Protein AF-A0A5F8HHX0-F1 (afdb_monomer)

pLDDT: mean 77.37, std 24.04, range [29.3, 98.56]

Organism: Monodelphis domestica (NCBI:txid13616)

InterPro domains:
  IPR026674 Flagellum-associated coiled-coil domain-containing protein 1 [PTHR21707] (36-396)

Sequence (397 aa):
MSDTSLIYCSCWDPRNLGPKKLIRTIPFSAARGKPKGKVLTRKYALHREKKMPEDTVKVSPGFSYSQSEDEISVLLGDEMFERSKKPKDKPVVKALLPRSDFVADLENQIMELTSIIEQMNRDHQNAQKLLREEMEHRYNELQKEFETSKREFKETHTLELAALEEKYKSSLKMEKTITQGKLEGMVKEYKYLKNMFRMYQDSIADEMEEKWSRRKVEWEKNEKMEREKVLLQQKYRLTKKFEVDVEEEKRKLEDLHLQTCDKFNKEREEFVKQHDVDLIQLEELQKAKEIVEEELQGQSLILESLNASLYHTQVDLQKEKNNVLQLEQLLQKKLNEMEEKYKFITQNLTEENTELRHMLILKNEELFQERNKQVKHEISYHDSFIENENQNKKEKS

Secondary structure (DSSP, 8-state):
---------TT--TT-----------------------------------------EEEETTEEEEE-SS-EEEEEPGGGG--PPPPPP-PPPP----TTHHHHHHHHHHHHHHHHHHHHHHHHHHHHHHHHHHHHHHHHHHHHHHHHHHHHHHHHHHHHHHHHHHHHHHHHHHHHHHHHHHHHHHHHHHHHHHHHHHHHHHHHHHHHHHHHHHHHHHHHHHHHHHHHHHHHHHHHHHHHHHHHHHHHHHHHHHHHHHHHHHHHHHHHHHHHHHHHHHHHHHHHHHHHHHHHHHHHHHHHHHHHHHHHHHHHHHHHHHHHHHHHHHHHHHHHHHHHHHHHHHHHHHHHHHHHHHHHHHHHHHHHHHHHHTTTTS-----------------------

Mean predicted aligned error: 22.23 Å

Radius of gyration: 125.55 Å; Cα contacts (8 Å, |Δi|>4): 34; chains: 1; bounding box: 233×125×333 Å

Solvent-accessible surface area (backbone atoms only — not comparable to full-atom values): 24158 Å² total; per-residue (Å²): 140,81,91,77,84,79,82,76,70,99,79,76,69,98,77,78,77,69,90,75,82,78,86,77,84,86,82,89,84,88,86,89,81,85,86,86,85,88,78,89,85,90,86,89,83,92,88,80,85,89,80,84,81,94,75,75,46,76,82,49,93,53,36,42,41,45,76,57,98,90,50,80,47,76,47,76,40,73,79,75,69,66,81,78,76,82,84,81,90,81,82,90,81,90,79,93,71,81,82,58,60,69,50,52,53,51,52,50,50,49,51,51,53,49,52,50,52,52,47,53,50,52,49,49,52,48,52,56,45,53,52,48,54,48,52,50,48,53,49,55,48,54,52,48,51,52,52,49,53,61,44,52,57,49,51,53,51,51,50,52,50,52,55,52,49,51,49,51,54,50,51,53,52,51,53,49,53,53,53,48,52,51,50,55,49,53,53,50,52,51,51,51,52,53,50,51,53,44,54,52,53,52,50,52,49,52,57,49,52,48,54,49,51,55,50,50,54,50,48,57,50,51,55,50,51,52,51,51,52,51,51,50,52,51,49,52,58,48,54,57,43,53,56,49,55,49,58,47,53,48,48,53,50,50,52,52,47,50,55,48,52,54,47,52,52,48,55,51,52,50,51,48,58,48,51,58,51,52,49,53,51,49,52,51,52,48,54,53,48,51,52,52,52,50,52,50,51,52,50,49,54,50,51,51,54,50,51,51,51,50,50,50,52,53,51,52,53,54,48,50,53,50,50,50,54,51,49,52,53,52,49,51,50,54,49,51,63,47,51,53,50,52,51,50,52,52,48,52,58,50,51,54,54,50,50,54,51,52,53,57,50,56,59,55,55,60,67,62,60,77,68,75,81,68,90,83,83,90,84,85,89,88,93,83,90,87,90,89,81,92,80,92,88,80,91,88,133

Foldseek 3Di:
DDDDPDPDDPPDDPPPPPDDDDDDDDDDDDDDDDDDDDDDDDDDDDDDDDDDDDDWDDPDPQWIWDDDPVDTDIDGHCVVVDPDDDDDDDDDDDDDDDPPPVVVVVVVVVVVVVVVVVVVVVVVVVVVVVVVVVVVVVVVVVVVVVVVVVVVVVVVVVVVVVVVVVVVVVVVVVVVVVVVVVVVVVVVVVVVVVVVVVVVVVVVVVVVVVVVVVVVVVVVVVVVVVVVVVVVVVVVVVVVVVVVVVVVVVVVVVVVVVVVVVVVVVVVVVVVVVVVVVVVVVVVVVVVVVVVVVVVVVVVVVVVVVVVVVVVVVVVVVVVVVVVVVVVVVVVVVVVVVVVVVVVVVVVVVVVVVVVVVVVVVVVVVVVPPVPPDDDDDDDDDDDDDDDDDDDDDDDD

Structure (mmCIF, N/CA/C/O backbone):
data_AF-A0A5F8HHX0-F1
#
_entry.id   AF-A0A5F8HHX0-F1
#
loop_
_atom_site.group_PDB
_atom_site.id
_atom_site.type_symbol
_atom_site.label_atom_id
_atom_site.label_alt_id
_atom_site.label_comp_id
_atom_site.label_asym_id
_atom_site.label_entity_id
_atom_site.label_seq_id
_atom_site.pdbx_PDB_ins_code
_atom_site.Cartn_x
_atom_site.Cartn_y
_atom_site.Cartn_z
_atom_site.occupancy
_atom_site.B_iso_or_equiv
_atom_site.auth_seq_id
_atom_site.auth_comp_id
_atom_site.auth_asym_id
_atom_site.auth_atom_id
_atom_site.pdbx_PDB_model_num
ATOM 1 N N . MET A 1 1 ? -12.773 30.009 -16.827 1.00 41.88 1 MET A N 1
ATOM 2 C CA . MET A 1 1 ? -12.330 29.739 -18.212 1.00 41.88 1 MET A CA 1
ATOM 3 C C . MET A 1 1 ? -10.956 30.356 -18.375 1.00 41.88 1 MET A C 1
ATOM 5 O O . MET A 1 1 ? -10.730 31.411 -17.796 1.00 41.88 1 MET A O 1
ATOM 9 N N . SER A 1 2 ? -10.047 29.675 -19.062 1.00 38.38 2 SER A N 1
ATOM 10 C CA . SER A 1 2 ? -8.646 30.082 -19.211 1.00 38.38 2 SER A CA 1
ATOM 11 C C . SER A 1 2 ? -8.094 29.413 -20.465 1.00 38.38 2 SER A C 1
ATOM 13 O O . SER A 1 2 ? -7.941 28.190 -20.481 1.00 38.38 2 SER A O 1
ATOM 15 N N . ASP A 1 3 ? -7.871 30.195 -21.515 1.00 42.91 3 ASP A N 1
ATOM 16 C CA . ASP A 1 3 ? -7.581 29.674 -22.849 1.00 42.91 3 ASP A CA 1
ATOM 17 C C . ASP A 1 3 ? -6.168 29.090 -22.951 1.00 42.91 3 ASP A C 1
ATOM 19 O O . ASP A 1 3 ? -5.163 29.784 -22.794 1.00 42.91 3 ASP A O 1
ATOM 23 N N . THR A 1 4 ? -6.084 27.795 -23.251 1.00 40.22 4 THR A N 1
ATOM 24 C CA . THR A 1 4 ? -4.832 27.098 -23.559 1.00 40.22 4 THR A CA 1
ATOM 25 C C . THR A 1 4 ? -4.643 26.994 -25.070 1.00 40.22 4 THR A C 1
ATOM 27 O O . THR A 1 4 ? -5.037 26.018 -25.708 1.00 40.22 4 THR A O 1
ATOM 30 N N . SER A 1 5 ? -4.003 28.013 -25.646 1.00 46.91 5 SER A N 1
ATOM 31 C CA . SER A 1 5 ? -3.616 28.066 -27.062 1.00 46.91 5 SER A CA 1
ATOM 32 C C . SER A 1 5 ? -2.648 26.934 -27.433 1.00 46.91 5 SER A C 1
ATOM 34 O O . SER A 1 5 ? -1.430 27.068 -27.317 1.00 46.91 5 SER A O 1
ATOM 36 N N . LEU A 1 6 ? -3.193 25.803 -27.887 1.00 42.78 6 LEU A N 1
ATOM 37 C CA . LEU A 1 6 ? -2.436 24.628 -28.324 1.00 42.78 6 LEU A CA 1
ATOM 38 C C . LEU A 1 6 ? -1.687 24.900 -29.639 1.00 42.78 6 LEU A C 1
ATOM 40 O O . LEU A 1 6 ? -2.217 24.710 -30.734 1.00 42.78 6 LEU A O 1
ATOM 44 N N . ILE A 1 7 ? -0.422 25.312 -29.528 1.00 45.50 7 ILE A N 1
ATOM 45 C CA . ILE A 1 7 ? 0.502 25.417 -30.664 1.00 45.50 7 ILE A CA 1
ATOM 46 C C . ILE A 1 7 ? 0.884 24.000 -31.117 1.00 45.50 7 ILE A C 1
ATOM 48 O O . ILE A 1 7 ? 1.717 23.334 -30.504 1.00 45.50 7 ILE A O 1
ATOM 52 N N . TYR A 1 8 ? 0.257 23.526 -32.193 1.00 44.50 8 TYR A N 1
ATOM 53 C CA . TYR A 1 8 ? 0.486 22.185 -32.728 1.00 44.50 8 TYR A CA 1
ATOM 54 C C . TYR A 1 8 ? 1.680 22.165 -33.697 1.00 44.50 8 TYR A C 1
ATOM 56 O O . TYR A 1 8 ? 1.634 22.775 -34.765 1.00 44.50 8 TYR A O 1
ATOM 64 N N . CYS A 1 9 ? 2.745 21.434 -33.354 1.00 46.75 9 CYS A N 1
ATOM 65 C CA . CYS A 1 9 ? 3.856 21.182 -34.278 1.00 46.75 9 CYS A CA 1
ATOM 66 C C . CYS A 1 9 ? 3.356 20.287 -35.423 1.00 46.75 9 CYS A C 1
ATOM 68 O O . CYS A 1 9 ? 2.895 19.173 -35.173 1.00 46.75 9 CYS A O 1
ATOM 70 N N . SER A 1 10 ? 3.513 20.711 -36.680 1.00 49.03 10 SER A N 1
ATOM 71 C CA . SER A 1 10 ? 3.214 19.936 -37.904 1.00 49.03 10 SER A CA 1
ATOM 72 C C . SER A 1 10 ? 4.185 18.758 -38.147 1.00 49.03 10 SER A C 1
ATOM 74 O O . SER A 1 10 ? 4.514 18.409 -39.278 1.00 49.03 10 SER A O 1
ATOM 76 N N . CYS A 1 11 ? 4.661 18.162 -37.056 1.00 51.03 11 CYS A N 1
ATOM 77 C CA . CYS A 1 11 ? 5.903 17.407 -36.933 1.00 51.03 11 CYS A CA 1
ATOM 78 C C . CYS A 1 11 ? 5.675 16.001 -36.352 1.00 51.03 11 CYS A C 1
ATOM 80 O O . CYS A 1 11 ? 6.587 15.177 -36.372 1.00 51.03 11 CYS A O 1
ATOM 82 N N . TRP A 1 12 ? 4.495 15.747 -35.770 1.00 46.31 12 TRP A N 1
ATOM 83 C CA . TRP A 1 12 ? 4.263 14.616 -34.872 1.00 46.31 12 TRP A CA 1
ATOM 84 C C . TRP A 1 12 ? 2.941 13.904 -35.200 1.00 46.31 12 TRP A C 1
ATOM 86 O O . TRP A 1 12 ? 1.871 14.323 -34.769 1.00 46.31 12 TRP A O 1
ATOM 96 N N . ASP A 1 13 ? 3.024 12.815 -35.973 1.00 52.28 13 ASP A N 1
ATOM 97 C CA . ASP A 1 13 ? 1.931 11.851 -36.167 1.00 52.28 13 ASP A CA 1
ATOM 98 C C . ASP A 1 13 ? 2.155 10.640 -35.236 1.00 52.28 13 ASP A C 1
ATOM 100 O O . ASP A 1 13 ? 3.112 9.887 -35.447 1.00 52.28 13 ASP A O 1
ATOM 104 N N . PRO A 1 14 ? 1.286 10.393 -34.235 1.00 48.44 14 PRO A N 1
ATOM 105 C CA . PRO A 1 14 ? 1.407 9.243 -33.337 1.00 48.44 14 PRO A CA 1
ATOM 106 C C . PRO A 1 14 ? 1.202 7.868 -34.000 1.00 48.44 14 PRO A C 1
ATOM 108 O O . PRO A 1 14 ? 1.333 6.853 -33.319 1.00 48.44 14 PRO A O 1
ATOM 111 N N . ARG A 1 15 ? 0.816 7.799 -35.284 1.00 55.28 15 ARG A N 1
ATOM 112 C CA . ARG A 1 15 ? 0.401 6.554 -35.963 1.00 55.28 15 ARG A CA 1
ATOM 113 C C . ARG A 1 15 ? 1.364 6.042 -37.036 1.00 55.28 15 ARG A C 1
ATOM 115 O O . ARG A 1 15 ? 1.052 5.048 -37.688 1.00 55.28 15 ARG A O 1
ATOM 122 N N . ASN A 1 16 ? 2.546 6.649 -37.174 1.00 48.88 16 ASN A N 1
ATOM 123 C CA . ASN A 1 16 ? 3.657 6.134 -37.991 1.00 48.88 16 ASN A CA 1
ATOM 124 C C . ASN A 1 16 ? 3.321 5.893 -39.486 1.00 48.88 16 ASN A C 1
ATOM 126 O O . ASN A 1 16 ? 3.962 5.085 -40.164 1.00 48.88 16 ASN A O 1
ATOM 130 N N . LEU A 1 17 ? 2.331 6.608 -40.034 1.00 52.22 17 LEU A N 1
ATOM 131 C CA . LEU A 1 17 ? 1.983 6.538 -41.452 1.00 52.22 17 LEU A CA 1
ATOM 132 C C . LEU A 1 17 ? 2.869 7.504 -42.249 1.00 52.22 17 LEU A C 1
ATOM 134 O O . LEU A 1 17 ? 2.532 8.669 -42.441 1.00 52.22 17 LEU A O 1
ATOM 138 N N . GLY A 1 18 ? 4.009 6.995 -42.730 1.00 47.25 18 GLY A N 1
ATOM 139 C CA . GLY A 1 18 ? 4.979 7.764 -43.519 1.00 47.25 18 GLY A CA 1
ATOM 140 C C . GLY A 1 18 ? 4.367 8.514 -44.721 1.00 47.25 18 GLY A C 1
ATOM 141 O O . GLY A 1 18 ? 3.306 8.130 -45.225 1.00 47.25 18 GLY A O 1
ATOM 142 N N . PRO A 1 19 ? 5.027 9.587 -45.204 1.00 48.41 19 PRO A N 1
ATOM 143 C CA . PRO A 1 19 ? 4.425 10.597 -46.075 1.00 48.41 19 PRO A CA 1
ATOM 144 C C . PRO A 1 19 ? 3.853 10.009 -47.372 1.00 48.41 19 PRO A C 1
ATOM 146 O O . PRO A 1 19 ? 4.573 9.673 -48.316 1.00 48.41 19 PRO A O 1
ATOM 149 N N . LYS A 1 20 ? 2.519 9.920 -47.429 1.00 45.62 20 LYS A N 1
ATOM 150 C CA . LYS A 1 20 ? 1.780 9.454 -48.605 1.00 45.62 20 LYS A CA 1
ATOM 151 C C . LYS A 1 20 ? 1.944 10.458 -49.746 1.00 45.62 20 LYS A C 1
ATOM 153 O O . LYS A 1 20 ? 1.530 11.609 -49.634 1.00 45.62 20 LYS A O 1
ATOM 158 N N . LYS A 1 21 ? 2.515 10.006 -50.867 1.00 47.16 21 LYS A N 1
ATOM 159 C CA . LYS A 1 21 ? 2.650 10.806 -52.092 1.00 47.16 21 LYS A CA 1
ATOM 160 C C . LYS A 1 21 ? 1.264 11.145 -52.652 1.00 47.16 21 LYS A C 1
ATOM 162 O O . LYS A 1 21 ? 0.635 10.312 -53.300 1.00 47.16 21 LYS A O 1
ATOM 167 N N . LEU A 1 22 ? 0.804 12.372 -52.421 1.00 38.91 22 LEU A N 1
ATOM 168 C CA . LEU A 1 22 ? -0.393 12.913 -53.061 1.00 38.91 22 LEU A CA 1
ATOM 169 C C . LEU A 1 22 ? -0.103 13.191 -54.539 1.00 38.91 22 LEU A C 1
ATOM 171 O O . LEU A 1 22 ? 0.508 14.196 -54.895 1.00 38.91 22 LEU A O 1
ATOM 175 N N . ILE A 1 23 ? -0.556 12.283 -55.404 1.00 43.19 23 ILE A N 1
ATOM 176 C CA . ILE A 1 23 ? -0.633 12.524 -56.845 1.00 43.19 23 ILE A CA 1
ATOM 177 C C . ILE A 1 23 ? -1.654 13.644 -57.066 1.00 43.19 23 ILE A C 1
ATOM 179 O O . ILE A 1 23 ? -2.811 13.511 -56.668 1.00 43.19 23 ILE A O 1
ATOM 183 N N . ARG A 1 24 ? -1.247 14.731 -57.728 1.00 31.34 24 ARG A N 1
ATOM 184 C CA . ARG A 1 24 ? -2.171 15.758 -58.220 1.00 31.34 24 ARG A CA 1
ATOM 185 C C . ARG A 1 24 ? -1.936 15.969 -59.710 1.00 31.34 24 ARG A C 1
ATOM 187 O O . ARG A 1 24 ? -0.842 16.337 -60.127 1.00 31.34 24 ARG A O 1
ATOM 194 N N . THR A 1 25 ? -2.953 15.657 -60.501 1.00 37.31 25 THR A N 1
ATOM 195 C CA . THR A 1 25 ? -2.935 15.742 -61.962 1.00 37.31 25 THR A CA 1
ATOM 196 C C . THR A 1 25 ? -3.019 17.186 -62.463 1.00 37.31 25 THR A C 1
ATOM 198 O O . THR A 1 25 ? -3.510 18.086 -61.781 1.00 37.31 25 THR A O 1
ATOM 201 N N . ILE A 1 26 ? -2.506 17.387 -63.676 1.00 42.47 26 ILE A N 1
ATOM 202 C CA . ILE A 1 26 ? -2.437 18.663 -64.399 1.00 42.47 26 ILE A CA 1
ATOM 203 C C . ILE A 1 26 ? -3.824 19.032 -64.961 1.00 42.47 26 ILE A C 1
ATOM 205 O O . ILE A 1 26 ? -4.558 18.140 -65.390 1.00 42.47 26 ILE A O 1
ATOM 209 N N . PRO A 1 27 ? -4.147 20.332 -65.066 1.00 41.50 27 PRO A N 1
ATOM 210 C CA . PRO A 1 27 ? -4.774 20.825 -66.295 1.00 41.50 27 PRO A CA 1
ATOM 211 C C . PRO A 1 27 ? -3.950 21.924 -66.998 1.00 41.50 27 PRO A C 1
ATOM 213 O O . PRO A 1 27 ? -3.139 22.624 -66.397 1.00 41.50 27 PRO A O 1
ATOM 216 N N . PHE A 1 28 ? -4.153 22.022 -68.312 1.00 34.47 28 PHE A N 1
ATOM 217 C CA . PHE A 1 28 ? -3.393 22.834 -69.269 1.00 34.47 28 PHE A CA 1
ATOM 218 C C . PHE A 1 28 ? -3.488 24.357 -69.058 1.00 34.47 28 PHE A C 1
ATOM 220 O O . PHE A 1 28 ? -4.572 24.894 -68.842 1.00 34.47 28 PHE A O 1
ATOM 227 N N . SER A 1 29 ? -2.411 25.063 -69.412 1.00 32.41 29 SER A N 1
ATOM 228 C CA . SER A 1 29 ? -2.487 26.186 -70.363 1.00 32.41 29 SER A CA 1
ATOM 229 C C . SER A 1 29 ? -1.188 26.258 -71.189 1.00 32.41 29 SER A C 1
ATOM 231 O O . SER A 1 29 ? -0.171 25.688 -70.794 1.00 32.41 29 SER A O 1
ATOM 233 N N . ALA A 1 30 ? -1.227 26.851 -72.388 1.00 33.81 30 ALA A N 1
ATOM 234 C CA . ALA A 1 30 ? -0.163 26.711 -73.390 1.00 33.81 30 ALA A CA 1
ATOM 235 C C . ALA A 1 30 ? 0.537 28.035 -73.740 1.00 33.81 30 ALA A C 1
ATOM 237 O O . ALA A 1 30 ? -0.114 29.059 -73.935 1.00 33.81 30 ALA A O 1
ATOM 238 N N . ALA A 1 31 ? 1.855 27.975 -73.952 1.00 33.00 31 ALA A N 1
ATOM 239 C CA . ALA A 1 31 ? 2.657 29.030 -74.574 1.00 33.00 31 ALA A CA 1
ATOM 240 C C . ALA A 1 31 ? 3.632 28.425 -75.605 1.00 33.00 31 ALA A C 1
ATOM 242 O O . ALA A 1 31 ? 4.031 27.267 -75.496 1.00 33.00 31 ALA A O 1
ATOM 243 N N . ARG A 1 32 ? 3.981 29.190 -76.649 1.00 34.72 32 ARG A N 1
ATOM 244 C CA . ARG A 1 32 ? 4.705 28.706 -77.843 1.00 34.72 32 ARG A CA 1
ATOM 245 C C . ARG A 1 32 ? 6.153 29.217 -77.843 1.00 34.72 32 ARG A C 1
ATOM 247 O O . ARG A 1 32 ? 6.352 30.421 -77.731 1.00 34.72 32 ARG A O 1
ATOM 254 N N . GLY A 1 33 ? 7.148 28.353 -78.068 1.00 31.52 33 GLY A N 1
ATOM 255 C CA . GLY A 1 33 ? 8.559 28.767 -78.182 1.00 31.52 33 GLY A CA 1
ATOM 256 C C . GLY A 1 33 ? 9.455 27.691 -78.806 1.00 31.52 33 GLY A C 1
ATOM 257 O O . GLY A 1 33 ? 9.701 26.660 -78.193 1.00 31.52 33 GLY A O 1
ATOM 258 N N . LYS A 1 34 ? 9.917 27.905 -80.046 1.00 35.00 34 LYS A N 1
ATOM 259 C CA . LYS A 1 34 ? 10.672 26.909 -80.837 1.00 35.00 34 LYS A CA 1
ATOM 260 C C . LYS A 1 34 ? 12.077 26.629 -80.263 1.00 35.00 34 LYS A C 1
ATOM 262 O O . LYS A 1 34 ? 12.788 27.594 -79.984 1.00 35.00 34 LYS A O 1
ATOM 267 N N . PRO A 1 35 ? 12.560 25.371 -80.249 1.00 36.72 35 PRO A N 1
ATOM 268 C CA . PRO A 1 35 ? 13.992 25.094 -80.154 1.00 36.72 35 PRO A CA 1
ATOM 269 C C . PRO A 1 35 ? 14.702 25.425 -81.481 1.00 36.72 35 PRO A C 1
ATOM 271 O O . PRO A 1 35 ? 14.119 25.302 -82.561 1.00 36.72 35 PRO A O 1
ATOM 274 N N . LYS A 1 36 ? 15.987 25.799 -81.417 1.00 34.91 36 LYS A N 1
ATOM 275 C CA . LYS A 1 36 ? 16.885 25.888 -82.582 1.00 34.91 36 LYS A CA 1
ATOM 276 C C . LYS A 1 36 ? 18.002 24.851 -82.463 1.00 34.91 36 LYS A C 1
ATOM 278 O O . LYS A 1 36 ? 19.044 25.131 -81.884 1.00 34.91 36 LYS A O 1
ATOM 283 N N . GLY A 1 37 ? 17.803 23.687 -83.072 1.00 32.25 37 GLY A N 1
ATOM 284 C CA . GLY A 1 37 ? 18.920 22.864 -83.536 1.00 32.25 37 GLY A CA 1
ATOM 285 C C . GLY A 1 37 ? 19.309 23.269 -84.961 1.00 32.25 37 GLY A C 1
ATOM 286 O O . GLY A 1 37 ? 18.434 23.595 -85.765 1.00 32.25 37 GLY A O 1
ATOM 287 N N . LYS A 1 38 ? 20.604 23.228 -85.289 1.00 32.53 38 LYS A N 1
ATOM 288 C CA . LYS A 1 38 ? 21.101 23.122 -86.670 1.00 32.53 38 LYS A CA 1
ATOM 289 C C . LYS A 1 38 ? 22.345 22.236 -86.702 1.00 32.53 38 LYS A C 1
ATOM 291 O O . LYS A 1 38 ? 23.164 22.281 -85.793 1.00 32.53 38 LYS A O 1
ATOM 296 N N . VAL A 1 39 ? 22.446 21.442 -87.761 1.00 32.03 39 VAL A N 1
ATOM 297 C CA . VAL A 1 39 ? 23.494 20.454 -88.044 1.00 32.03 39 VAL A CA 1
ATOM 298 C C . VAL A 1 39 ? 23.834 20.577 -89.532 1.00 32.03 39 VAL A C 1
ATOM 300 O O . VAL A 1 39 ? 22.911 20.762 -90.326 1.00 32.03 39 VAL A O 1
ATOM 303 N N . LEU A 1 40 ? 25.121 20.436 -89.890 1.00 37.47 40 LEU A N 1
ATOM 304 C CA . LEU A 1 40 ? 25.670 20.528 -91.263 1.00 37.47 40 LEU A CA 1
ATOM 305 C C . LEU A 1 40 ? 25.508 21.943 -91.899 1.00 37.47 40 LEU A C 1
ATOM 307 O O . LEU A 1 40 ? 24.714 22.755 -91.437 1.00 37.47 40 LEU A O 1
ATOM 311 N N . THR A 1 41 ? 26.296 22.377 -92.892 1.00 31.33 41 THR A N 1
ATOM 312 C CA . THR A 1 41 ? 26.935 21.658 -94.017 1.00 31.33 41 THR A CA 1
ATOM 313 C C . THR A 1 41 ? 28.321 22.190 -94.428 1.00 31.33 41 THR A C 1
ATOM 315 O O . THR A 1 41 ? 28.675 23.335 -94.173 1.00 31.33 41 THR A O 1
ATOM 318 N N . ARG A 1 42 ? 29.052 21.358 -95.183 1.00 32.03 42 ARG A N 1
ATOM 319 C CA . ARG A 1 42 ? 30.297 21.638 -95.930 1.00 32.03 42 ARG A CA 1
ATOM 320 C C . ARG A 1 42 ? 29.986 22.073 -97.373 1.00 32.03 42 ARG A C 1
ATOM 322 O O . ARG A 1 42 ? 29.291 21.306 -98.036 1.00 32.03 42 ARG A O 1
ATOM 329 N N . LYS A 1 43 ? 30.549 23.189 -97.880 1.00 31.64 43 LYS A N 1
ATOM 330 C CA . LYS A 1 43 ? 30.998 23.395 -99.292 1.00 31.64 43 LYS A CA 1
ATOM 331 C C . LYS A 1 43 ? 31.598 24.796 -99.553 1.00 31.64 43 LYS A C 1
ATOM 333 O O . LYS A 1 43 ? 31.520 25.670 -98.700 1.00 31.64 43 LYS A O 1
ATOM 338 N N . TYR A 1 44 ? 32.234 24.941 -100.720 1.00 30.55 44 TYR A N 1
ATOM 339 C CA . TYR A 1 44 ? 33.063 26.069 -101.175 1.00 30.55 44 TYR A CA 1
ATOM 340 C C . TYR A 1 44 ? 32.273 27.152 -101.938 1.00 30.55 44 TYR A C 1
ATOM 342 O O . TYR A 1 44 ? 31.378 26.802 -102.703 1.00 30.55 44 TYR A O 1
ATOM 350 N N . ALA A 1 45 ? 32.689 28.419 -101.797 1.00 29.44 45 ALA A N 1
ATOM 351 C CA . ALA A 1 45 ? 32.699 29.511 -102.797 1.00 29.44 45 ALA A CA 1
ATOM 352 C C . ALA A 1 45 ? 33.346 30.740 -102.108 1.00 29.44 45 ALA A C 1
ATOM 354 O O . ALA A 1 45 ? 32.895 31.140 -101.041 1.00 29.44 45 ALA A O 1
ATOM 355 N N . LEU A 1 46 ? 34.541 31.198 -102.495 1.00 30.31 46 LEU A N 1
ATOM 356 C CA . LEU A 1 46 ? 34.853 32.035 -103.667 1.00 30.31 46 LEU A CA 1
ATOM 357 C C . LEU A 1 46 ? 34.292 33.469 -103.565 1.00 30.31 46 LEU A C 1
ATOM 359 O O . LEU A 1 46 ? 33.156 33.710 -103.952 1.00 30.31 46 LEU A O 1
ATOM 363 N N . HIS A 1 47 ? 35.119 34.401 -103.077 1.00 31.30 47 HIS A N 1
ATOM 364 C CA . HIS A 1 47 ? 35.477 35.674 -103.735 1.00 31.30 47 HIS A CA 1
ATOM 365 C C . HIS A 1 47 ? 36.359 36.513 -102.789 1.00 31.30 47 HIS A C 1
ATOM 367 O O . HIS A 1 47 ? 35.937 36.883 -101.696 1.00 31.30 47 HIS A O 1
ATOM 373 N N . ARG A 1 48 ? 37.579 36.847 -103.224 1.00 33.06 48 ARG A N 1
ATOM 374 C CA . ARG A 1 48 ? 38.427 37.889 -102.624 1.00 33.06 48 ARG A CA 1
ATOM 375 C C . ARG A 1 48 ? 38.857 38.815 -103.756 1.00 33.06 48 ARG A C 1
ATOM 377 O O . ARG A 1 48 ? 39.242 38.330 -104.817 1.00 33.06 48 ARG A O 1
ATOM 384 N N . GLU A 1 49 ? 38.704 40.122 -103.577 1.00 32.78 49 GLU A N 1
ATOM 385 C CA . GLU A 1 49 ? 38.900 41.066 -104.678 1.00 32.78 49 GLU A CA 1
ATOM 386 C C . GLU A 1 49 ? 40.373 41.371 -104.974 1.00 32.78 49 GLU A C 1
ATOM 388 O O . GLU A 1 49 ? 41.261 41.231 -104.132 1.00 32.78 49 GLU A O 1
ATOM 393 N N . LYS A 1 50 ? 40.596 41.773 -106.228 1.00 33.06 50 LYS A N 1
ATOM 394 C CA . LYS A 1 50 ? 41.892 41.940 -106.890 1.00 33.06 50 LYS A CA 1
ATOM 395 C C . LYS A 1 50 ? 42.786 42.980 -106.210 1.00 33.06 50 LYS A C 1
ATOM 397 O O . LYS A 1 50 ? 42.328 44.081 -105.917 1.00 33.06 50 LYS A O 1
ATOM 402 N N . LYS A 1 51 ? 44.092 42.704 -106.197 1.00 30.75 51 LYS A N 1
ATOM 403 C CA . LYS A 1 51 ? 45.163 43.675 -106.486 1.00 30.75 51 LYS A CA 1
ATOM 404 C C . LYS A 1 51 ? 46.367 42.916 -107.052 1.00 30.75 51 LYS A C 1
ATOM 406 O O . LYS A 1 51 ? 46.859 42.011 -106.393 1.00 30.75 51 LYS A O 1
ATOM 411 N N . MET A 1 52 ? 46.819 43.285 -108.250 1.00 30.44 52 MET A N 1
ATOM 412 C CA . MET A 1 52 ? 48.176 42.962 -108.717 1.00 30.44 52 MET A CA 1
ATOM 413 C C . MET A 1 52 ? 49.130 44.088 -108.275 1.00 30.44 52 MET A C 1
ATOM 415 O O . MET A 1 52 ? 48.652 45.180 -107.940 1.00 30.44 52 MET A O 1
ATOM 419 N N . PRO A 1 53 ? 50.440 43.809 -108.192 1.00 36.12 53 PRO A N 1
ATOM 420 C CA . PRO A 1 53 ? 51.289 43.961 -109.377 1.00 36.12 53 PRO A CA 1
ATOM 421 C C . PRO A 1 53 ? 52.236 42.772 -109.633 1.00 36.12 53 PRO A C 1
ATOM 423 O O . PRO A 1 53 ? 53.029 42.396 -108.785 1.00 36.12 53 PRO A O 1
ATOM 426 N N . GLU A 1 54 ? 52.124 42.196 -110.830 1.00 50.34 54 GLU A N 1
ATOM 427 C CA . GLU A 1 54 ? 53.190 42.192 -111.847 1.00 50.34 54 GLU A CA 1
ATOM 428 C C . GLU A 1 54 ? 54.667 42.237 -111.375 1.00 50.34 54 GLU A C 1
ATOM 430 O O . GLU A 1 54 ? 55.334 43.257 -111.519 1.00 50.34 54 GLU A O 1
ATOM 435 N N . ASP A 1 55 ? 55.207 41.099 -110.923 1.00 45.62 55 ASP A N 1
ATOM 436 C CA . ASP A 1 55 ? 56.656 40.852 -110.796 1.00 45.62 55 ASP A CA 1
ATOM 437 C C . ASP A 1 55 ? 57.084 39.754 -111.793 1.00 45.62 55 ASP A C 1
ATOM 439 O O . ASP A 1 55 ? 56.788 38.573 -111.606 1.00 45.62 55 ASP A O 1
ATOM 443 N N . THR A 1 56 ? 57.777 40.131 -112.875 1.00 52.59 56 THR A N 1
ATOM 444 C CA . THR A 1 56 ? 58.337 39.182 -113.864 1.00 52.59 56 THR A CA 1
ATOM 445 C C . THR A 1 56 ? 59.854 39.126 -113.734 1.00 52.59 56 THR A C 1
ATOM 447 O O . THR A 1 56 ? 60.543 40.108 -114.012 1.00 52.59 56 THR A O 1
ATOM 450 N N . VAL A 1 57 ? 60.398 37.972 -113.343 1.00 62.78 57 VAL A N 1
ATOM 451 C CA . VAL A 1 57 ? 61.827 37.838 -113.018 1.00 62.78 57 VAL A CA 1
ATOM 452 C C . VAL A 1 57 ? 62.592 37.214 -114.189 1.00 62.78 57 VAL A C 1
ATOM 454 O O . VAL A 1 57 ? 62.280 36.109 -114.639 1.00 62.78 57 VAL A O 1
ATOM 457 N N . LYS A 1 58 ? 63.637 37.901 -114.675 1.00 58.72 58 LYS A N 1
ATOM 458 C CA . LYS A 1 58 ? 64.630 37.305 -115.585 1.00 58.72 58 LYS A CA 1
ATOM 459 C C . LYS A 1 58 ? 65.591 36.435 -114.774 1.00 58.72 58 LYS A C 1
ATOM 461 O O . LYS A 1 58 ? 66.424 36.961 -114.043 1.00 58.72 58 LYS A O 1
ATOM 466 N N . VAL A 1 59 ? 65.472 35.114 -114.911 1.00 67.50 59 VAL A N 1
ATOM 467 C CA . VAL A 1 59 ? 66.329 34.139 -114.205 1.00 67.50 59 VAL A CA 1
ATOM 468 C C . VAL A 1 59 ? 67.650 33.920 -114.952 1.00 67.50 59 VAL A C 1
ATOM 470 O O . VAL A 1 59 ? 68.695 33.740 -114.332 1.00 67.50 59 VAL A O 1
ATOM 473 N N . SER A 1 60 ? 67.622 33.981 -116.285 1.00 57.59 60 SER A N 1
ATOM 474 C CA . SER A 1 60 ? 68.797 33.884 -117.159 1.00 57.59 60 SER A CA 1
ATOM 475 C C . SER A 1 60 ? 68.499 34.508 -118.538 1.00 57.59 60 SER A C 1
ATOM 477 O O . SER A 1 60 ? 67.335 34.772 -118.855 1.00 57.59 60 SER A O 1
ATOM 479 N N . PRO A 1 61 ? 69.515 34.798 -119.377 1.00 64.44 61 PRO A N 1
ATOM 480 C CA . PRO A 1 61 ? 69.290 35.291 -120.739 1.00 64.44 61 PRO A CA 1
ATOM 481 C C . PRO A 1 61 ? 68.422 34.323 -121.559 1.00 64.44 61 PRO A C 1
ATOM 483 O O . PRO A 1 61 ? 68.668 33.119 -121.549 1.00 64.44 61 PRO A O 1
ATOM 486 N N . GLY A 1 62 ? 67.407 34.843 -122.256 1.00 63.84 62 GLY A N 1
ATOM 487 C CA . GLY A 1 62 ? 66.447 34.042 -123.023 1.00 63.84 62 GLY A CA 1
ATOM 488 C C . GLY A 1 62 ? 65.376 33.293 -122.211 1.00 63.84 62 GLY A C 1
ATOM 489 O O . GLY A 1 62 ? 64.589 32.573 -122.821 1.00 63.84 62 GLY A O 1
ATOM 490 N N . PHE A 1 63 ? 65.296 33.456 -120.882 1.00 70.00 63 PHE A N 1
ATOM 491 C CA . PHE A 1 63 ? 64.260 32.829 -120.043 1.00 70.00 63 PHE A CA 1
ATOM 492 C C . PHE A 1 63 ? 63.582 33.830 -119.094 1.00 70.00 63 PHE A C 1
ATOM 494 O O . PHE A 1 63 ? 64.247 34.528 -118.320 1.00 70.00 63 PHE A O 1
ATOM 501 N N . SER A 1 64 ? 62.248 33.853 -119.091 1.00 69.94 64 SER A N 1
ATOM 502 C CA . SER A 1 64 ? 61.439 34.574 -118.099 1.00 69.94 64 SER A CA 1
ATOM 503 C C . SER A 1 64 ? 60.658 33.611 -117.202 1.00 69.94 64 SER A C 1
ATOM 505 O O . SER A 1 64 ? 60.117 32.600 -117.651 1.00 69.94 64 SER A O 1
ATOM 507 N N . TYR A 1 65 ? 60.615 33.935 -115.909 1.00 75.69 65 TYR A N 1
ATOM 508 C CA . TYR A 1 65 ? 59.871 33.200 -114.891 1.00 75.69 65 TYR A CA 1
ATOM 509 C C . TYR A 1 65 ? 58.633 33.989 -114.475 1.00 75.69 65 TYR A C 1
ATOM 511 O O . TYR A 1 65 ? 58.732 35.175 -114.142 1.00 75.69 65 TYR A O 1
ATOM 519 N N . SER A 1 66 ? 57.486 33.311 -114.438 1.00 69.81 66 SER A N 1
ATOM 520 C CA . SER A 1 66 ? 56.290 33.809 -113.764 1.00 69.81 66 SER A CA 1
ATOM 521 C C . SER A 1 66 ? 55.611 32.689 -112.974 1.00 69.81 66 SER A C 1
ATOM 523 O O . SER A 1 66 ? 55.536 31.538 -113.413 1.00 69.81 66 SER A O 1
ATOM 525 N N . GLN A 1 67 ? 55.131 33.033 -111.782 1.00 64.44 67 GLN A N 1
ATOM 526 C CA . GLN A 1 67 ? 54.478 32.113 -110.859 1.00 64.44 67 GLN A CA 1
ATOM 527 C C . GLN A 1 67 ? 53.124 32.680 -110.445 1.00 64.44 67 GLN A C 1
ATOM 529 O O . GLN A 1 67 ? 53.027 33.825 -110.006 1.00 64.44 67 GLN A O 1
ATOM 534 N N . SER A 1 68 ? 52.093 31.852 -110.561 1.00 59.06 68 SER A N 1
ATOM 535 C CA . SER A 1 68 ? 50.769 32.076 -109.983 1.00 59.06 68 SER A CA 1
ATOM 536 C C . SER A 1 68 ? 50.506 31.046 -108.877 1.00 59.06 68 SER A C 1
ATOM 538 O O . SER A 1 68 ? 51.305 30.127 -108.691 1.00 59.06 68 SER A O 1
ATOM 540 N N . GLU A 1 69 ? 49.410 31.184 -108.123 1.00 62.31 69 GLU A N 1
ATOM 541 C CA . GLU A 1 69 ? 49.103 30.255 -107.020 1.00 62.31 69 GLU A CA 1
ATOM 542 C C . GLU A 1 69 ? 48.787 28.819 -107.497 1.00 62.31 69 GLU A C 1
ATOM 544 O O . GLU A 1 69 ? 49.003 27.886 -106.727 1.00 62.31 69 GLU A O 1
ATOM 549 N N . ASP A 1 70 ? 48.359 28.632 -108.756 1.00 54.78 70 ASP A N 1
ATOM 550 C CA . ASP A 1 70 ? 48.003 27.322 -109.336 1.00 54.78 70 ASP A CA 1
ATOM 551 C C . ASP A 1 70 ? 48.950 26.834 -110.464 1.00 54.78 70 ASP A C 1
ATOM 553 O O . ASP A 1 70 ? 48.929 25.651 -110.801 1.00 54.78 70 ASP A O 1
ATOM 557 N N . GLU A 1 71 ? 49.797 27.693 -111.053 1.00 54.50 71 GLU A N 1
ATOM 558 C CA . GLU A 1 71 ? 50.701 27.314 -112.159 1.00 54.50 71 GLU A CA 1
ATOM 559 C C . GLU A 1 71 ? 52.048 28.069 -112.138 1.00 54.50 71 GLU A C 1
ATOM 561 O O . GLU A 1 71 ? 52.099 29.286 -111.926 1.00 54.50 71 GLU A O 1
ATOM 566 N N . ILE A 1 72 ? 53.140 27.340 -112.409 1.00 69.44 72 ILE A N 1
ATOM 567 C CA . ILE A 1 72 ? 54.494 27.869 -112.643 1.00 69.44 72 ILE A CA 1
ATOM 568 C C . ILE A 1 72 ? 54.782 27.777 -114.142 1.00 69.44 72 ILE A C 1
ATOM 570 O O . ILE A 1 72 ? 54.806 26.674 -114.688 1.00 69.44 72 ILE A O 1
ATOM 574 N N . SER A 1 73 ? 55.065 28.907 -114.793 1.00 59.88 73 SER A N 1
ATOM 575 C CA . SER A 1 73 ? 55.438 28.932 -116.209 1.00 59.88 73 SER A CA 1
ATOM 576 C C . SER A 1 73 ? 56.827 29.542 -116.415 1.00 59.88 73 SER A C 1
ATOM 578 O O . SER A 1 73 ? 57.162 30.613 -115.900 1.00 59.88 73 SER A O 1
ATOM 580 N N . VAL A 1 74 ? 57.650 28.827 -117.183 1.00 69.62 74 VAL A N 1
ATOM 581 C CA . VAL A 1 74 ? 58.961 29.286 -117.650 1.00 69.62 74 VAL A CA 1
ATOM 582 C C . VAL A 1 74 ? 58.851 29.473 -119.153 1.00 69.62 74 VAL A C 1
ATOM 584 O O . VAL A 1 74 ? 58.699 28.499 -119.890 1.00 69.62 74 VAL A O 1
ATOM 587 N N . LEU A 1 75 ? 58.895 30.724 -119.603 1.00 66.94 75 LEU A N 1
ATOM 588 C CA . LEU A 1 75 ? 58.775 31.061 -121.016 1.00 66.94 75 LEU A CA 1
ATOM 589 C C . LEU A 1 75 ? 60.171 31.237 -121.620 1.00 66.94 75 LEU A C 1
ATOM 591 O O . LEU A 1 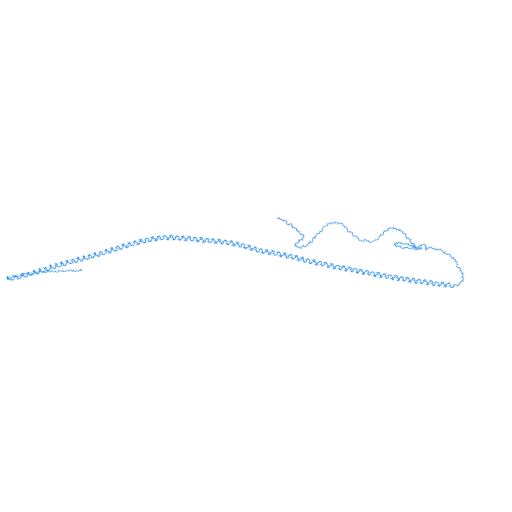75 ? 60.995 32.014 -121.132 1.00 66.94 75 LEU A O 1
ATOM 595 N N . LEU A 1 76 ? 60.424 30.487 -122.692 1.00 68.88 76 LEU A N 1
ATOM 596 C CA . LEU A 1 76 ? 61.600 30.635 -123.543 1.00 68.88 76 LEU A CA 1
ATOM 597 C C . LEU A 1 76 ? 61.366 31.831 -124.477 1.00 68.88 76 LEU A C 1
ATOM 599 O O . LEU A 1 76 ? 60.360 31.868 -125.182 1.00 68.88 76 LEU A O 1
ATOM 603 N N . GLY A 1 77 ? 62.268 32.808 -124.471 1.00 66.12 77 GLY A N 1
ATOM 604 C CA . GLY A 1 77 ? 62.145 34.005 -125.303 1.00 66.12 77 GLY A CA 1
ATOM 605 C C . GLY A 1 77 ? 62.462 33.739 -126.777 1.00 66.12 77 GLY A C 1
ATOM 606 O O . GLY A 1 77 ? 63.409 33.014 -127.090 1.00 66.12 77 GLY A O 1
ATOM 607 N N . ASP A 1 78 ? 61.737 34.407 -127.683 1.00 61.41 78 ASP A N 1
ATOM 608 C CA . ASP A 1 78 ? 61.971 34.358 -129.141 1.00 61.41 78 ASP A CA 1
ATOM 609 C C . ASP A 1 78 ? 63.405 34.764 -129.545 1.00 61.41 78 ASP A C 1
ATOM 611 O O . ASP A 1 78 ? 63.889 34.370 -130.607 1.00 61.41 78 ASP A O 1
ATOM 615 N N . GLU A 1 79 ? 64.115 35.473 -128.657 1.00 63.31 79 GLU A N 1
ATOM 616 C CA . GLU A 1 79 ? 65.560 35.759 -128.687 1.00 63.31 79 GLU A CA 1
ATOM 617 C C . GLU A 1 79 ? 66.411 34.512 -129.042 1.00 63.31 79 GLU A C 1
ATOM 619 O O . GLU A 1 79 ? 67.441 34.628 -129.703 1.00 63.31 79 GLU A O 1
ATOM 624 N N . MET A 1 80 ? 65.969 33.308 -128.651 1.00 57.34 80 MET A N 1
ATOM 625 C CA . MET A 1 80 ? 66.641 32.025 -128.926 1.00 57.34 80 MET A CA 1
ATOM 626 C C . MET A 1 80 ? 66.481 31.510 -130.370 1.00 57.34 80 MET A C 1
ATOM 628 O O . MET A 1 80 ? 67.222 30.616 -130.783 1.00 57.34 80 MET A O 1
ATOM 632 N N . PHE A 1 81 ? 65.525 32.034 -131.145 1.00 55.50 81 PHE A N 1
ATOM 633 C CA . PHE A 1 81 ? 65.191 31.539 -132.489 1.00 55.50 81 PHE A CA 1
ATOM 634 C C . PHE A 1 81 ? 65.712 32.425 -133.634 1.00 55.50 81 PHE A C 1
ATOM 636 O O . PHE A 1 81 ? 65.490 32.113 -134.811 1.00 55.50 81 PHE A O 1
ATOM 643 N N . GLU A 1 82 ? 66.468 33.488 -133.335 1.00 52.16 82 GLU A N 1
ATOM 644 C CA . GLU A 1 82 ? 67.145 34.281 -134.363 1.00 52.16 82 GLU A CA 1
ATOM 645 C C . GLU A 1 82 ? 68.220 33.463 -135.103 1.00 52.16 82 GLU A C 1
ATOM 647 O O . GLU A 1 82 ? 69.321 33.207 -134.609 1.00 52.16 82 GLU A O 1
ATOM 652 N N . ARG A 1 83 ? 67.938 33.099 -136.362 1.00 43.78 83 ARG A N 1
ATOM 653 C CA . ARG A 1 83 ? 68.942 32.539 -137.280 1.00 43.78 83 ARG A CA 1
ATOM 654 C C . ARG A 1 83 ? 70.009 33.583 -137.623 1.00 43.78 83 ARG A C 1
ATOM 656 O O . ARG A 1 83 ? 69.890 34.313 -138.613 1.00 43.78 83 ARG A O 1
ATOM 663 N N . SER A 1 84 ? 71.085 33.600 -136.842 1.00 49.97 84 SER A N 1
ATOM 664 C CA . SER A 1 84 ? 72.294 34.366 -137.141 1.00 49.97 84 SER A CA 1
ATOM 665 C C . SER A 1 84 ? 72.854 33.997 -138.527 1.00 49.97 84 SER A C 1
ATOM 667 O O . SER A 1 84 ? 72.835 32.847 -138.975 1.00 49.97 84 SER A O 1
ATOM 669 N N . LYS A 1 85 ? 73.276 35.017 -139.283 1.00 42.88 85 LYS A N 1
ATOM 670 C CA . LYS A 1 85 ? 73.623 34.880 -140.707 1.00 42.88 85 LYS A CA 1
ATOM 671 C C . LYS A 1 85 ? 75.065 34.391 -140.873 1.00 42.88 85 LYS A C 1
ATOM 673 O O . LYS A 1 85 ? 75.960 34.833 -140.160 1.00 42.88 85 LYS A O 1
ATOM 678 N N . LYS A 1 86 ? 75.276 33.504 -141.854 1.00 38.22 86 LYS A N 1
ATOM 679 C CA . LYS A 1 86 ? 76.559 32.842 -142.154 1.00 38.22 86 LYS A CA 1
ATOM 680 C C . LYS A 1 86 ? 77.761 33.815 -142.182 1.00 38.22 86 LYS A C 1
ATOM 682 O O . LYS A 1 86 ? 77.692 34.802 -142.922 1.00 38.22 86 LYS A O 1
ATOM 687 N N . PRO A 1 87 ? 78.896 33.499 -141.525 1.00 44.25 87 PRO A N 1
ATOM 688 C CA . PRO A 1 87 ? 80.193 34.035 -141.935 1.00 44.25 87 PRO A CA 1
ATOM 689 C C . PRO A 1 87 ? 80.595 33.463 -143.310 1.00 44.25 87 PRO A C 1
ATOM 691 O O . PRO A 1 87 ? 80.025 32.475 -143.775 1.00 44.25 87 PRO A O 1
ATOM 694 N N . LYS A 1 88 ? 81.554 34.107 -143.986 1.00 36.88 88 LYS A N 1
ATOM 695 C CA . LYS A 1 88 ? 82.001 33.742 -145.344 1.00 36.88 88 LYS A CA 1
ATOM 696 C C . LYS A 1 88 ? 83.316 32.967 -145.318 1.00 36.88 88 LYS A C 1
ATOM 698 O O . LYS A 1 88 ? 84.201 33.295 -144.531 1.00 36.88 88 LYS A O 1
ATOM 703 N N . ASP A 1 89 ? 83.463 32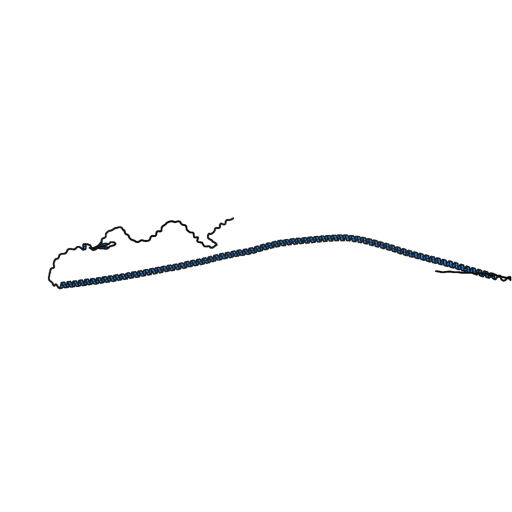.028 -146.244 1.00 36.69 89 ASP A N 1
ATOM 704 C CA . ASP A 1 89 ? 84.698 31.283 -146.488 1.00 36.69 89 ASP A CA 1
ATOM 705 C C . ASP A 1 89 ? 85.871 32.191 -146.897 1.00 36.69 89 ASP A C 1
ATOM 707 O O . ASP A 1 89 ? 85.685 33.186 -147.605 1.00 36.69 89 ASP A O 1
ATOM 711 N N . LYS A 1 90 ? 87.096 31.785 -146.537 1.00 33.72 90 LYS A N 1
ATOM 712 C CA . LYS A 1 90 ? 88.351 32.084 -147.255 1.00 33.72 90 LYS A CA 1
ATOM 713 C C . LYS A 1 90 ? 89.389 30.974 -146.960 1.00 33.72 90 LYS A C 1
ATOM 715 O O . LYS A 1 90 ? 89.190 30.216 -146.014 1.00 33.72 90 LYS A O 1
ATOM 720 N N . PRO A 1 91 ? 90.385 30.752 -147.840 1.00 44.50 91 PRO A N 1
ATOM 721 C CA . PRO A 1 91 ? 90.644 29.391 -148.318 1.00 44.50 91 PRO A CA 1
ATOM 722 C C . PRO A 1 91 ? 91.843 28.663 -147.697 1.00 44.50 91 PRO A C 1
ATOM 724 O O . PRO A 1 91 ? 92.782 29.261 -147.179 1.00 44.50 91 PRO A O 1
ATOM 727 N N . VAL A 1 92 ? 91.835 27.342 -147.892 1.00 36.25 92 VAL A N 1
ATOM 728 C CA . VAL A 1 92 ? 92.961 26.430 -147.654 1.00 36.25 92 VAL A CA 1
ATOM 729 C C . VAL A 1 92 ? 94.168 26.807 -148.519 1.00 36.25 92 VAL A C 1
ATOM 731 O O . VAL A 1 92 ? 94.083 26.801 -149.748 1.00 36.25 92 VAL A O 1
ATOM 734 N N . VAL A 1 93 ? 95.320 27.023 -147.882 1.00 41.34 93 VAL A N 1
ATOM 735 C CA . VAL A 1 93 ? 96.635 27.014 -148.540 1.00 41.34 93 VAL A CA 1
ATOM 736 C C . VAL A 1 93 ? 97.233 25.614 -148.399 1.00 41.34 93 VAL A C 1
ATOM 738 O O . VAL A 1 93 ? 97.361 25.101 -147.291 1.00 41.34 93 VAL A O 1
ATOM 741 N N . LYS A 1 94 ? 97.599 24.982 -149.519 1.00 37.97 94 LYS A N 1
ATOM 742 C CA . LYS A 1 94 ? 98.331 23.707 -149.520 1.00 37.97 94 LYS A CA 1
ATOM 743 C C . LYS A 1 94 ? 99.837 23.967 -149.451 1.00 37.97 94 LYS A C 1
ATOM 745 O O . LYS A 1 94 ? 100.372 24.629 -150.334 1.00 37.97 94 LYS A O 1
ATOM 750 N N . ALA A 1 95 ? 100.513 23.347 -148.491 1.00 41.16 95 ALA A N 1
ATOM 751 C CA . ALA A 1 95 ? 101.952 23.088 -148.517 1.00 41.16 95 ALA A CA 1
ATOM 752 C C . ALA A 1 95 ? 102.177 21.615 -148.133 1.00 41.16 95 ALA A C 1
ATOM 754 O O . ALA A 1 95 ? 101.411 21.068 -147.340 1.00 41.16 95 ALA A O 1
ATOM 755 N N . LEU A 1 96 ? 103.153 20.944 -148.751 1.00 46.62 96 LEU A N 1
ATOM 756 C CA . LEU A 1 96 ? 103.317 19.491 -148.635 1.00 46.62 96 LEU A CA 1
ATOM 757 C C . LEU A 1 96 ? 104.322 19.127 -147.534 1.00 46.62 96 LEU A C 1
ATOM 759 O O . LEU A 1 96 ? 105.512 19.375 -147.694 1.00 46.62 96 LEU A O 1
ATOM 763 N N . LEU A 1 97 ? 103.842 18.458 -146.485 1.00 43.34 97 LEU A N 1
ATOM 764 C CA . LEU A 1 97 ? 104.626 17.653 -145.538 1.00 43.34 97 LEU A CA 1
ATOM 765 C C . LEU A 1 97 ? 103.839 16.358 -145.204 1.00 43.34 97 LEU A C 1
ATOM 767 O O . LEU A 1 97 ? 102.673 16.257 -145.606 1.00 43.34 97 LEU A O 1
ATOM 771 N N . PRO A 1 98 ? 104.459 15.329 -144.584 1.00 50.47 98 PRO A N 1
ATOM 772 C CA . PRO A 1 98 ? 103.891 13.979 -144.514 1.00 50.47 98 PRO A CA 1
ATOM 773 C C . PRO A 1 98 ? 102.498 13.900 -143.876 1.00 50.47 98 PRO A C 1
ATOM 775 O O . PRO A 1 98 ? 102.253 14.374 -142.774 1.00 50.47 98 PRO A O 1
ATOM 778 N N . ARG A 1 99 ? 101.570 13.253 -144.589 1.00 51.81 99 ARG A N 1
ATOM 779 C CA . ARG A 1 99 ? 100.134 13.190 -144.252 1.00 51.81 99 ARG A CA 1
ATOM 780 C C . ARG A 1 99 ? 99.765 12.043 -143.294 1.00 51.81 99 ARG A C 1
ATOM 782 O O . ARG A 1 99 ? 98.589 11.736 -143.150 1.00 51.81 99 ARG A O 1
ATOM 789 N N . SER A 1 100 ? 100.772 11.390 -142.721 1.00 59.06 100 SER A N 1
ATOM 790 C CA . SER A 1 100 ? 100.649 10.261 -141.791 1.00 59.06 100 SER A CA 1
ATOM 791 C C . SER A 1 100 ? 100.411 10.776 -140.373 1.00 59.06 100 SER A C 1
ATOM 793 O O . SER A 1 100 ? 99.359 10.557 -139.777 1.00 59.06 100 SER A O 1
ATOM 795 N N . ASP A 1 101 ? 101.368 11.553 -139.876 1.00 61.19 101 ASP A N 1
ATOM 796 C CA . ASP A 1 101 ? 101.587 11.671 -138.435 1.00 61.19 101 ASP A CA 1
ATOM 797 C C . ASP A 1 101 ? 100.534 12.583 -137.786 1.00 61.19 101 ASP A C 1
ATOM 799 O O . ASP A 1 101 ? 99.946 12.231 -136.773 1.00 61.19 101 ASP A O 1
ATOM 803 N N . PHE A 1 102 ? 100.150 13.666 -138.471 1.00 68.44 102 PHE A N 1
ATOM 804 C CA . PHE A 1 102 ? 99.053 14.549 -138.051 1.00 68.44 102 PHE A CA 1
ATOM 805 C C . PHE A 1 102 ? 97.671 13.863 -138.015 1.00 68.44 102 PHE A C 1
ATOM 807 O O . PHE A 1 102 ? 96.777 14.322 -137.308 1.00 68.44 102 PHE A O 1
ATOM 814 N N . VAL A 1 103 ? 97.460 12.786 -138.785 1.00 75.12 103 VAL A N 1
ATOM 815 C CA . VAL A 1 103 ? 96.205 12.014 -138.719 1.00 75.12 103 VAL A CA 1
ATOM 816 C C . VAL A 1 103 ? 96.237 11.087 -137.508 1.00 75.12 103 VAL A C 1
ATOM 818 O O . VAL A 1 103 ? 95.279 11.085 -136.742 1.00 75.12 103 VAL A O 1
ATOM 821 N N . ALA A 1 104 ? 97.359 10.400 -137.278 1.00 79.31 104 ALA A N 1
ATOM 822 C CA . ALA A 1 104 ? 97.559 9.582 -136.084 1.00 79.31 104 ALA A CA 1
ATOM 823 C C . ALA A 1 104 ? 97.474 10.412 -134.787 1.00 79.31 104 ALA A C 1
ATOM 825 O O . ALA A 1 104 ? 96.837 9.978 -133.834 1.00 79.31 104 ALA A O 1
ATOM 826 N N . ASP A 1 105 ? 98.031 11.627 -134.754 1.00 80.56 105 ASP A N 1
ATOM 827 C CA . ASP A 1 105 ? 97.920 12.543 -133.609 1.00 80.56 105 ASP A CA 1
ATOM 828 C C . ASP A 1 105 ? 96.462 12.944 -133.323 1.00 80.56 105 ASP A C 1
ATOM 830 O O . ASP A 1 105 ? 96.049 12.987 -132.164 1.00 80.56 105 ASP A O 1
ATOM 834 N N . LEU A 1 106 ? 95.655 13.193 -134.362 1.00 82.69 106 LEU A N 1
ATOM 835 C CA . LEU A 1 106 ? 94.224 13.475 -134.205 1.00 82.69 106 LEU A CA 1
ATOM 836 C C . LEU A 1 106 ? 93.425 12.236 -133.776 1.00 82.69 106 LEU A C 1
ATOM 838 O O . LEU A 1 106 ? 92.518 12.360 -132.958 1.00 82.69 106 LEU A O 1
ATOM 842 N N . GLU A 1 107 ? 93.752 11.048 -134.286 1.00 83.25 107 GLU A N 1
ATOM 843 C CA . GLU A 1 107 ? 93.120 9.786 -133.879 1.00 83.25 107 GLU A CA 1
ATOM 844 C C . GLU A 1 107 ? 93.461 9.435 -132.419 1.00 83.25 107 GLU A C 1
ATOM 846 O O . GLU A 1 107 ? 92.562 9.098 -131.646 1.00 83.25 107 GLU A O 1
ATOM 851 N N . ASN A 1 108 ? 94.717 9.634 -132.002 1.00 85.50 108 ASN A N 1
ATOM 852 C CA . ASN A 1 108 ? 95.155 9.532 -130.608 1.00 85.50 108 ASN A CA 1
ATOM 853 C C . ASN A 1 108 ? 94.430 10.552 -129.717 1.00 85.50 108 ASN A C 1
ATOM 855 O O . ASN A 1 108 ? 93.880 10.176 -128.685 1.00 85.50 108 ASN A O 1
ATOM 859 N N . GLN A 1 109 ? 94.351 11.823 -130.128 1.00 88.94 109 GLN A N 1
ATOM 860 C CA . GLN A 1 109 ? 93.637 12.860 -129.375 1.00 88.94 109 GLN A CA 1
ATOM 861 C C . GLN A 1 109 ? 92.132 12.561 -129.259 1.00 88.94 109 GLN A C 1
ATOM 863 O O . GLN A 1 109 ? 91.534 12.817 -128.215 1.00 88.94 109 GLN A O 1
ATOM 868 N N . ILE A 1 110 ? 91.511 11.986 -130.294 1.00 85.81 110 ILE A N 1
ATOM 869 C CA . ILE A 1 110 ? 90.122 11.513 -130.235 1.00 85.81 110 ILE A CA 1
ATOM 870 C C . ILE A 1 110 ? 89.998 10.344 -129.249 1.00 85.81 110 ILE A C 1
ATOM 872 O O . ILE A 1 110 ? 89.099 10.373 -128.413 1.00 85.81 110 ILE A O 1
ATOM 876 N N . MET A 1 111 ? 90.909 9.364 -129.271 1.00 88.81 111 MET A N 1
ATOM 877 C CA . MET A 1 111 ? 90.926 8.264 -128.296 1.00 88.81 111 MET A CA 1
ATOM 878 C C . MET A 1 111 ? 91.108 8.753 -126.852 1.00 88.81 111 MET A C 1
ATOM 880 O O . MET A 1 111 ? 90.393 8.290 -125.962 1.00 88.81 111 MET A O 1
ATOM 884 N N . GLU A 1 112 ? 92.012 9.703 -126.604 1.00 90.19 112 GLU A N 1
ATOM 885 C CA . GLU A 1 112 ? 92.203 10.318 -125.286 1.00 90.19 112 GLU A CA 1
ATOM 886 C C . GLU A 1 112 ? 90.945 11.066 -124.830 1.00 90.19 112 GLU A C 1
ATOM 888 O O . GLU A 1 112 ? 90.465 10.835 -123.721 1.00 90.19 112 GLU A O 1
ATOM 893 N N . LEU A 1 113 ? 90.351 11.901 -125.690 1.00 90.69 113 LEU A N 1
ATOM 894 C CA . LEU A 1 113 ? 89.115 12.623 -125.376 1.00 90.69 113 LEU A CA 1
ATOM 895 C C . LEU A 1 113 ? 87.930 11.676 -125.143 1.00 90.69 113 LEU A C 1
ATOM 897 O O . LEU A 1 113 ? 87.160 11.898 -124.210 1.00 90.69 113 LEU A O 1
ATOM 901 N N . THR A 1 114 ? 87.787 10.600 -125.922 1.00 89.12 114 THR A N 1
ATOM 902 C CA . THR A 1 114 ? 86.768 9.567 -125.680 1.00 89.12 114 THR A CA 1
ATOM 903 C C . THR A 1 114 ? 87.013 8.857 -124.350 1.00 89.12 114 THR A C 1
ATOM 905 O O . THR A 1 114 ? 86.079 8.739 -123.561 1.00 89.12 114 THR A O 1
ATOM 908 N N . SER A 1 115 ? 88.255 8.468 -124.044 1.00 92.69 115 SER A N 1
ATOM 909 C CA . SER A 1 115 ? 88.623 7.849 -122.763 1.00 92.69 115 SER A CA 1
ATOM 910 C C . SER A 1 115 ? 88.313 8.763 -121.569 1.00 92.69 115 SER A C 1
ATOM 912 O O . SER A 1 115 ? 87.720 8.319 -120.584 1.00 92.69 115 SER A O 1
ATOM 914 N N . ILE A 1 116 ? 88.618 10.062 -121.681 1.00 92.25 116 ILE A N 1
ATOM 915 C CA . ILE A 1 116 ? 88.294 11.087 -120.677 1.00 92.25 116 ILE A CA 1
ATOM 916 C C . ILE A 1 116 ? 86.775 11.251 -120.526 1.00 92.25 116 ILE A C 1
ATOM 918 O O . ILE A 1 116 ? 86.280 11.260 -119.402 1.00 92.25 116 ILE A O 1
ATOM 922 N N . ILE A 1 117 ? 86.015 11.333 -121.623 1.00 90.62 117 ILE A N 1
ATOM 923 C CA . ILE A 1 117 ? 84.547 11.461 -121.589 1.00 90.62 117 ILE A CA 1
ATOM 924 C C . ILE A 1 117 ? 83.901 10.216 -120.971 1.00 90.62 117 ILE A C 1
ATOM 926 O O . ILE A 1 117 ? 83.006 10.335 -120.134 1.00 90.62 117 ILE A O 1
ATOM 930 N N . GLU A 1 118 ? 84.350 9.014 -121.331 1.00 92.25 118 GLU A N 1
ATOM 931 C CA . GLU A 1 118 ? 83.889 7.788 -120.685 1.00 92.25 118 GLU A CA 1
ATOM 932 C C . GLU A 1 118 ? 84.246 7.749 -119.198 1.00 92.25 118 GLU A C 1
ATOM 934 O O . GLU A 1 118 ? 83.420 7.332 -118.388 1.00 92.25 118 GLU A O 1
ATOM 939 N N . GLN A 1 119 ? 85.449 8.193 -118.825 1.00 93.25 119 GLN A N 1
ATOM 940 C CA . GLN A 1 119 ? 85.873 8.234 -117.431 1.00 93.25 119 GLN A CA 1
ATOM 941 C C . GLN A 1 119 ? 85.027 9.220 -116.624 1.00 93.25 119 GLN A C 1
ATOM 943 O O . GLN A 1 119 ? 84.483 8.840 -115.592 1.00 93.25 119 GLN A O 1
ATOM 948 N N . MET A 1 120 ? 84.798 10.428 -117.142 1.00 92.75 120 MET A N 1
ATOM 949 C CA . MET A 1 120 ? 83.878 11.403 -116.552 1.00 92.75 120 MET A CA 1
ATOM 950 C C . MET A 1 120 ? 82.450 10.855 -116.432 1.00 92.75 120 MET A C 1
ATOM 952 O O . MET A 1 120 ? 81.788 11.107 -115.428 1.00 92.75 120 MET A O 1
ATOM 956 N N . ASN A 1 121 ? 81.972 10.074 -117.406 1.00 94.25 121 ASN A N 1
ATOM 957 C CA . ASN A 1 121 ? 80.664 9.420 -117.328 1.00 94.25 121 ASN A CA 1
ATOM 958 C C . ASN A 1 121 ? 80.624 8.326 -116.246 1.00 94.25 121 ASN A C 1
ATOM 960 O O . ASN A 1 121 ? 79.657 8.271 -115.484 1.00 94.25 121 ASN A O 1
ATOM 964 N N . ARG A 1 122 ? 81.667 7.489 -116.133 1.00 94.12 122 ARG A N 1
ATOM 965 C CA . ARG A 1 122 ? 81.808 6.493 -115.053 1.00 94.12 122 ARG A CA 1
ATOM 966 C C . ARG A 1 122 ? 81.841 7.175 -113.684 1.00 94.12 122 ARG A C 1
ATOM 968 O O . ARG A 1 122 ? 81.083 6.796 -112.795 1.00 94.12 122 ARG A O 1
ATOM 975 N N . ASP A 1 123 ? 82.644 8.222 -113.532 1.00 95.19 123 ASP A N 1
ATOM 976 C CA . ASP A 1 123 ? 82.804 8.947 -112.271 1.00 95.19 123 ASP A CA 1
ATOM 977 C C . ASP A 1 123 ? 81.549 9.746 -111.894 1.00 95.19 123 ASP A C 1
ATOM 979 O O . ASP A 1 123 ? 81.166 9.762 -110.725 1.00 95.19 123 ASP A O 1
ATOM 983 N N . HIS A 1 124 ? 80.826 10.314 -112.865 1.00 94.25 124 HIS A N 1
ATOM 984 C CA . HIS A 1 124 ? 79.519 10.930 -112.627 1.00 94.25 124 HIS A CA 1
ATOM 985 C C . HIS A 1 124 ? 78.465 9.899 -112.193 1.00 94.25 124 HIS A C 1
ATOM 987 O O . HIS A 1 124 ? 77.720 10.149 -111.245 1.00 94.25 124 HIS A O 1
ATOM 993 N N . GLN A 1 125 ? 78.415 8.722 -112.828 1.00 94.69 125 GLN A N 1
ATOM 994 C CA . GLN A 1 125 ? 77.516 7.634 -112.419 1.00 94.69 125 GLN A CA 1
ATOM 995 C C . GLN A 1 125 ? 77.851 7.120 -111.012 1.00 94.69 125 GLN A C 1
ATOM 997 O O . GLN A 1 125 ? 76.939 6.921 -110.205 1.00 94.69 125 GLN A O 1
ATOM 1002 N N . ASN A 1 126 ? 79.141 6.980 -110.690 1.00 95.62 126 ASN A N 1
ATOM 1003 C CA . ASN A 1 126 ? 79.624 6.616 -109.358 1.00 95.62 126 ASN A CA 1
ATOM 1004 C C . ASN A 1 126 ? 79.250 7.679 -108.313 1.00 95.62 126 ASN A C 1
ATOM 1006 O O . ASN A 1 126 ? 78.672 7.337 -107.286 1.00 95.62 126 ASN A O 1
ATOM 1010 N N . ALA A 1 127 ? 79.486 8.965 -108.585 1.00 94.62 127 ALA A N 1
ATOM 1011 C CA . ALA A 1 127 ? 79.110 10.060 -107.691 1.00 94.62 127 ALA A CA 1
ATOM 1012 C C . ALA A 1 127 ? 77.585 10.144 -107.484 1.00 94.62 127 ALA A C 1
ATOM 1014 O O . ALA A 1 127 ? 77.120 10.291 -106.356 1.00 94.62 127 ALA A O 1
ATOM 1015 N N . GLN A 1 128 ? 76.786 9.973 -108.544 1.00 94.81 128 GLN A N 1
ATOM 1016 C CA . GLN A 1 128 ? 75.323 9.925 -108.451 1.00 94.81 128 GLN A CA 1
ATOM 1017 C C . GLN A 1 128 ? 74.836 8.681 -107.686 1.00 94.81 128 GLN A C 1
ATOM 1019 O O . GLN A 1 128 ? 73.790 8.714 -107.039 1.00 94.81 128 GLN A O 1
ATOM 1024 N N . LYS A 1 129 ? 75.551 7.553 -107.770 1.00 95.94 129 LYS A N 1
ATOM 1025 C CA . LYS A 1 129 ? 75.272 6.358 -106.964 1.00 95.94 129 LYS A CA 1
ATOM 1026 C C . LYS A 1 129 ? 75.583 6.616 -105.484 1.00 95.94 129 LYS A C 1
ATOM 1028 O O . LYS A 1 129 ? 74.670 6.491 -104.678 1.00 95.94 129 LYS A O 1
ATOM 1033 N N . LEU A 1 130 ? 76.794 7.069 -105.158 1.00 96.50 130 LEU A N 1
ATOM 1034 C CA . LEU A 1 130 ? 77.211 7.390 -103.788 1.00 96.50 130 LEU A CA 1
ATOM 1035 C C . LEU A 1 130 ? 76.287 8.425 -103.133 1.00 96.50 130 LEU A C 1
ATOM 1037 O O . LEU A 1 130 ? 75.871 8.233 -101.998 1.00 96.50 130 LEU A O 1
ATOM 1041 N N . LEU A 1 131 ? 75.885 9.475 -103.860 1.00 95.69 131 LEU A N 1
ATOM 1042 C CA . LEU A 1 131 ? 74.944 10.478 -103.354 1.00 95.69 131 LEU A CA 1
ATOM 1043 C C . LEU A 1 131 ? 73.545 9.896 -103.084 1.00 95.69 131 LEU A C 1
ATOM 1045 O O . LEU A 1 131 ? 72.887 10.312 -102.134 1.00 95.69 131 LEU A O 1
ATOM 1049 N N . ARG A 1 132 ? 73.076 8.928 -103.887 1.00 95.00 132 ARG A N 1
ATOM 1050 C CA . ARG A 1 132 ? 71.818 8.211 -103.604 1.00 95.00 132 ARG A CA 1
ATOM 1051 C C . ARG A 1 132 ? 71.950 7.337 -102.362 1.00 95.00 132 ARG A C 1
ATOM 1053 O O . ARG A 1 132 ? 71.079 7.410 -101.506 1.00 95.00 132 ARG A O 1
ATOM 1060 N N . GLU A 1 133 ? 73.036 6.577 -102.250 1.00 96.38 133 GLU A N 1
ATOM 1061 C CA . GLU A 1 133 ? 73.309 5.702 -101.102 1.00 96.38 133 GLU A CA 1
ATOM 1062 C C . GLU A 1 133 ? 73.475 6.513 -99.802 1.00 96.38 133 GLU A C 1
ATOM 1064 O O . GLU A 1 133 ? 72.927 6.132 -98.772 1.00 96.38 133 GLU A O 1
ATOM 1069 N N . GLU A 1 134 ? 74.127 7.680 -99.845 1.00 96.62 134 GLU A N 1
ATOM 1070 C CA . GLU A 1 134 ? 74.237 8.594 -98.700 1.00 96.62 134 GLU A CA 1
ATOM 1071 C C . GLU A 1 134 ? 72.888 9.230 -98.326 1.00 96.62 134 GLU A C 1
ATOM 1073 O O . GLU A 1 134 ? 72.538 9.291 -97.147 1.00 96.62 134 GLU A O 1
ATOM 1078 N N . MET A 1 135 ? 72.096 9.684 -99.303 1.00 95.50 135 MET A N 1
ATOM 1079 C CA . MET A 1 135 ? 70.766 10.246 -99.035 1.00 95.50 135 MET A CA 1
ATOM 1080 C C . MET A 1 135 ? 69.785 9.188 -98.512 1.00 95.50 135 MET A C 1
ATOM 1082 O O . MET A 1 135 ? 68.976 9.490 -97.635 1.00 95.50 135 MET A O 1
ATOM 1086 N N . GLU A 1 136 ? 69.881 7.946 -98.990 1.00 96.56 136 GLU A N 1
ATOM 1087 C CA . GLU A 1 136 ? 69.137 6.801 -98.461 1.00 96.56 136 GLU A CA 1
ATOM 1088 C C . GLU A 1 136 ? 69.604 6.430 -97.044 1.00 96.56 136 GLU A C 1
ATOM 1090 O O . GLU A 1 136 ? 68.768 6.169 -96.178 1.00 96.56 136 GLU A O 1
ATOM 1095 N N . HIS A 1 137 ? 70.910 6.474 -96.757 1.00 96.50 137 HIS A N 1
ATOM 1096 C CA . HIS A 1 137 ? 71.445 6.269 -95.408 1.00 96.50 137 HIS A CA 1
ATOM 1097 C C . HIS A 1 137 ? 70.898 7.318 -94.431 1.00 96.50 137 HIS A C 1
ATOM 1099 O O . HIS A 1 137 ? 70.257 6.957 -93.445 1.00 96.50 137 HIS A O 1
ATOM 1105 N N . ARG A 1 138 ? 71.039 8.608 -94.765 1.00 96.75 138 ARG A N 1
ATOM 1106 C CA . ARG A 1 138 ? 70.539 9.736 -93.961 1.00 96.75 138 ARG A CA 1
ATOM 1107 C C . ARG A 1 138 ? 69.022 9.679 -93.756 1.00 96.75 138 ARG A C 1
ATOM 1109 O O . ARG A 1 138 ? 68.545 9.972 -92.663 1.00 96.75 138 ARG A O 1
ATOM 1116 N N . TYR A 1 139 ? 68.255 9.277 -94.775 1.00 95.94 139 TYR A N 1
ATOM 1117 C CA . TYR A 1 139 ? 66.810 9.063 -94.641 1.00 95.94 139 TYR A CA 1
ATOM 1118 C C . TYR A 1 139 ? 66.492 7.920 -93.666 1.00 95.94 139 TYR A C 1
ATOM 1120 O O . TYR A 1 139 ? 65.653 8.079 -92.781 1.00 95.94 139 TYR A O 1
ATOM 1128 N N . ASN A 1 140 ? 67.193 6.790 -93.783 1.00 96.62 140 ASN A N 1
ATOM 1129 C CA . ASN A 1 140 ? 67.014 5.633 -92.907 1.00 96.62 140 ASN A CA 1
ATOM 1130 C C . ASN A 1 140 ? 67.484 5.886 -91.463 1.00 96.62 140 ASN A C 1
ATOM 1132 O O . ASN A 1 140 ? 66.932 5.292 -90.539 1.00 96.62 140 ASN A O 1
ATOM 1136 N N . GLU A 1 141 ? 68.486 6.739 -91.243 1.00 96.69 141 GLU A N 1
ATOM 1137 C CA . GLU A 1 141 ? 68.889 7.214 -89.912 1.00 96.69 141 GLU A CA 1
ATOM 1138 C C . GLU A 1 141 ? 67.812 8.116 -89.309 1.00 96.69 141 GLU A C 1
ATOM 1140 O O . GLU A 1 141 ? 67.266 7.790 -88.257 1.00 96.69 141 GLU A O 1
ATOM 1145 N N . LEU A 1 142 ? 67.421 9.177 -90.019 1.00 96.56 142 LEU A N 1
ATOM 1146 C CA . LEU A 1 142 ? 66.410 10.129 -89.559 1.00 96.56 142 LEU A CA 1
ATOM 1147 C C . LEU A 1 142 ? 65.053 9.452 -89.285 1.00 96.56 142 LEU A C 1
ATOM 1149 O O . LEU A 1 142 ? 64.381 9.767 -88.304 1.00 96.56 142 LEU A O 1
ATOM 1153 N N . GLN A 1 143 ? 64.660 8.472 -90.105 1.00 96.44 143 GLN A N 1
ATOM 1154 C CA . GLN A 1 143 ? 63.463 7.659 -89.872 1.00 96.44 143 GLN A CA 1
ATOM 1155 C C . GLN A 1 143 ? 63.575 6.828 -88.580 1.00 96.44 143 GLN A C 1
ATOM 1157 O O . GLN A 1 143 ? 62.610 6.765 -87.816 1.00 96.44 143 GLN A O 1
ATOM 1162 N N . LYS A 1 144 ? 64.742 6.230 -88.291 1.00 96.88 144 LYS A N 1
ATOM 1163 C CA . LYS A 1 144 ? 64.980 5.506 -87.028 1.00 96.88 144 LYS A CA 1
ATOM 1164 C C . LYS A 1 144 ? 64.938 6.447 -85.828 1.00 96.88 144 LYS A C 1
ATOM 1166 O O . LYS A 1 144 ? 64.306 6.090 -84.841 1.00 96.88 144 LYS A O 1
ATOM 1171 N N . GLU A 1 145 ? 65.545 7.632 -85.916 1.00 97.19 145 GLU A N 1
ATOM 1172 C CA . GLU A 1 145 ? 65.517 8.648 -84.852 1.00 97.19 145 GLU A CA 1
ATOM 1173 C C . GLU A 1 145 ? 64.092 9.141 -84.563 1.00 97.19 145 GLU A C 1
ATOM 1175 O O . GLU A 1 145 ? 63.678 9.234 -83.404 1.00 97.19 145 GLU A O 1
ATOM 1180 N N . PHE A 1 146 ? 63.288 9.384 -85.604 1.00 96.62 146 PHE A N 1
ATOM 1181 C CA . PHE A 1 146 ? 61.870 9.693 -85.426 1.00 96.62 146 PHE A CA 1
ATOM 1182 C C . PHE A 1 146 ? 61.099 8.528 -84.794 1.00 96.62 146 PHE A C 1
ATOM 1184 O O . PHE A 1 146 ? 60.199 8.767 -83.990 1.00 96.62 146 PHE A O 1
ATOM 1191 N N . GLU A 1 147 ? 61.425 7.274 -85.112 1.00 97.31 147 GLU A N 1
ATOM 1192 C CA . GLU A 1 147 ? 60.779 6.103 -84.512 1.00 97.31 147 GLU A CA 1
ATOM 1193 C C . GLU A 1 147 ? 61.219 5.815 -83.069 1.00 97.31 147 GLU A C 1
ATOM 1195 O O . GLU A 1 147 ? 60.375 5.401 -82.269 1.00 97.31 147 GLU A O 1
ATOM 1200 N N . THR A 1 148 ? 62.483 6.055 -82.699 1.00 96.75 148 THR A N 1
ATOM 1201 C CA . THR A 1 148 ? 62.950 5.960 -81.305 1.00 96.75 148 THR A CA 1
ATOM 1202 C C . THR A 1 148 ? 62.359 7.081 -80.463 1.00 96.75 148 THR A C 1
ATOM 1204 O O . THR A 1 148 ? 61.668 6.786 -79.491 1.00 96.75 148 THR A O 1
ATOM 1207 N N . SER A 1 149 ? 62.469 8.339 -80.898 1.00 97.06 149 SER A N 1
ATOM 1208 C CA . SER A 1 149 ? 61.900 9.494 -80.190 1.00 97.06 149 SER A CA 1
ATOM 1209 C C . SER A 1 149 ? 60.378 9.367 -79.998 1.00 97.06 149 SER A C 1
ATOM 1211 O O . SER A 1 149 ? 59.847 9.598 -78.911 1.00 97.06 149 SER A O 1
ATOM 1213 N N . LYS A 1 150 ? 59.652 8.886 -81.018 1.00 96.12 150 LYS A N 1
ATOM 1214 C CA . LYS A 1 150 ? 58.203 8.604 -80.952 1.00 96.12 150 LYS A CA 1
ATOM 1215 C C . LYS A 1 150 ? 57.846 7.409 -80.061 1.00 96.12 150 LYS A C 1
ATOM 1217 O O . LYS A 1 150 ? 56.688 7.300 -79.649 1.00 96.12 150 LYS A O 1
ATOM 1222 N N . ARG A 1 151 ? 58.786 6.499 -79.791 1.00 97.12 151 ARG A N 1
ATOM 1223 C CA . ARG A 1 151 ? 58.626 5.408 -78.820 1.00 97.12 151 ARG A CA 1
ATOM 1224 C C . ARG A 1 151 ? 58.875 5.928 -77.407 1.00 97.12 151 ARG A C 1
ATOM 1226 O O . ARG A 1 151 ? 57.981 5.828 -76.576 1.00 97.12 151 ARG A O 1
ATOM 1233 N N . GLU A 1 152 ? 60.012 6.579 -77.188 1.00 96.88 152 GLU A N 1
ATOM 1234 C CA . GLU A 1 152 ? 60.415 7.188 -75.917 1.00 96.88 152 GLU A CA 1
ATOM 1235 C C . GLU A 1 152 ? 59.356 8.168 -75.396 1.00 96.88 152 GLU A C 1
ATOM 1237 O O . GLU A 1 152 ? 58.916 8.038 -74.259 1.00 96.88 152 GLU A O 1
ATOM 1242 N N . PHE A 1 153 ? 58.846 9.072 -76.243 1.00 96.81 153 PHE A N 1
ATOM 1243 C CA . PHE A 1 153 ? 57.776 10.009 -75.872 1.00 96.81 153 PHE A CA 1
ATOM 1244 C C . PHE A 1 153 ? 56.464 9.313 -75.467 1.00 96.81 153 PHE A C 1
ATOM 1246 O O . PHE A 1 153 ? 55.727 9.803 -74.612 1.00 96.81 153 PHE A O 1
ATOM 1253 N N . LYS A 1 154 ? 56.142 8.159 -76.068 1.00 96.88 154 LYS A N 1
ATOM 1254 C CA . LYS A 1 154 ? 54.984 7.361 -75.637 1.00 96.88 154 LYS A CA 1
ATOM 1255 C C . LYS A 1 154 ? 55.254 6.685 -74.302 1.00 96.88 154 LYS A C 1
ATOM 1257 O O . LYS A 1 154 ? 54.366 6.672 -73.457 1.00 96.88 154 LYS A O 1
ATOM 1262 N N . GLU A 1 155 ? 56.447 6.128 -74.124 1.00 97.06 155 GLU A N 1
ATOM 1263 C CA . GLU A 1 155 ? 56.846 5.432 -72.903 1.00 97.06 155 GLU A CA 1
ATOM 1264 C C . GLU A 1 155 ? 56.866 6.398 -71.709 1.00 97.06 155 GLU A C 1
ATOM 1266 O O . GLU A 1 155 ? 56.190 6.125 -70.714 1.00 97.06 155 GLU A O 1
ATOM 1271 N N . THR A 1 156 ? 57.487 7.578 -71.834 1.00 96.50 156 THR A N 1
ATOM 1272 C CA . THR A 1 156 ? 57.443 8.628 -70.799 1.00 96.50 156 THR A CA 1
ATOM 1273 C C . THR A 1 156 ? 56.013 9.065 -70.495 1.00 96.50 156 THR A C 1
ATOM 1275 O O . THR A 1 156 ? 55.620 9.048 -69.332 1.00 96.50 156 THR A O 1
ATOM 1278 N N . HIS A 1 157 ? 55.185 9.339 -71.508 1.00 96.75 157 HIS A N 1
ATOM 1279 C CA . HIS A 1 157 ? 53.778 9.698 -71.303 1.00 96.75 157 HIS A CA 1
ATOM 1280 C C . HIS A 1 157 ? 52.975 8.579 -70.604 1.00 96.75 157 HIS A C 1
ATOM 1282 O O . HIS A 1 157 ? 52.153 8.858 -69.731 1.00 96.75 157 HIS A O 1
ATOM 1288 N N . THR A 1 158 ? 53.218 7.298 -70.915 1.00 97.38 158 THR A N 1
ATOM 1289 C CA . THR A 1 158 ? 52.576 6.185 -70.185 1.00 97.38 158 THR A CA 1
ATOM 1290 C C . THR A 1 158 ? 53.064 6.054 -68.743 1.00 97.38 158 THR A C 1
ATOM 1292 O O . THR A 1 158 ? 52.261 5.736 -67.866 1.00 97.38 158 THR A O 1
ATOM 1295 N N . LEU A 1 159 ? 54.339 6.345 -68.468 1.00 97.31 159 LEU A N 1
ATOM 1296 C CA . LEU A 1 159 ? 54.896 6.362 -67.113 1.00 97.31 159 LEU A CA 1
ATOM 1297 C C . LEU A 1 159 ? 54.351 7.542 -66.294 1.00 97.31 159 LEU A C 1
ATOM 1299 O O . LEU A 1 159 ? 53.999 7.362 -65.128 1.00 97.31 159 LEU A O 1
ATOM 1303 N N . GLU A 1 160 ? 54.209 8.722 -66.899 1.00 97.00 160 GLU A N 1
ATOM 1304 C CA . GLU A 1 160 ? 53.586 9.896 -66.279 1.00 97.00 160 GLU A CA 1
ATOM 1305 C C . GLU A 1 160 ? 52.111 9.646 -65.945 1.00 97.00 160 GLU A C 1
ATOM 1307 O O . GLU A 1 160 ? 51.691 9.913 -64.816 1.00 97.00 160 GLU A O 1
ATOM 1312 N N . LEU A 1 161 ? 51.341 9.060 -66.872 1.00 97.12 161 LEU A N 1
ATOM 1313 C CA . LEU A 1 161 ? 49.959 8.646 -66.612 1.00 97.12 161 LEU A CA 1
ATOM 1314 C C . LEU A 1 161 ? 49.876 7.606 -65.487 1.00 97.12 161 LEU A C 1
ATOM 1316 O O . LEU A 1 161 ? 49.066 7.772 -64.577 1.00 97.12 161 LEU A O 1
ATOM 1320 N N . ALA A 1 162 ? 50.729 6.578 -65.488 1.00 97.19 162 ALA A N 1
ATOM 1321 C CA . ALA A 1 162 ? 50.747 5.562 -64.433 1.00 97.19 162 ALA A CA 1
ATOM 1322 C C . ALA A 1 162 ? 51.110 6.154 -63.054 1.00 97.19 162 ALA A C 1
ATOM 1324 O O . ALA A 1 162 ? 50.481 5.825 -62.043 1.00 97.19 162 ALA A O 1
ATOM 1325 N N . ALA A 1 163 ? 52.080 7.072 -63.006 1.00 97.12 163 ALA A N 1
ATOM 1326 C CA . ALA A 1 163 ? 52.473 7.774 -61.787 1.00 97.12 163 ALA A CA 1
ATOM 1327 C C . ALA A 1 163 ? 51.382 8.740 -61.287 1.00 97.12 163 ALA A C 1
ATOM 1329 O O . ALA A 1 163 ? 51.194 8.888 -60.077 1.00 97.12 163 ALA A O 1
ATOM 1330 N N . LEU A 1 164 ? 50.649 9.391 -62.195 1.00 97.12 164 LEU A N 1
ATOM 1331 C CA . LEU A 1 164 ? 49.505 10.240 -61.863 1.00 97.12 164 LEU A CA 1
ATOM 1332 C C . LEU A 1 164 ? 48.319 9.406 -61.356 1.00 97.12 164 LEU A C 1
ATOM 1334 O O . LEU A 1 164 ? 47.718 9.747 -60.336 1.00 97.12 164 LEU A O 1
ATOM 1338 N N . GLU A 1 165 ? 48.032 8.276 -62.003 1.00 97.44 165 GLU A N 1
ATOM 1339 C CA . GLU A 1 165 ? 47.034 7.312 -61.547 1.00 97.44 165 GLU A CA 1
ATOM 1340 C C . GLU A 1 165 ? 47.332 6.805 -60.133 1.00 97.44 165 GLU A C 1
ATOM 1342 O O . GLU A 1 165 ? 46.426 6.805 -59.302 1.00 97.44 165 GLU A O 1
ATOM 1347 N N . GLU A 1 166 ? 48.566 6.390 -59.815 1.00 97.94 166 GLU A N 1
ATOM 1348 C CA . GLU A 1 166 ? 48.855 5.878 -58.466 1.00 97.94 166 GLU A CA 1
ATOM 1349 C C . GLU A 1 166 ? 48.876 6.981 -57.398 1.00 97.94 166 GLU A C 1
ATOM 1351 O O . GLU A 1 166 ? 48.479 6.722 -56.260 1.00 97.94 166 GLU A O 1
ATOM 1356 N N . LYS A 1 167 ? 49.204 8.233 -57.755 1.00 97.81 167 LYS A N 1
ATOM 1357 C CA . LYS A 1 167 ? 48.980 9.396 -56.875 1.00 97.81 167 LYS A CA 1
ATOM 1358 C C . LYS A 1 167 ? 47.493 9.564 -56.547 1.00 97.81 167 LYS A C 1
ATOM 1360 O O . LYS A 1 167 ? 47.148 9.667 -55.369 1.00 97.81 167 LYS A O 1
ATOM 1365 N N . TYR A 1 168 ? 46.604 9.520 -57.544 1.00 97.31 168 TYR A N 1
ATOM 1366 C CA . TYR A 1 168 ? 45.156 9.596 -57.308 1.00 97.31 168 TYR A CA 1
ATOM 1367 C C . TYR A 1 168 ? 44.614 8.380 -56.544 1.00 97.31 168 TYR A C 1
ATOM 1369 O O . TYR A 1 168 ? 43.843 8.552 -55.600 1.00 97.31 168 TYR A O 1
ATOM 1377 N N . LYS A 1 169 ? 45.051 7.156 -56.872 1.00 98.31 169 LYS A N 1
ATOM 1378 C CA . LYS A 1 169 ? 44.679 5.931 -56.138 1.00 98.31 169 LYS A CA 1
ATOM 1379 C C . LYS A 1 169 ? 45.129 6.007 -54.676 1.00 98.31 169 LYS A C 1
ATOM 1381 O O . LYS A 1 169 ? 44.358 5.641 -53.793 1.00 98.31 169 LYS A O 1
ATOM 1386 N N . SER A 1 170 ? 46.332 6.513 -54.405 1.00 97.31 170 SER A N 1
ATOM 1387 C CA . SER A 1 170 ? 46.867 6.696 -53.048 1.00 97.31 170 SER A CA 1
ATOM 1388 C C . SER A 1 170 ? 46.129 7.782 -52.264 1.00 97.31 170 SER A C 1
ATOM 1390 O O . SER A 1 170 ? 45.723 7.544 -51.127 1.00 97.31 170 SER A O 1
ATOM 1392 N N . SER A 1 171 ? 45.869 8.935 -52.884 1.00 97.44 171 SER A N 1
ATOM 1393 C CA . SER A 1 171 ? 45.074 10.014 -52.286 1.00 97.44 171 SER A CA 1
ATOM 1394 C C . SER A 1 171 ? 43.653 9.545 -51.942 1.00 97.44 171 SER A C 1
ATOM 1396 O O . SER A 1 171 ? 43.210 9.718 -50.808 1.00 97.44 171 SER A O 1
ATOM 1398 N N . LEU A 1 172 ? 42.986 8.829 -52.854 1.00 97.19 172 LEU A N 1
ATOM 1399 C CA . LEU A 1 172 ? 41.649 8.271 -52.633 1.00 97.19 172 LEU A CA 1
ATOM 1400 C C . LEU A 1 172 ? 41.624 7.183 -51.543 1.00 97.19 172 LEU A C 1
ATOM 1402 O O . LEU A 1 172 ? 40.645 7.087 -50.804 1.00 97.19 172 LEU A O 1
ATOM 1406 N N . LYS A 1 173 ? 42.679 6.362 -51.411 1.00 98.00 173 LYS A N 1
ATOM 1407 C CA . LYS A 1 173 ? 42.831 5.417 -50.283 1.00 98.00 173 LYS A CA 1
ATOM 1408 C C . LYS A 1 173 ? 42.909 6.180 -48.950 1.00 98.00 173 LYS A C 1
ATOM 1410 O O . LYS A 1 173 ? 42.218 5.808 -48.005 1.00 98.00 173 LYS A O 1
ATOM 1415 N N . MET A 1 174 ? 43.696 7.258 -48.889 1.00 97.19 174 MET A N 1
ATOM 1416 C CA . MET A 1 174 ? 43.872 8.086 -47.687 1.00 97.19 174 MET A CA 1
ATOM 1417 C C . MET A 1 174 ? 42.602 8.867 -47.310 1.00 97.19 174 MET A C 1
ATOM 1419 O O . MET A 1 174 ? 42.228 8.913 -46.141 1.00 97.19 174 MET A O 1
ATOM 1423 N N . GLU A 1 175 ? 41.887 9.439 -48.280 1.00 96.44 175 GLU A N 1
ATOM 1424 C CA . GLU A 1 175 ? 40.611 10.111 -48.014 1.00 96.44 175 GLU A CA 1
ATOM 1425 C C . GLU A 1 175 ? 39.551 9.122 -47.500 1.00 96.44 175 GLU A C 1
ATOM 1427 O O . GLU A 1 175 ? 38.820 9.429 -46.555 1.00 96.44 175 GLU A O 1
ATOM 1432 N N . LYS A 1 176 ? 39.509 7.899 -48.050 1.00 97.62 176 LYS A N 1
ATOM 1433 C CA . LYS A 1 176 ? 38.621 6.826 -47.572 1.00 97.62 176 LYS A CA 1
ATOM 1434 C C . LYS A 1 176 ? 38.913 6.416 -46.128 1.00 97.62 176 LYS A C 1
ATOM 1436 O O . LYS A 1 176 ? 37.970 6.290 -45.354 1.00 97.62 176 LYS A O 1
ATOM 1441 N N . THR A 1 177 ? 40.175 6.259 -45.723 1.00 97.25 177 THR A N 1
ATOM 1442 C CA . THR A 1 177 ? 40.490 5.923 -44.319 1.00 97.25 177 THR A CA 1
ATOM 1443 C C . THR A 1 177 ? 40.190 7.082 -43.364 1.00 97.25 177 THR A C 1
ATOM 1445 O O . THR A 1 177 ? 39.654 6.849 -42.281 1.00 97.25 177 THR A O 1
ATOM 1448 N N . ILE A 1 178 ? 40.431 8.335 -43.769 1.00 97.56 178 ILE A N 1
ATOM 1449 C CA . ILE A 1 178 ? 40.076 9.528 -42.977 1.00 97.56 178 ILE A CA 1
ATOM 1450 C C . 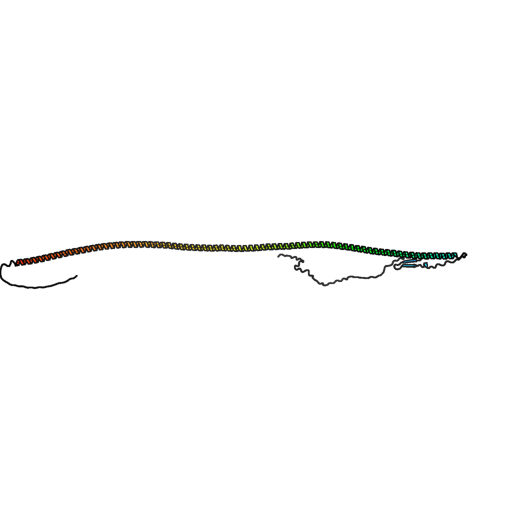ILE A 1 178 ? 38.553 9.657 -42.807 1.00 97.56 178 ILE A C 1
ATOM 1452 O O . ILE A 1 178 ? 38.070 9.925 -41.705 1.00 97.56 178 ILE A O 1
ATOM 1456 N N . THR A 1 179 ? 37.780 9.477 -43.880 1.00 96.75 179 THR A N 1
ATOM 1457 C CA . THR A 1 179 ? 36.309 9.570 -43.838 1.00 96.75 179 THR A CA 1
ATOM 1458 C C . THR A 1 179 ? 35.677 8.398 -43.088 1.00 96.75 179 THR A C 1
ATOM 1460 O O . THR A 1 179 ? 34.768 8.625 -42.289 1.00 96.75 179 THR A O 1
ATOM 1463 N N . GLN A 1 180 ? 36.207 7.179 -43.235 1.00 97.69 180 GLN A N 1
ATOM 1464 C CA . GLN A 1 180 ? 35.806 6.030 -42.421 1.00 97.69 180 GLN A CA 1
ATOM 1465 C C . GLN A 1 180 ? 36.099 6.262 -40.929 1.00 97.69 180 GLN A C 1
ATOM 1467 O O . GLN A 1 180 ? 35.208 6.072 -40.105 1.00 97.69 180 GLN A O 1
ATOM 1472 N N . GLY A 1 181 ? 37.293 6.745 -40.568 1.00 97.75 181 GLY A N 1
ATOM 1473 C CA . GLY A 1 181 ? 37.640 7.039 -39.172 1.00 97.75 181 GLY A CA 1
ATOM 1474 C C . GLY A 1 181 ? 36.713 8.080 -38.529 1.00 97.75 181 GLY A C 1
ATOM 1475 O O . GLY A 1 181 ? 36.280 7.908 -37.388 1.00 97.75 181 GLY A O 1
ATOM 1476 N N . LYS A 1 182 ? 36.324 9.121 -39.282 1.00 97.88 182 LYS A N 1
ATOM 1477 C CA . LYS A 1 182 ? 35.309 10.103 -38.853 1.00 97.88 182 LYS A CA 1
ATOM 1478 C C . LYS A 1 182 ? 33.933 9.460 -38.647 1.00 97.88 182 LYS A C 1
ATOM 1480 O O . LYS A 1 182 ? 33.286 9.731 -37.638 1.00 97.88 182 LYS A O 1
ATOM 1485 N N . LEU A 1 183 ? 33.499 8.588 -39.562 1.00 97.69 183 LEU A N 1
ATOM 1486 C CA . LEU A 1 183 ? 32.234 7.855 -39.440 1.00 97.69 183 LEU A CA 1
ATOM 1487 C C . LEU A 1 183 ? 32.230 6.928 -38.213 1.00 97.69 183 LEU A C 1
ATOM 1489 O O . LEU A 1 183 ? 31.254 6.901 -37.467 1.00 97.69 183 LEU A O 1
ATOM 1493 N N . GLU A 1 184 ? 33.325 6.215 -37.953 1.00 98.06 184 GLU A N 1
ATOM 1494 C CA . GLU A 1 184 ? 33.472 5.367 -36.765 1.00 98.06 184 GLU A CA 1
ATOM 1495 C C . GLU A 1 184 ? 33.464 6.170 -35.454 1.00 98.06 184 GLU A C 1
ATOM 1497 O O . GLU A 1 184 ? 32.935 5.683 -34.453 1.00 98.06 184 GLU A O 1
ATOM 1502 N N . GLY A 1 185 ? 34.003 7.395 -35.454 1.00 98.00 185 GLY A N 1
ATOM 1503 C CA . GLY A 1 185 ? 33.874 8.354 -34.351 1.00 98.00 185 GLY A CA 1
ATOM 1504 C C . GLY A 1 185 ? 32.415 8.739 -34.095 1.00 98.00 185 GLY A C 1
ATOM 1505 O O . GLY A 1 185 ? 31.883 8.460 -33.021 1.00 98.00 185 GLY A O 1
ATOM 1506 N N . MET A 1 186 ? 31.728 9.249 -35.122 1.00 97.88 186 MET A N 1
ATOM 1507 C CA . MET A 1 186 ? 30.304 9.620 -35.063 1.00 97.88 186 MET A CA 1
ATOM 1508 C C . MET A 1 186 ? 29.404 8.449 -34.618 1.00 97.88 186 MET A C 1
ATOM 1510 O O . MET A 1 186 ? 28.455 8.633 -33.859 1.00 97.88 186 MET A O 1
ATOM 1514 N N . VAL A 1 187 ? 29.715 7.213 -35.029 1.00 98.31 187 VAL A N 1
ATOM 1515 C CA . VAL A 1 187 ? 28.995 6.001 -34.591 1.00 98.31 187 VAL A CA 1
ATOM 1516 C C . VAL A 1 187 ? 29.246 5.673 -33.111 1.00 98.31 187 VAL A C 1
ATOM 1518 O O . VAL A 1 187 ? 28.341 5.162 -32.448 1.00 98.31 187 VAL A O 1
ATOM 1521 N N . LYS A 1 188 ? 30.436 5.959 -32.564 1.00 98.25 188 LYS A N 1
ATOM 1522 C CA . LYS A 1 188 ? 30.725 5.815 -31.123 1.00 98.25 188 LYS A CA 1
ATOM 1523 C C . LYS A 1 188 ? 29.992 6.886 -30.311 1.00 98.25 188 LYS A C 1
ATOM 1525 O O . LYS A 1 188 ? 29.339 6.539 -29.330 1.00 98.25 188 LYS A O 1
ATOM 1530 N N . GLU A 1 189 ? 30.018 8.139 -30.760 1.00 98.06 189 GLU A N 1
ATOM 1531 C CA . GLU A 1 189 ? 29.290 9.259 -30.144 1.00 98.06 189 GLU A CA 1
ATOM 1532 C C . GLU A 1 189 ? 27.774 9.017 -30.136 1.00 98.06 189 GLU A C 1
ATOM 1534 O O . GLU A 1 189 ? 27.139 9.120 -29.088 1.00 98.06 189 GLU A O 1
ATOM 1539 N N . TYR A 1 190 ? 27.195 8.580 -31.261 1.00 98.31 190 TYR A N 1
ATOM 1540 C CA . TYR A 1 190 ? 25.782 8.200 -31.340 1.00 98.31 190 TYR A CA 1
ATOM 1541 C C . TYR A 1 190 ? 25.426 7.057 -30.375 1.00 98.31 190 TYR A C 1
ATOM 1543 O O . TYR A 1 190 ? 24.395 7.118 -29.705 1.00 98.31 190 TYR A O 1
ATOM 1551 N N . LYS A 1 191 ? 26.271 6.019 -30.263 1.00 98.50 191 LYS A N 1
ATOM 1552 C CA . LYS A 1 191 ? 26.062 4.919 -29.301 1.00 98.50 191 LYS A CA 1
ATOM 1553 C C . LYS A 1 191 ? 26.136 5.405 -27.853 1.00 98.50 191 LYS A C 1
ATOM 1555 O O . LYS A 1 191 ? 25.284 5.025 -27.055 1.00 98.50 191 LYS A O 1
ATOM 1560 N N . TYR A 1 192 ? 27.109 6.254 -27.523 1.00 98.50 192 TYR A N 1
ATOM 1561 C CA . TYR A 1 192 ? 27.229 6.864 -26.198 1.00 98.50 192 TYR A CA 1
ATOM 1562 C C . TYR A 1 192 ? 25.985 7.694 -25.858 1.00 98.50 192 TYR A C 1
ATOM 1564 O O . TYR A 1 192 ? 25.337 7.436 -24.847 1.00 98.50 192 TYR A O 1
ATOM 1572 N N . LEU A 1 193 ? 25.585 8.614 -26.739 1.00 98.56 193 LEU A N 1
ATOM 1573 C CA . LEU A 1 193 ? 24.419 9.472 -26.535 1.00 98.56 193 LEU A CA 1
ATOM 1574 C C . LEU A 1 193 ? 23.116 8.662 -26.432 1.00 98.56 193 LEU A C 1
ATOM 1576 O O . LEU A 1 193 ? 22.289 8.937 -25.567 1.00 98.56 193 LEU A O 1
ATOM 1580 N N . LYS A 1 194 ? 22.953 7.610 -27.246 1.00 98.50 194 LYS A N 1
ATOM 1581 C CA . LYS A 1 194 ? 21.823 6.673 -27.152 1.00 98.50 194 LYS A CA 1
ATOM 1582 C C . LYS A 1 194 ? 21.780 5.945 -25.803 1.00 98.50 194 LYS A C 1
ATOM 1584 O O . LYS A 1 194 ? 20.696 5.770 -25.251 1.00 98.50 194 LYS A O 1
ATOM 1589 N N . ASN A 1 195 ? 22.932 5.549 -25.261 1.00 98.50 195 ASN A N 1
ATOM 1590 C CA . ASN A 1 195 ? 23.012 4.934 -23.937 1.00 98.50 195 ASN A CA 1
ATOM 1591 C C . ASN A 1 195 ? 22.708 5.950 -22.822 1.00 98.50 195 ASN A C 1
ATOM 1593 O O . ASN A 1 195 ? 21.961 5.620 -21.908 1.00 98.50 195 ASN A O 1
ATOM 1597 N N . MET A 1 196 ? 23.204 7.190 -22.923 1.00 98.25 196 MET A N 1
ATOM 1598 C CA . MET A 1 196 ? 22.877 8.273 -21.982 1.00 98.25 196 MET A CA 1
ATOM 1599 C C . MET A 1 196 ? 21.373 8.581 -21.963 1.00 98.25 196 MET A C 1
ATOM 1601 O O . MET A 1 196 ? 20.782 8.654 -20.889 1.00 98.25 196 MET A O 1
ATOM 1605 N N . PHE A 1 197 ? 20.732 8.692 -23.134 1.00 98.06 197 PHE A N 1
ATOM 1606 C CA . PHE A 1 197 ? 19.278 8.860 -23.223 1.00 98.06 197 PHE A CA 1
ATOM 1607 C C . PHE A 1 197 ? 18.519 7.689 -22.603 1.00 98.06 197 PHE A C 1
ATOM 1609 O O . PHE A 1 197 ? 17.529 7.920 -21.913 1.00 98.06 197 PHE A O 1
ATOM 1616 N N . ARG A 1 198 ? 18.986 6.451 -22.803 1.00 98.50 198 ARG A N 1
ATOM 1617 C CA . ARG A 1 198 ? 18.356 5.285 -22.184 1.00 98.50 198 ARG A CA 1
ATOM 1618 C C . ARG A 1 198 ? 18.483 5.314 -20.658 1.00 98.50 198 ARG A C 1
ATOM 1620 O O . ARG A 1 198 ? 17.469 5.194 -19.992 1.00 98.50 198 ARG A O 1
ATOM 1627 N N . MET A 1 199 ? 19.672 5.564 -20.106 1.00 97.94 199 MET A N 1
ATOM 1628 C CA . MET A 1 199 ? 19.848 5.681 -18.648 1.00 97.94 199 MET A CA 1
ATOM 1629 C C . MET A 1 199 ? 19.004 6.815 -18.046 1.00 97.94 199 MET A C 1
ATOM 1631 O O . MET A 1 199 ? 18.535 6.694 -16.921 1.00 97.94 199 MET A O 1
ATOM 1635 N N . TYR A 1 200 ? 18.767 7.899 -18.790 1.00 98.44 200 TYR A N 1
ATOM 1636 C CA . TYR A 1 200 ? 17.845 8.958 -18.373 1.00 98.44 200 TYR A CA 1
ATOM 1637 C C . TYR A 1 200 ? 16.371 8.511 -18.400 1.00 98.44 200 TYR A C 1
ATOM 1639 O O . TYR A 1 200 ? 15.624 8.836 -17.483 1.00 98.44 200 TYR A O 1
ATOM 1647 N N . GLN A 1 201 ? 15.952 7.734 -19.406 1.00 98.38 201 GLN A N 1
ATOM 1648 C CA . GLN A 1 201 ? 14.610 7.135 -19.457 1.00 98.38 201 GLN A CA 1
ATOM 1649 C C . GLN A 1 201 ? 14.388 6.117 -18.332 1.00 98.38 201 GLN A C 1
ATOM 1651 O O . GLN A 1 201 ? 13.355 6.173 -17.670 1.00 98.38 201 GLN A O 1
ATOM 1656 N N . ASP A 1 202 ? 15.365 5.237 -18.103 1.00 98.12 202 ASP A N 1
ATOM 1657 C CA . ASP A 1 202 ? 15.341 4.232 -17.040 1.00 98.12 202 ASP A CA 1
ATOM 1658 C C . ASP A 1 202 ? 15.289 4.939 -15.658 1.00 98.12 202 ASP A C 1
ATOM 1660 O O . ASP A 1 202 ? 14.396 4.667 -14.864 1.00 98.12 202 ASP A O 1
ATOM 1664 N N . SER A 1 203 ? 16.117 5.970 -15.430 1.00 98.56 203 SER A N 1
ATOM 1665 C CA . SER A 1 203 ? 16.102 6.793 -14.201 1.00 98.56 203 SER A CA 1
ATOM 1666 C C . SER A 1 203 ? 14.767 7.520 -13.952 1.00 98.56 203 SER A C 1
ATOM 1668 O O . SER A 1 203 ? 14.290 7.576 -12.820 1.00 98.56 203 SER A O 1
ATOM 1670 N N . ILE A 1 204 ? 14.107 8.041 -14.999 1.00 97.94 204 ILE A N 1
ATOM 1671 C CA . ILE A 1 204 ? 12.752 8.613 -14.867 1.00 97.94 204 ILE A CA 1
ATOM 1672 C C . ILE A 1 204 ? 11.736 7.534 -14.472 1.00 97.94 204 ILE A C 1
ATOM 1674 O O . ILE A 1 204 ? 10.832 7.819 -13.685 1.00 97.94 204 ILE A O 1
ATOM 1678 N N . ALA A 1 205 ? 11.850 6.321 -15.021 1.00 97.25 205 ALA A N 1
ATOM 1679 C CA . ALA A 1 205 ? 10.959 5.219 -14.671 1.00 97.25 205 ALA A CA 1
ATOM 1680 C C . ALA A 1 205 ? 11.127 4.833 -13.193 1.00 97.25 205 ALA A C 1
ATOM 1682 O O . ALA A 1 205 ? 10.129 4.812 -12.470 1.00 97.25 205 ALA A O 1
ATOM 1683 N N . ASP A 1 206 ? 12.369 4.666 -12.732 1.00 97.81 206 ASP A N 1
ATOM 1684 C CA . ASP A 1 206 ? 12.709 4.384 -11.332 1.00 97.81 206 ASP A CA 1
ATOM 1685 C C . ASP A 1 206 ? 12.188 5.489 -10.389 1.00 97.81 206 ASP A C 1
ATOM 1687 O O . ASP A 1 206 ? 11.509 5.206 -9.401 1.00 97.81 206 ASP A O 1
ATOM 1691 N N . GLU A 1 207 ? 12.417 6.769 -10.719 1.00 98.12 207 GLU A N 1
ATOM 1692 C CA . GLU A 1 207 ? 11.887 7.912 -9.961 1.00 98.12 207 GLU A CA 1
ATOM 1693 C C . GLU A 1 207 ? 10.352 7.901 -9.860 1.00 98.12 207 GLU A C 1
ATOM 1695 O O . GLU A 1 207 ? 9.786 8.319 -8.845 1.00 98.12 207 GLU A O 1
ATOM 1700 N N . MET A 1 208 ? 9.656 7.486 -10.920 1.00 97.50 208 MET A N 1
ATOM 1701 C CA . MET A 1 208 ? 8.193 7.444 -10.959 1.00 97.50 208 MET A CA 1
ATOM 1702 C C . MET A 1 208 ? 7.631 6.228 -10.216 1.00 97.50 208 MET A C 1
ATOM 1704 O O . MET A 1 208 ? 6.633 6.374 -9.505 1.00 97.50 208 MET A O 1
ATOM 1708 N N . GLU A 1 209 ? 8.277 5.065 -10.311 1.00 98.12 209 GLU A N 1
ATOM 1709 C CA . GLU A 1 209 ? 7.917 3.871 -9.543 1.00 98.12 209 GLU A CA 1
ATOM 1710 C C . GLU A 1 209 ? 8.187 4.061 -8.043 1.00 98.12 209 GLU A C 1
ATOM 1712 O O . GLU A 1 209 ? 7.363 3.660 -7.214 1.00 98.12 209 GLU A O 1
ATOM 1717 N N . GLU A 1 210 ? 9.256 4.769 -7.663 1.00 98.12 210 GLU A N 1
ATOM 1718 C CA . GLU A 1 210 ? 9.503 5.116 -6.263 1.00 98.12 210 GLU A CA 1
ATOM 1719 C C . GLU A 1 210 ? 8.432 6.081 -5.724 1.00 98.12 210 GLU A C 1
ATOM 1721 O O . GLU A 1 210 ? 7.853 5.840 -4.662 1.00 98.12 210 GLU A O 1
ATOM 1726 N N . LYS A 1 211 ? 8.094 7.146 -6.468 1.00 98.25 211 LYS A N 1
ATOM 1727 C CA . LYS A 1 211 ? 7.017 8.087 -6.093 1.00 98.25 211 LYS A CA 1
ATOM 1728 C C . LYS A 1 211 ? 5.664 7.382 -5.973 1.00 98.25 211 LYS A C 1
ATOM 1730 O O . LYS A 1 211 ? 4.916 7.661 -5.034 1.00 98.25 211 LYS A O 1
ATOM 1735 N N . TRP A 1 212 ? 5.365 6.450 -6.878 1.00 98.12 212 TRP A N 1
ATOM 1736 C CA . TRP A 1 212 ? 4.158 5.623 -6.829 1.00 98.12 212 TRP A CA 1
ATOM 1737 C C . TRP A 1 212 ? 4.142 4.711 -5.595 1.00 98.12 212 TRP A C 1
ATOM 1739 O O . TRP A 1 212 ? 3.165 4.701 -4.846 1.00 98.12 212 TRP A O 1
ATOM 1749 N N . SER A 1 213 ? 5.251 4.022 -5.321 1.00 97.69 213 SER A N 1
ATOM 1750 C CA . SER A 1 213 ? 5.408 3.121 -4.173 1.00 97.69 213 SER A CA 1
ATOM 1751 C C . SER A 1 213 ? 5.297 3.860 -2.836 1.00 97.69 213 SER A C 1
ATOM 1753 O O . SER A 1 213 ? 4.521 3.453 -1.969 1.00 97.69 213 SER A O 1
ATOM 1755 N N . ARG A 1 214 ? 5.984 5.004 -2.689 1.00 98.31 214 ARG A N 1
ATOM 1756 C CA . ARG A 1 214 ? 5.864 5.897 -1.523 1.00 98.31 214 ARG A CA 1
ATOM 1757 C C . ARG A 1 214 ? 4.408 6.324 -1.302 1.00 98.31 214 ARG A C 1
ATOM 1759 O O . ARG A 1 214 ? 3.913 6.246 -0.179 1.00 98.31 214 ARG A O 1
ATOM 1766 N N . ARG A 1 215 ? 3.703 6.732 -2.366 1.00 98.19 215 ARG A N 1
ATOM 1767 C CA . ARG A 1 215 ? 2.307 7.190 -2.276 1.00 98.19 215 ARG A CA 1
ATOM 1768 C C . ARG A 1 215 ? 1.318 6.063 -1.980 1.00 98.19 215 ARG A C 1
ATOM 1770 O O . ARG A 1 215 ? 0.356 6.293 -1.253 1.00 98.19 215 ARG A O 1
ATOM 1777 N N . LYS A 1 216 ? 1.567 4.845 -2.468 1.00 98.00 216 LYS A N 1
ATOM 1778 C CA . LYS A 1 216 ? 0.789 3.654 -2.103 1.00 98.00 216 LYS A CA 1
ATOM 1779 C C . LYS A 1 216 ? 0.892 3.364 -0.600 1.00 98.00 216 LYS A C 1
ATOM 1781 O O . LYS A 1 216 ? -0.136 3.223 0.055 1.00 98.00 216 LYS A O 1
ATOM 1786 N N . VAL A 1 217 ? 2.104 3.359 -0.041 1.00 97.94 217 VAL A N 1
ATOM 1787 C CA . VAL A 1 217 ? 2.327 3.148 1.405 1.00 97.94 217 VAL A CA 1
ATOM 1788 C C . VAL A 1 217 ? 1.716 4.280 2.245 1.00 97.94 217 VAL A C 1
ATOM 1790 O O . VAL A 1 217 ? 1.131 4.028 3.297 1.00 97.94 217 VAL A O 1
ATOM 1793 N N . GLU A 1 218 ? 1.792 5.529 1.774 1.00 97.75 218 GLU A N 1
ATOM 1794 C CA . GLU A 1 218 ? 1.101 6.672 2.387 1.00 97.75 218 GLU A CA 1
ATOM 1795 C C . GLU A 1 218 ? -0.427 6.474 2.410 1.00 97.75 218 GLU A C 1
ATOM 1797 O O . GLU A 1 218 ? -1.063 6.708 3.439 1.00 97.75 218 GLU A O 1
ATOM 1802 N N . TRP A 1 219 ? -1.020 6.006 1.307 1.00 97.25 219 TRP A N 1
ATOM 1803 C CA . TRP A 1 219 ? -2.454 5.715 1.219 1.00 97.25 219 TRP A CA 1
ATOM 1804 C C . TRP A 1 219 ? -2.871 4.579 2.156 1.00 97.25 219 TRP A C 1
ATOM 1806 O O . TRP A 1 219 ? -3.804 4.764 2.932 1.00 97.25 219 TRP A O 1
ATOM 1816 N N . GLU A 1 220 ? -2.160 3.449 2.153 1.00 98.12 220 GLU A N 1
ATOM 1817 C CA . GLU A 1 220 ? -2.426 2.308 3.046 1.00 98.12 220 GLU A CA 1
ATOM 1818 C C . GLU A 1 220 ? -2.327 2.710 4.529 1.00 98.12 220 GLU A C 1
ATOM 1820 O O . GLU A 1 220 ? -3.175 2.339 5.346 1.00 98.12 220 GLU 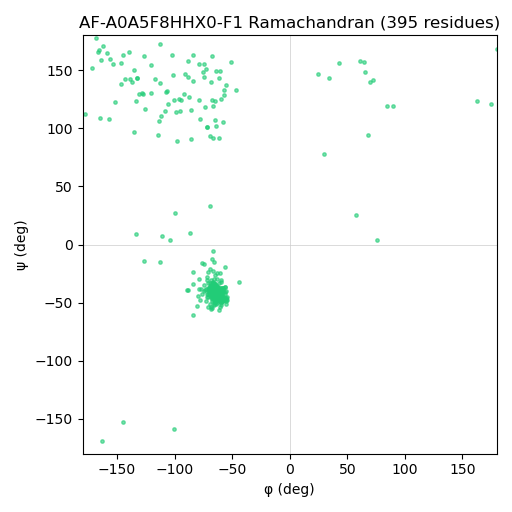A O 1
ATOM 1825 N N . LYS A 1 221 ? -1.339 3.547 4.881 1.00 98.31 221 LYS A N 1
ATOM 1826 C CA . LYS A 1 221 ? -1.211 4.124 6.225 1.00 98.31 221 LYS A CA 1
ATOM 1827 C C . LYS A 1 221 ? -2.402 5.021 6.572 1.00 98.31 221 LYS A C 1
ATOM 1829 O O . LYS A 1 221 ? -2.986 4.851 7.639 1.00 98.31 221 LYS A O 1
ATOM 1834 N N . ASN A 1 222 ? -2.771 5.958 5.701 1.00 97.56 222 ASN A N 1
ATOM 1835 C CA . ASN A 1 222 ? -3.863 6.901 5.960 1.00 97.56 222 ASN A CA 1
ATOM 1836 C C . ASN A 1 222 ? -5.226 6.194 6.043 1.00 97.56 222 ASN A C 1
ATOM 1838 O O . ASN A 1 222 ? -6.030 6.500 6.921 1.00 97.56 222 ASN A O 1
ATOM 1842 N N . GLU A 1 223 ? -5.460 5.192 5.195 1.00 97.75 223 GLU A N 1
ATOM 1843 C CA . GLU A 1 223 ? -6.662 4.358 5.224 1.00 97.75 223 GLU A CA 1
ATOM 1844 C C . GLU A 1 223 ? -6.754 3.549 6.532 1.00 97.75 223 GLU A C 1
ATOM 1846 O O . GLU A 1 223 ? -7.822 3.469 7.145 1.00 97.75 223 GLU A O 1
ATOM 1851 N N . LYS A 1 224 ? -5.630 3.006 7.026 1.00 98.12 224 LYS A N 1
ATOM 1852 C CA . LYS A 1 224 ? -5.562 2.375 8.353 1.00 98.12 224 LYS A CA 1
ATOM 1853 C C . LYS A 1 224 ? -5.851 3.375 9.481 1.00 98.12 224 LYS A C 1
ATOM 1855 O O . LYS A 1 224 ? -6.649 3.055 10.360 1.00 98.12 224 LYS A O 1
ATOM 1860 N N . MET A 1 225 ? -5.257 4.571 9.445 1.00 97.19 225 MET A N 1
ATOM 1861 C CA . MET A 1 225 ? -5.471 5.613 10.462 1.00 97.19 225 MET A CA 1
ATOM 1862 C C . MET A 1 225 ? -6.942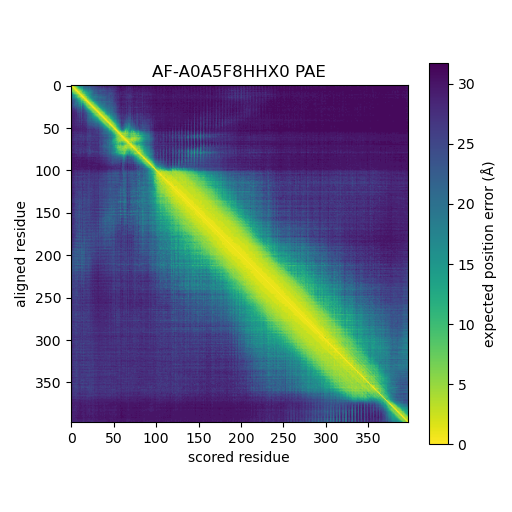 6.047 10.546 1.00 97.19 225 MET A C 1
ATOM 1864 O O . MET A 1 225 ? -7.480 6.161 11.645 1.00 97.19 225 MET A O 1
ATOM 1868 N N . GLU A 1 226 ? -7.622 6.251 9.413 1.00 97.56 226 GLU A N 1
ATOM 1869 C CA . GLU A 1 226 ? -9.045 6.619 9.415 1.00 97.56 226 GLU A CA 1
ATOM 1870 C C . GLU A 1 226 ? -9.948 5.461 9.879 1.00 97.56 226 GLU A C 1
ATOM 1872 O O . GLU A 1 226 ? -10.885 5.702 10.643 1.00 97.56 226 GLU A O 1
ATOM 1877 N N . ARG A 1 227 ? -9.640 4.197 9.534 1.00 98.00 227 ARG A N 1
ATOM 1878 C CA . ARG A 1 227 ? -10.331 3.028 10.122 1.00 98.00 227 ARG A CA 1
ATOM 1879 C C . ARG A 1 227 ? -10.188 2.993 11.645 1.00 98.00 227 ARG A C 1
ATOM 1881 O O . ARG A 1 227 ? -11.183 2.841 12.350 1.00 98.00 227 ARG A O 1
ATOM 1888 N N . GLU A 1 228 ? -8.969 3.155 12.156 1.00 98.19 228 GLU A N 1
ATOM 1889 C CA . GLU A 1 228 ? -8.673 3.127 13.594 1.00 98.19 228 GLU A CA 1
ATOM 1890 C C . GLU A 1 228 ? -9.375 4.271 14.343 1.00 98.19 228 GLU A C 1
ATOM 1892 O O . GLU A 1 228 ? -10.014 4.049 15.370 1.00 98.19 228 GLU A O 1
ATOM 1897 N N . LYS A 1 229 ? -9.366 5.477 13.771 1.00 98.56 229 LYS A N 1
ATOM 1898 C CA . LYS A 1 229 ? -10.089 6.663 14.255 1.00 98.56 229 LYS A CA 1
ATOM 1899 C C . LYS A 1 229 ? -11.609 6.455 14.304 1.00 98.56 229 LYS A C 1
ATOM 1901 O O . LYS A 1 229 ? -12.237 6.840 15.291 1.00 98.56 229 LYS A O 1
ATOM 1906 N N . VAL A 1 230 ? -12.211 5.823 13.291 1.00 98.25 230 VAL A N 1
ATOM 1907 C CA . VAL A 1 230 ? -13.647 5.474 13.296 1.00 98.25 230 VAL A CA 1
ATOM 1908 C C . VAL A 1 230 ? -13.956 4.421 14.363 1.00 98.25 230 VAL A C 1
ATOM 1910 O O . VAL A 1 230 ? -14.906 4.602 15.127 1.00 98.25 230 VAL A O 1
ATOM 1913 N N . LEU A 1 231 ? -13.139 3.370 14.482 1.00 98.38 231 LEU A N 1
ATOM 1914 C CA . LEU A 1 231 ? -13.292 2.341 15.518 1.00 98.38 231 LEU A CA 1
ATOM 1915 C C . LEU A 1 231 ? -13.144 2.922 16.933 1.00 98.38 231 LEU A C 1
ATOM 1917 O O . LEU A 1 231 ? -13.934 2.591 17.815 1.00 98.38 231 LEU A O 1
ATOM 1921 N N . LEU A 1 232 ? -12.198 3.839 17.150 1.00 98.38 232 LEU A N 1
ATOM 1922 C CA . LEU A 1 232 ? -12.011 4.523 18.431 1.00 98.38 232 LEU A CA 1
ATOM 1923 C C . LEU A 1 232 ? -13.217 5.408 18.784 1.00 98.38 232 LEU A C 1
ATOM 1925 O O . LEU A 1 232 ? -13.676 5.388 19.926 1.00 98.38 232 LEU A O 1
ATOM 1929 N N . GLN A 1 233 ? -13.790 6.124 17.808 1.00 98.19 233 GLN A N 1
ATOM 1930 C CA . GLN A 1 233 ? -15.035 6.871 18.012 1.00 98.19 233 GLN A CA 1
ATOM 1931 C C . GLN A 1 233 ? -16.229 5.956 18.315 1.00 98.19 233 GLN A C 1
ATOM 1933 O O . GLN A 1 233 ? -17.044 6.296 19.170 1.00 98.19 233 GLN A O 1
ATOM 1938 N N . GLN A 1 234 ? -16.355 4.811 17.636 1.00 98.06 234 GLN A N 1
ATOM 1939 C CA . GLN A 1 234 ? -17.411 3.832 17.918 1.00 98.06 234 GLN A CA 1
ATOM 1940 C C . GLN A 1 234 ? -17.255 3.242 19.324 1.00 98.06 234 GLN A C 1
ATOM 1942 O O . GLN A 1 234 ? -18.222 3.239 20.083 1.00 98.06 234 GLN A O 1
ATOM 1947 N N . LYS A 1 235 ? -16.033 2.842 19.706 1.00 98.38 235 LYS A N 1
ATOM 1948 C CA . LYS A 1 235 ? -15.699 2.376 21.058 1.00 98.38 235 LYS A CA 1
ATOM 1949 C C . LYS A 1 235 ? -16.083 3.416 22.109 1.00 98.38 235 LYS A C 1
ATOM 1951 O O . LYS A 1 235 ? -16.817 3.082 23.028 1.00 98.38 235 LYS A O 1
ATOM 1956 N N . TYR A 1 236 ? -15.668 4.674 21.945 1.00 98.38 236 TYR A N 1
ATOM 1957 C CA . TYR A 1 236 ? -16.006 5.751 22.883 1.00 98.38 236 TYR A CA 1
ATOM 1958 C C . TYR A 1 236 ? -17.525 5.953 23.030 1.00 98.38 236 TYR A C 1
ATOM 1960 O O . TYR A 1 236 ? -18.028 6.055 24.147 1.00 98.38 236 TYR A O 1
ATOM 1968 N N . ARG A 1 237 ? -18.278 5.948 21.919 1.00 98.25 237 ARG A N 1
ATOM 1969 C CA . ARG A 1 237 ? -19.751 6.056 21.946 1.00 98.25 237 ARG A CA 1
ATOM 1970 C C . ARG A 1 237 ? -20.418 4.864 22.639 1.00 98.25 237 ARG A C 1
ATOM 1972 O O . ARG A 1 237 ? -21.437 5.061 23.290 1.00 98.25 237 ARG A O 1
ATOM 1979 N N . LEU A 1 238 ? -19.879 3.652 22.488 1.00 98.12 238 LEU A N 1
ATOM 1980 C CA . LEU A 1 238 ? -20.389 2.448 23.151 1.00 98.12 238 LEU A CA 1
ATOM 1981 C C . LEU A 1 238 ? -20.061 2.446 24.646 1.00 98.12 238 LEU A C 1
ATOM 1983 O O . LEU A 1 238 ? -20.966 2.273 25.451 1.00 98.12 238 LEU A O 1
ATOM 1987 N N . THR A 1 239 ? -18.807 2.709 25.023 1.00 97.88 239 THR A N 1
ATOM 1988 C CA . THR A 1 239 ? -18.388 2.827 26.428 1.00 97.88 239 THR A CA 1
ATOM 1989 C C . THR A 1 239 ? -19.229 3.868 27.165 1.00 97.88 239 THR A C 1
ATOM 1991 O O . THR A 1 239 ? -19.813 3.540 28.190 1.00 97.88 239 THR A O 1
ATOM 1994 N N . LYS A 1 240 ? -19.419 5.064 26.588 1.00 98.44 240 LYS A N 1
ATOM 1995 C CA . LYS A 1 240 ? -20.251 6.110 27.200 1.00 98.44 240 LYS A CA 1
ATOM 1996 C C . LYS A 1 240 ? -21.740 5.748 27.315 1.00 98.44 240 LYS A C 1
ATOM 1998 O O . LYS A 1 240 ? -22.420 6.281 28.185 1.00 98.44 240 LYS A O 1
ATOM 2003 N N . LYS A 1 241 ? -22.263 4.862 26.458 1.00 98.31 241 LYS A N 1
ATOM 2004 C CA . LYS A 1 241 ? -23.612 4.304 26.644 1.00 98.31 241 LYS A CA 1
ATOM 2005 C C . LYS A 1 241 ? -23.641 3.350 27.830 1.00 98.31 241 LYS A C 1
ATOM 2007 O O . LYS A 1 241 ? -24.382 3.615 28.762 1.00 98.31 241 LYS A O 1
ATOM 2012 N N . PHE A 1 242 ? -22.760 2.348 27.852 1.00 97.88 242 PHE A N 1
ATOM 2013 C CA . PHE A 1 242 ? -22.676 1.399 28.965 1.00 97.88 242 PHE A CA 1
ATOM 2014 C C . PHE A 1 242 ? -22.447 2.084 30.324 1.00 97.88 242 PHE A C 1
ATOM 2016 O O . PHE A 1 242 ? -23.018 1.648 31.313 1.00 97.88 242 PHE A O 1
ATOM 2023 N N . GLU A 1 243 ? -21.668 3.169 30.382 1.00 98.00 243 GLU A N 1
ATOM 2024 C CA . GLU A 1 243 ? -21.504 3.997 31.590 1.00 98.00 243 GLU A CA 1
ATOM 2025 C C . GLU A 1 243 ? -22.836 4.602 32.077 1.00 98.00 243 GLU A C 1
ATOM 2027 O O . GLU A 1 243 ? -23.124 4.571 33.271 1.00 98.00 243 GLU A O 1
ATOM 2032 N N . VAL A 1 244 ? -23.667 5.119 31.163 1.00 98.12 244 VAL A N 1
ATOM 2033 C CA . VAL A 1 244 ? -24.997 5.668 31.486 1.00 98.12 244 VAL A CA 1
ATOM 2034 C C . VAL A 1 244 ? -25.983 4.556 31.839 1.00 98.12 244 VAL A C 1
ATOM 2036 O O . VAL A 1 244 ? -26.675 4.676 32.844 1.00 98.12 244 VAL A O 1
ATOM 2039 N N . ASP A 1 245 ? -26.011 3.468 31.065 1.00 97.50 245 ASP A N 1
ATOM 2040 C CA . ASP A 1 245 ? -26.900 2.323 31.281 1.00 97.50 245 ASP A CA 1
ATOM 2041 C C . ASP A 1 245 ? -26.642 1.687 32.667 1.00 97.50 245 ASP A C 1
ATOM 2043 O O . ASP A 1 245 ? -27.579 1.406 33.415 1.00 97.50 245 ASP A O 1
ATOM 2047 N N . VAL A 1 246 ? -25.370 1.534 33.064 1.00 97.88 246 VAL A N 1
ATOM 2048 C CA . VAL A 1 246 ? -24.972 1.030 34.393 1.00 97.88 246 VAL A CA 1
ATOM 2049 C C . VAL A 1 246 ? -25.380 1.987 35.513 1.00 97.88 246 VAL A C 1
ATOM 2051 O O . VAL A 1 246 ? -25.900 1.538 36.531 1.00 97.88 246 VAL A O 1
ATOM 2054 N N . GLU A 1 247 ? -25.188 3.297 35.345 1.00 97.75 247 GLU A N 1
ATOM 2055 C CA . GLU A 1 247 ? -25.580 4.287 36.357 1.00 97.75 247 GLU A CA 1
ATOM 2056 C C . GLU A 1 247 ? -27.111 4.511 36.396 1.00 97.75 247 GLU A C 1
ATOM 2058 O O . GLU A 1 247 ? -27.639 5.028 37.379 1.00 97.75 247 GLU A O 1
ATOM 2063 N N . GLU A 1 248 ? -27.862 4.111 35.363 1.00 97.50 248 GLU A N 1
ATOM 2064 C CA . GLU A 1 248 ? -29.329 4.003 35.393 1.00 97.50 248 GLU A CA 1
ATOM 2065 C C . GLU A 1 248 ? -29.816 2.746 36.121 1.00 97.50 248 GLU A C 1
ATOM 2067 O O . GLU A 1 248 ? -30.682 2.863 36.986 1.00 97.50 248 GLU A O 1
ATOM 2072 N N . GLU A 1 249 ? -29.265 1.562 35.835 1.00 97.12 249 GLU A N 1
ATOM 2073 C CA . GLU A 1 249 ? -29.629 0.334 36.563 1.00 97.12 249 GLU A CA 1
ATOM 2074 C C . GLU A 1 249 ? -29.221 0.392 38.042 1.00 97.12 249 GLU A C 1
ATOM 2076 O O . GLU A 1 249 ? -29.982 -0.030 38.911 1.00 97.12 249 GLU A O 1
ATOM 2081 N N . LYS A 1 250 ? -28.069 0.999 38.353 1.00 98.06 250 LYS A N 1
ATOM 2082 C CA . LYS A 1 250 ? -27.641 1.272 39.730 1.00 98.06 250 LYS A CA 1
ATOM 2083 C C . LYS A 1 250 ? -28.647 2.154 40.475 1.00 98.06 250 LYS A C 1
ATOM 2085 O O . LYS A 1 250 ? -29.073 1.773 41.560 1.00 98.06 250 LYS A O 1
ATOM 2090 N N . ARG A 1 251 ? -29.097 3.265 39.876 1.00 98.19 251 ARG A N 1
ATOM 2091 C CA . ARG A 1 251 ? -30.137 4.123 40.476 1.00 98.19 251 ARG A CA 1
ATOM 2092 C C . ARG A 1 251 ? -31.461 3.383 40.669 1.00 98.19 251 ARG A C 1
ATOM 2094 O O . ARG A 1 251 ? -32.037 3.475 41.743 1.00 98.19 251 ARG A O 1
ATOM 2101 N N . LYS A 1 252 ? -31.906 2.578 39.694 1.00 98.00 252 LYS A N 1
ATOM 2102 C CA . LYS A 1 252 ? -33.113 1.736 39.842 1.00 98.00 252 LYS A CA 1
ATOM 2103 C C . LYS A 1 252 ? -32.981 0.751 41.007 1.00 98.00 252 LYS A C 1
ATOM 2105 O O . LYS A 1 252 ? -33.948 0.539 41.734 1.00 98.00 252 LYS A O 1
ATOM 2110 N N . LEU A 1 253 ? -31.801 0.159 41.201 1.00 97.25 253 LEU A N 1
ATOM 2111 C CA . LEU A 1 253 ? -31.527 -0.748 42.317 1.00 97.25 253 LEU A CA 1
ATOM 2112 C C . LEU A 1 253 ? -31.500 -0.012 43.669 1.00 97.25 253 LEU A C 1
ATOM 2114 O O . LEU A 1 253 ? -32.052 -0.523 44.641 1.00 97.25 253 LEU A O 1
ATOM 2118 N N . GLU A 1 254 ? -30.912 1.184 43.725 1.00 97.38 254 GLU A N 1
ATOM 2119 C CA . GLU A 1 254 ? -30.906 2.058 44.907 1.00 97.38 254 GLU A CA 1
ATOM 2120 C C . GLU A 1 254 ? -32.332 2.517 45.275 1.00 97.38 254 GLU A C 1
ATOM 2122 O O . GLU A 1 254 ? -32.736 2.374 46.430 1.00 97.38 254 GLU A O 1
ATOM 2127 N N . ASP A 1 255 ? -33.135 2.950 44.296 1.00 97.88 255 ASP A N 1
ATOM 2128 C CA . ASP A 1 255 ? -34.550 3.315 44.466 1.00 97.88 255 ASP A CA 1
ATOM 2129 C C . ASP A 1 255 ? -35.394 2.128 44.967 1.00 97.88 255 ASP A C 1
ATOM 2131 O O . ASP A 1 255 ? -36.200 2.273 45.889 1.00 97.88 255 ASP A O 1
ATOM 2135 N N . LEU A 1 256 ? -35.213 0.934 44.387 1.00 97.69 256 LEU A N 1
ATOM 2136 C CA . LEU A 1 256 ? -35.908 -0.289 44.812 1.00 97.69 256 LEU A CA 1
ATOM 2137 C C . LEU A 1 256 ? -35.485 -0.738 46.216 1.00 97.69 256 LEU A C 1
ATOM 2139 O O . LEU A 1 256 ? -36.326 -1.204 46.992 1.00 97.69 256 LEU A O 1
ATOM 2143 N N . HIS A 1 257 ? -34.205 -0.588 46.565 1.00 96.75 257 HIS A N 1
ATOM 2144 C CA . HIS A 1 257 ? -33.709 -0.870 47.907 1.00 96.75 257 HIS A CA 1
ATOM 2145 C C . HIS A 1 257 ? -34.328 0.090 48.929 1.00 96.75 257 HIS A C 1
ATOM 2147 O O . HIS A 1 257 ? -34.896 -0.371 49.919 1.00 96.75 257 HIS A O 1
ATOM 2153 N N . LEU A 1 258 ? -34.324 1.398 48.649 1.00 97.88 258 LEU A N 1
ATOM 2154 C CA . LEU A 1 258 ? -34.931 2.415 49.508 1.00 97.88 258 LEU A CA 1
ATOM 2155 C C . LEU A 1 258 ? -36.437 2.173 49.697 1.00 97.88 258 LEU A C 1
ATOM 2157 O O . LEU A 1 258 ? -36.906 2.109 50.830 1.00 97.88 258 LEU A O 1
ATOM 2161 N N . GLN A 1 259 ? -37.182 1.911 48.617 1.00 97.75 259 GLN A N 1
ATOM 2162 C CA . GLN A 1 259 ? -38.608 1.555 48.687 1.00 97.75 259 GLN A CA 1
ATOM 2163 C C . GLN A 1 259 ? -38.880 0.280 49.501 1.00 97.75 259 GLN A C 1
ATOM 2165 O O . GLN A 1 259 ? -39.954 0.142 50.088 1.00 97.75 259 GLN A O 1
ATOM 2170 N N . THR A 1 260 ? -37.945 -0.672 49.517 1.00 97.06 260 THR A N 1
ATOM 2171 C CA . THR A 1 260 ? -38.063 -1.907 50.308 1.00 97.06 260 THR A CA 1
ATOM 2172 C C . THR A 1 260 ? -37.786 -1.635 51.787 1.00 97.06 260 THR A C 1
ATOM 2174 O O . THR A 1 260 ? -38.548 -2.081 52.642 1.00 97.06 260 THR A O 1
ATOM 2177 N N . CYS A 1 261 ? -36.766 -0.830 52.094 1.00 96.94 261 CYS A N 1
ATOM 2178 C CA . CYS A 1 261 ? -36.486 -0.355 53.449 1.00 96.94 261 CYS A CA 1
ATOM 2179 C C . CYS A 1 261 ? -37.642 0.484 54.020 1.00 96.94 261 CYS A C 1
ATOM 2181 O O . CYS A 1 261 ? -38.013 0.295 55.174 1.00 96.94 261 CYS A O 1
ATOM 2183 N N . ASP A 1 262 ? -38.267 1.350 53.219 1.00 97.31 262 ASP A N 1
ATOM 2184 C CA . ASP A 1 262 ? -39.432 2.149 53.622 1.00 97.31 262 ASP A CA 1
ATOM 2185 C C . ASP A 1 262 ? -40.672 1.298 53.921 1.00 97.31 262 ASP A C 1
ATOM 2187 O O . ASP A 1 262 ? -41.420 1.617 54.845 1.00 97.31 262 ASP A O 1
ATOM 2191 N N . LYS A 1 263 ? -40.904 0.217 53.163 1.00 97.25 263 LYS A N 1
ATOM 2192 C CA . LYS A 1 263 ? -41.97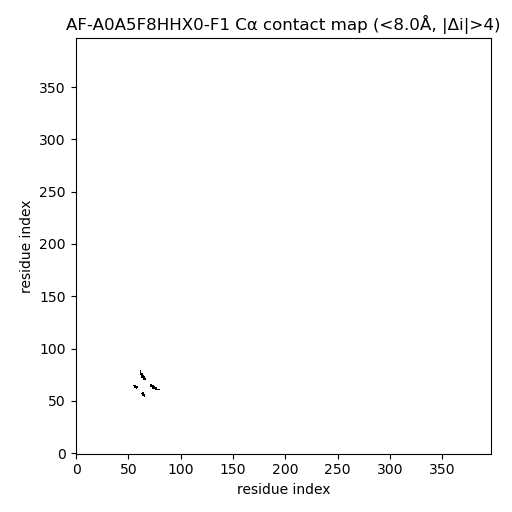4 -0.755 53.456 1.00 97.25 263 LYS A CA 1
ATOM 2193 C C . LYS A 1 263 ? -41.696 -1.486 54.764 1.00 97.25 263 LYS A C 1
ATOM 2195 O O . LYS A 1 263 ? -42.520 -1.428 55.667 1.00 97.25 263 LYS A O 1
ATOM 2200 N N . PHE A 1 264 ? -40.497 -2.052 54.910 1.00 97.06 264 PHE A N 1
ATOM 2201 C CA . PHE A 1 264 ? -40.084 -2.743 56.132 1.00 97.06 264 PHE A CA 1
ATOM 2202 C C . PHE A 1 264 ? -40.131 -1.834 57.374 1.00 97.06 264 PHE A C 1
ATOM 2204 O O . PHE A 1 264 ? -40.558 -2.264 58.442 1.00 97.06 264 PHE A O 1
ATOM 2211 N N . ASN A 1 265 ? -39.741 -0.560 57.250 1.00 96.00 265 ASN A N 1
ATOM 2212 C CA . ASN A 1 265 ? -39.852 0.415 58.337 1.00 96.00 265 ASN A CA 1
ATOM 2213 C C . ASN A 1 265 ? -41.317 0.656 58.747 1.00 96.00 265 ASN A C 1
ATOM 2215 O O . ASN A 1 265 ? -41.588 0.708 59.945 1.00 96.00 265 ASN A O 1
ATOM 2219 N N . LYS A 1 266 ? -42.250 0.755 57.787 1.00 96.88 266 LYS A N 1
ATOM 2220 C CA . LYS A 1 266 ? -43.693 0.913 58.054 1.00 96.88 266 LYS A CA 1
ATOM 2221 C C . LYS A 1 266 ? -44.294 -0.336 58.688 1.00 96.88 266 LYS A C 1
ATOM 2223 O O . LYS A 1 266 ? -44.911 -0.221 59.738 1.00 96.88 266 LYS A O 1
ATOM 2228 N N . GLU A 1 267 ? -44.027 -1.511 58.123 1.00 96.06 267 GLU A N 1
ATOM 2229 C CA . GLU A 1 267 ? -44.442 -2.807 58.678 1.00 96.06 267 GLU A CA 1
ATOM 2230 C C . GLU A 1 267 ? -43.939 -2.963 60.125 1.00 96.06 267 GLU A C 1
ATOM 2232 O O . GLU A 1 267 ? -44.710 -3.284 61.025 1.00 96.06 267 GLU A O 1
ATOM 2237 N N . ARG A 1 268 ? -42.665 -2.639 60.391 1.00 97.44 268 ARG A N 1
ATOM 2238 C CA . ARG A 1 268 ? -42.089 -2.627 61.746 1.00 97.44 268 ARG A CA 1
ATOM 2239 C C . ARG A 1 268 ? -42.794 -1.631 62.672 1.00 97.44 268 ARG A C 1
ATOM 2241 O O . ARG A 1 268 ? -43.047 -1.959 63.825 1.00 97.44 268 ARG A O 1
ATOM 2248 N N . GLU A 1 269 ? -43.088 -0.418 62.212 1.00 97.12 269 GLU A N 1
ATOM 2249 C CA . GLU A 1 269 ? -43.825 0.569 63.010 1.00 97.12 269 GLU A CA 1
ATOM 2250 C C . GLU A 1 269 ? -45.277 0.156 63.285 1.00 97.12 269 GLU A C 1
ATOM 2252 O O . GLU A 1 269 ? -45.812 0.495 64.336 1.00 97.12 269 GLU A O 1
ATOM 2257 N N . GLU A 1 270 ? -45.921 -0.554 62.361 1.00 96.44 270 GLU A N 1
ATOM 2258 C CA . GLU A 1 270 ? -47.255 -1.134 62.540 1.00 96.44 270 GLU A CA 1
ATOM 2259 C C . GLU A 1 270 ? -47.218 -2.284 63.558 1.00 96.44 270 GLU A C 1
ATOM 2261 O O . GLU A 1 270 ? -48.033 -2.296 64.479 1.00 96.44 270 GLU A O 1
ATOM 2266 N N . PHE A 1 271 ? -46.209 -3.163 63.499 1.00 96.31 271 PHE A N 1
ATOM 2267 C CA . PHE A 1 271 ? -45.974 -4.185 64.527 1.00 96.31 271 PHE A CA 1
ATOM 2268 C C . PHE A 1 271 ? -45.696 -3.594 65.917 1.00 96.31 271 PHE A C 1
ATOM 2270 O O . PHE A 1 271 ? -46.207 -4.124 66.900 1.00 96.31 271 PHE A O 1
ATOM 2277 N N . VAL A 1 272 ? -44.933 -2.498 66.024 1.00 97.00 272 VAL A N 1
ATOM 2278 C CA . VAL A 1 272 ? -44.712 -1.807 67.311 1.00 97.00 272 VAL A CA 1
ATOM 2279 C C . VAL A 1 272 ? -46.025 -1.234 67.852 1.00 97.00 272 VAL A C 1
ATOM 2281 O O . VAL A 1 272 ? -46.368 -1.497 68.998 1.00 97.00 272 VAL A O 1
ATOM 2284 N N . LYS A 1 273 ? -46.816 -0.542 67.019 1.00 96.81 273 LYS A N 1
ATOM 2285 C CA . LYS A 1 273 ? -48.129 -0.002 67.426 1.00 96.81 273 LYS A CA 1
ATOM 2286 C C . LYS A 1 273 ? -49.094 -1.105 67.878 1.00 96.81 273 LYS A C 1
ATOM 2288 O O . LYS A 1 273 ? -49.841 -0.891 68.826 1.00 96.81 273 LYS A O 1
ATOM 2293 N N . GLN A 1 274 ? -49.075 -2.271 67.227 1.00 96.31 274 GLN A N 1
ATOM 2294 C CA . GLN A 1 274 ? -49.874 -3.423 67.651 1.00 96.31 274 GLN A CA 1
ATOM 2295 C C . GLN A 1 274 ? -49.383 -3.982 68.993 1.00 96.31 274 GLN A C 1
ATOM 2297 O O . GLN A 1 274 ? -50.187 -4.163 69.898 1.00 96.31 274 GLN A O 1
ATOM 2302 N N . HIS A 1 275 ? -48.072 -4.175 69.156 1.00 96.44 275 HIS A N 1
ATOM 2303 C CA . HIS A 1 275 ? -47.470 -4.641 70.408 1.00 96.44 275 HIS A CA 1
ATOM 2304 C C . HIS A 1 275 ? -47.784 -3.713 71.596 1.00 96.44 275 HIS A C 1
ATOM 2306 O O . HIS A 1 275 ? -48.067 -4.192 72.691 1.00 96.44 275 HIS A O 1
ATOM 2312 N N . ASP A 1 276 ? -47.783 -2.395 71.386 1.00 96.38 276 ASP A N 1
ATOM 2313 C CA . ASP A 1 276 ? -48.137 -1.416 72.421 1.00 96.38 276 ASP A CA 1
ATOM 2314 C C . ASP A 1 276 ? -49.626 -1.511 72.822 1.00 96.38 276 ASP A C 1
ATOM 2316 O O . ASP A 1 276 ? -49.966 -1.348 73.994 1.00 96.38 276 ASP A O 1
ATOM 2320 N N . VAL A 1 277 ? -50.519 -1.835 71.877 1.00 96.88 277 VAL A N 1
ATOM 2321 C CA . VAL A 1 277 ? -51.941 -2.121 72.153 1.00 96.88 277 VAL A CA 1
ATOM 2322 C C . VAL A 1 277 ? -52.113 -3.459 72.878 1.00 96.88 277 VAL A C 1
ATOM 2324 O O . VAL A 1 277 ? -52.876 -3.534 73.842 1.00 96.88 277 VAL A O 1
ATOM 2327 N N . ASP A 1 278 ? -51.391 -4.499 72.459 1.00 95.69 278 ASP A N 1
ATOM 2328 C CA . ASP A 1 278 ? -51.422 -5.823 73.088 1.00 95.69 278 ASP A CA 1
ATOM 2329 C C . ASP A 1 278 ? -50.903 -5.761 74.539 1.00 95.69 278 ASP A C 1
ATOM 2331 O O . ASP A 1 278 ? -51.460 -6.409 75.425 1.00 95.69 278 ASP A O 1
ATOM 2335 N N . LEU A 1 279 ? -49.897 -4.919 74.816 1.00 97.06 279 LEU A N 1
ATOM 2336 C CA . LEU A 1 279 ? -49.409 -4.621 76.169 1.00 97.06 279 LEU A CA 1
ATOM 2337 C C . LEU A 1 279 ? -50.502 -4.032 77.069 1.00 97.06 279 LEU A C 1
ATOM 2339 O O . LEU A 1 279 ? -50.675 -4.488 78.199 1.00 97.06 279 LEU A O 1
ATOM 2343 N N . ILE A 1 280 ? -51.261 -3.052 76.570 1.00 96.56 280 ILE A N 1
ATOM 2344 C CA . ILE A 1 280 ? -52.363 -2.432 77.324 1.00 96.56 280 ILE A CA 1
ATOM 2345 C C . ILE A 1 280 ? -53.458 -3.469 77.613 1.00 96.56 280 ILE A C 1
ATOM 2347 O O . ILE A 1 280 ? -53.933 -3.555 78.744 1.00 96.56 280 ILE A O 1
ATOM 2351 N N . GLN A 1 281 ? -53.807 -4.314 76.636 1.00 95.94 281 GLN A N 1
ATOM 2352 C CA . GLN A 1 281 ? -54.775 -5.400 76.840 1.00 95.94 281 GLN A CA 1
ATOM 2353 C C . GLN A 1 281 ? -54.285 -6.433 77.866 1.00 95.94 281 GLN A C 1
ATOM 2355 O O . GLN A 1 281 ? -55.075 -6.907 78.682 1.00 95.94 281 GLN A O 1
ATOM 2360 N N . LEU A 1 282 ? -52.991 -6.768 77.872 1.00 95.25 282 LEU A N 1
ATOM 2361 C CA . LEU A 1 282 ? -52.398 -7.653 78.880 1.00 95.25 282 LEU A CA 1
ATOM 2362 C C . LEU A 1 282 ? -52.435 -7.032 80.283 1.00 95.25 282 LEU A C 1
ATOM 2364 O O . LEU A 1 282 ? -52.763 -7.733 81.239 1.00 95.25 282 LEU A O 1
ATOM 2368 N N . GLU A 1 283 ? -52.173 -5.730 80.419 1.00 95.69 283 GLU A N 1
ATOM 2369 C CA . GLU A 1 283 ? -52.346 -5.022 81.691 1.00 95.69 283 GLU A CA 1
ATOM 2370 C C . GLU A 1 283 ? -53.807 -5.011 82.173 1.00 95.69 283 GLU A C 1
ATOM 2372 O O . GLU A 1 283 ? -54.060 -5.181 83.366 1.00 95.69 283 GLU A O 1
ATOM 2377 N N . GLU A 1 284 ? -54.776 -4.788 81.281 1.00 95.62 284 GLU A N 1
ATOM 2378 C CA . GLU A 1 284 ? -56.208 -4.815 81.615 1.00 95.62 284 GLU A CA 1
ATOM 2379 C C . GLU A 1 284 ? -56.662 -6.217 82.042 1.00 95.62 284 GLU A C 1
ATOM 2381 O O . GLU A 1 284 ? -57.326 -6.366 83.071 1.00 95.62 284 GLU A O 1
ATOM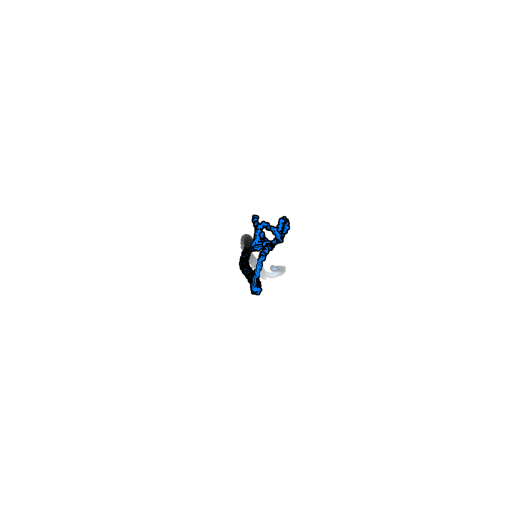 2386 N N . LEU A 1 285 ? -56.242 -7.256 81.312 1.00 95.56 285 LEU A N 1
ATOM 2387 C CA . LEU A 1 285 ? -56.496 -8.654 81.664 1.00 95.56 285 LEU A CA 1
ATOM 2388 C C . LEU A 1 285 ? -55.830 -9.049 82.987 1.00 95.56 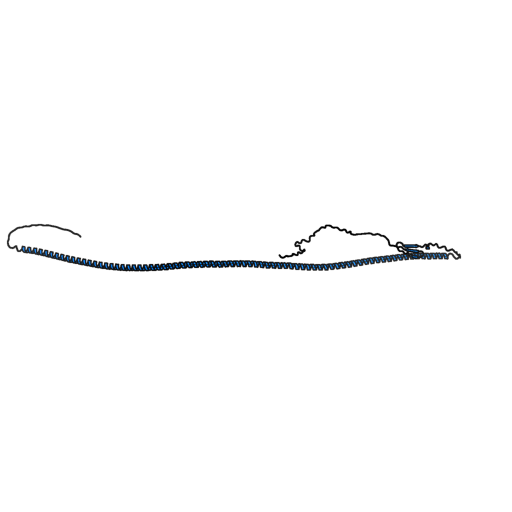285 LEU A C 1
ATOM 2390 O O . LEU A 1 285 ? -56.422 -9.805 83.757 1.00 95.56 285 LEU A O 1
ATOM 2394 N N . GLN A 1 286 ? -54.634 -8.534 83.285 1.00 96.25 286 GLN A N 1
ATOM 2395 C CA . GLN A 1 286 ? -53.976 -8.797 84.562 1.00 96.25 286 GLN A CA 1
ATOM 2396 C C . GLN A 1 286 ? -54.699 -8.105 85.729 1.00 96.25 286 GLN A C 1
ATOM 2398 O O . GLN A 1 286 ? -54.959 -8.764 86.732 1.00 96.25 286 GLN A O 1
ATOM 2403 N N . LYS A 1 287 ? -55.127 -6.844 85.582 1.00 96.06 287 LYS A N 1
ATOM 2404 C CA . LYS A 1 287 ? -55.954 -6.150 86.591 1.00 96.06 287 LYS A CA 1
ATOM 2405 C C . LYS A 1 287 ? -57.286 -6.879 86.819 1.00 96.06 287 LYS A C 1
ATOM 2407 O O . LYS A 1 287 ? -57.709 -7.056 87.956 1.00 96.06 287 LYS A O 1
ATOM 2412 N N . ALA A 1 288 ? -57.928 -7.363 85.753 1.00 95.00 288 ALA A N 1
ATOM 2413 C CA . ALA A 1 288 ? -59.149 -8.166 85.855 1.00 95.00 288 ALA A CA 1
ATOM 2414 C C . ALA A 1 288 ? -58.911 -9.519 86.556 1.00 95.00 288 ALA A C 1
ATOM 2416 O O . ALA A 1 288 ? -59.737 -9.945 87.362 1.00 95.00 288 ALA A O 1
ATOM 2417 N N . LYS A 1 289 ? -57.774 -10.178 86.292 1.00 95.56 289 LYS A N 1
ATOM 2418 C CA . LYS A 1 289 ? -57.349 -11.396 86.997 1.00 95.56 289 LYS A CA 1
ATOM 2419 C C . LYS A 1 289 ? -57.127 -11.135 88.489 1.00 95.56 289 LYS A C 1
ATOM 2421 O O . LYS A 1 289 ? -57.611 -11.918 89.297 1.00 95.56 289 LYS A O 1
ATOM 2426 N N . GLU A 1 290 ? -56.434 -10.054 88.841 1.00 95.31 290 GLU A N 1
ATOM 2427 C CA . GLU A 1 290 ? -56.158 -9.668 90.231 1.00 95.31 290 GLU A CA 1
ATOM 2428 C C . GLU A 1 290 ? -57.467 -9.435 91.010 1.00 95.31 290 GLU A C 1
ATOM 2430 O O . GLU A 1 290 ? -57.644 -10.018 92.076 1.00 95.31 290 GLU A O 1
ATOM 2435 N N . ILE A 1 291 ? -58.444 -8.722 90.430 1.00 95.12 291 ILE A N 1
ATOM 2436 C CA . ILE A 1 291 ? -59.791 -8.547 91.017 1.00 95.12 291 ILE A CA 1
ATOM 2437 C C . ILE A 1 291 ? -60.493 -9.902 91.227 1.00 95.12 291 ILE A C 1
ATOM 2439 O O . ILE A 1 291 ? -61.052 -10.143 92.293 1.00 95.12 291 ILE A O 1
ATOM 2443 N N . VAL A 1 292 ? -60.460 -10.813 90.247 1.00 94.56 292 VAL A N 1
ATOM 2444 C CA . VAL A 1 292 ? -61.100 -12.139 90.376 1.00 94.56 292 VAL A CA 1
ATOM 2445 C C . VAL A 1 292 ? -60.396 -13.020 91.419 1.00 94.56 292 VAL A C 1
ATOM 2447 O O . VAL A 1 292 ? -61.056 -13.800 92.106 1.00 94.56 292 VAL A O 1
ATOM 2450 N N . GLU A 1 293 ? -59.078 -12.896 91.582 1.00 94.19 293 GLU A N 1
ATOM 2451 C CA . GLU A 1 293 ? -58.330 -13.578 92.645 1.00 94.19 293 GLU A CA 1
ATOM 2452 C C . GLU A 1 293 ? -58.652 -12.996 94.036 1.00 94.19 293 GLU A C 1
ATOM 2454 O O . GLU A 1 293 ? -58.847 -13.772 94.975 1.00 94.19 293 GLU A O 1
ATOM 2459 N N . GLU A 1 294 ? -58.817 -11.674 94.168 1.00 94.69 294 GLU A N 1
ATOM 2460 C CA . GLU A 1 294 ? -59.305 -11.028 95.398 1.00 94.69 294 GLU A CA 1
ATOM 2461 C C . GLU A 1 294 ? -60.751 -11.436 95.738 1.00 94.69 294 GLU A C 1
ATOM 2463 O O . GLU A 1 294 ? -61.036 -11.799 96.884 1.00 94.69 294 GLU A O 1
ATOM 2468 N N . GLU A 1 295 ? -61.667 -11.448 94.761 1.00 93.00 295 GLU A N 1
ATOM 2469 C CA . GLU A 1 295 ? -63.050 -11.910 94.953 1.00 93.00 295 GLU A CA 1
ATOM 2470 C C . GLU A 1 295 ? -63.103 -13.383 95.382 1.00 93.00 295 GLU A C 1
ATOM 2472 O O . GLU A 1 295 ? -63.849 -13.736 96.300 1.00 93.00 295 GLU A O 1
ATOM 2477 N N . LEU A 1 296 ? -62.294 -14.247 94.760 1.00 94.44 296 LEU A N 1
ATOM 2478 C CA . LEU A 1 296 ? -62.198 -15.666 95.107 1.00 94.44 296 LEU A CA 1
ATOM 2479 C C . LEU A 1 296 ? -61.621 -15.869 96.517 1.00 94.44 296 LEU A C 1
ATOM 2481 O O . LEU A 1 296 ? -62.131 -16.697 97.276 1.00 94.44 296 LEU A O 1
ATOM 2485 N N . GLN A 1 297 ? -60.604 -15.094 96.903 1.00 94.75 297 GLN A N 1
ATOM 2486 C CA . GLN A 1 297 ? -60.050 -15.123 98.258 1.00 94.75 297 GLN A CA 1
ATOM 2487 C C . GLN A 1 297 ? -61.077 -14.635 99.294 1.00 94.75 297 GLN A C 1
ATOM 2489 O O . GLN A 1 297 ? -61.239 -15.262 100.344 1.00 94.75 297 GLN A O 1
ATOM 2494 N N . GLY A 1 298 ? -61.830 -13.575 98.985 1.00 93.31 298 GLY A N 1
ATOM 2495 C CA . GLY A 1 298 ? -62.946 -13.101 99.804 1.00 93.31 298 GLY A CA 1
ATOM 2496 C C . GLY A 1 298 ? -64.044 -14.157 99.971 1.00 93.31 298 GLY A C 1
ATOM 2497 O O . GLY A 1 298 ? -64.522 -14.382 101.084 1.00 93.31 298 GLY A O 1
ATOM 2498 N N . GLN A 1 299 ? -64.395 -14.874 98.898 1.00 94.00 299 GLN A N 1
ATOM 2499 C CA . GLN A 1 299 ? -65.330 -16.002 98.954 1.00 94.00 299 GLN A CA 1
ATOM 2500 C C . GLN A 1 299 ? -64.795 -17.165 99.806 1.00 94.00 299 GLN A C 1
ATOM 2502 O O . GLN A 1 299 ? -65.570 -17.732 100.576 1.00 94.00 299 GLN A O 1
ATOM 2507 N N . SER A 1 300 ? -63.493 -17.484 99.748 1.00 93.81 300 SER A N 1
ATOM 2508 C CA . SER A 1 300 ? -62.876 -18.492 100.633 1.00 93.81 300 SER A CA 1
ATOM 2509 C C . SER A 1 300 ? -63.032 -18.112 102.104 1.00 93.81 300 SER A C 1
ATOM 2511 O O . SER A 1 300 ? -63.556 -18.900 102.885 1.00 93.81 300 SER A O 1
ATOM 2513 N N . LEU A 1 301 ? -62.700 -16.870 102.474 1.00 94.88 301 LEU A N 1
ATOM 2514 C CA . LEU A 1 301 ? -62.836 -16.377 103.850 1.00 94.88 301 LEU A CA 1
ATOM 2515 C C . LEU A 1 301 ? -64.295 -16.397 104.343 1.00 94.88 301 LEU A C 1
ATOM 2517 O O . LEU A 1 301 ? -64.563 -16.744 105.496 1.00 94.88 301 LEU A O 1
ATOM 2521 N N . ILE A 1 302 ? -65.259 -16.080 103.470 1.00 94.12 302 ILE A N 1
ATOM 2522 C CA . ILE A 1 302 ? -66.690 -16.198 103.785 1.00 94.12 302 ILE A CA 1
ATOM 2523 C C . ILE A 1 302 ? -67.069 -17.669 104.017 1.00 94.12 302 ILE A C 1
ATOM 2525 O O . ILE A 1 302 ? -67.692 -17.974 105.036 1.00 94.12 302 ILE A O 1
ATOM 2529 N N . LEU A 1 303 ? -66.659 -18.588 103.136 1.00 93.62 303 LEU A N 1
ATOM 2530 C CA . LEU A 1 303 ? -66.917 -20.027 103.272 1.00 93.62 303 LEU A CA 1
ATOM 2531 C C . LEU A 1 303 ? -66.268 -20.619 104.532 1.00 93.62 303 LEU A C 1
ATOM 2533 O O . LEU A 1 303 ? -66.909 -21.395 105.239 1.00 93.62 303 LEU A O 1
ATOM 2537 N N . GLU A 1 304 ? -65.042 -20.215 104.862 1.00 93.06 304 GLU A N 1
ATOM 2538 C CA . GLU A 1 304 ? -64.340 -20.586 106.095 1.00 93.06 304 GLU A CA 1
ATOM 2539 C C . GLU A 1 304 ? -65.103 -20.100 107.338 1.00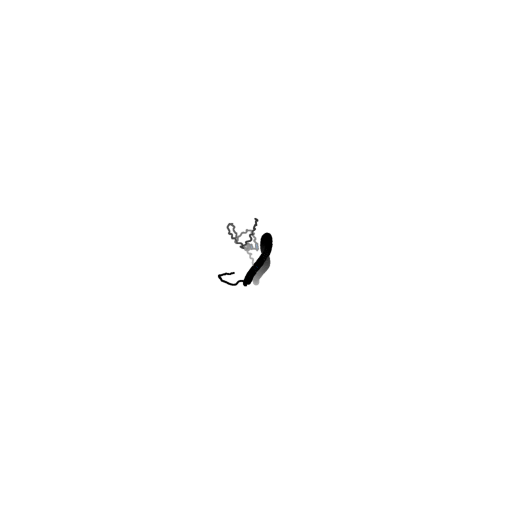 93.06 304 GLU A C 1
ATOM 2541 O O . GLU A 1 304 ? -65.341 -20.887 108.257 1.00 93.06 304 GLU A O 1
ATOM 2546 N N . SER A 1 305 ? -65.573 -18.845 107.351 1.00 93.19 305 SER A N 1
ATOM 2547 C CA . SER A 1 305 ? -66.356 -18.293 108.470 1.00 93.19 305 SER A CA 1
ATOM 2548 C C . SER A 1 305 ? -67.726 -18.969 108.647 1.00 93.19 305 SER A C 1
ATOM 2550 O O . SER A 1 305 ? -68.154 -19.231 109.778 1.00 93.19 305 SER A O 1
ATOM 2552 N N . LEU A 1 306 ? -68.395 -19.322 107.544 1.00 93.12 306 LEU A N 1
ATOM 2553 C CA . LEU A 1 306 ? -69.645 -20.085 107.549 1.00 93.12 306 LEU A CA 1
ATOM 2554 C C . LEU A 1 306 ? -69.421 -21.517 108.042 1.00 93.12 306 LEU A C 1
ATOM 2556 O O . LEU A 1 306 ? -70.188 -21.997 108.873 1.00 93.12 306 LEU A O 1
ATOM 2560 N N . ASN A 1 307 ? -68.354 -22.180 107.592 1.00 94.31 307 ASN A N 1
ATOM 2561 C CA . ASN A 1 307 ? -67.995 -23.530 108.022 1.00 94.31 307 ASN A CA 1
ATOM 2562 C C . ASN A 1 307 ? -67.625 -23.571 109.515 1.00 94.31 307 ASN A C 1
ATOM 2564 O O . ASN A 1 307 ? -68.080 -24.453 110.240 1.00 94.31 307 ASN A O 1
ATOM 2568 N N . ALA A 1 308 ? -66.884 -22.574 110.013 1.00 93.19 308 ALA A N 1
ATOM 2569 C CA . ALA A 1 308 ? -66.609 -22.420 111.441 1.00 93.19 308 ALA A CA 1
ATOM 2570 C C . ALA A 1 308 ? -67.899 -22.200 112.255 1.00 93.19 308 ALA A C 1
ATOM 2572 O O . ALA A 1 308 ? -68.090 -22.830 113.295 1.00 93.19 308 ALA A O 1
ATOM 2573 N N . SER A 1 309 ? -68.820 -21.364 111.765 1.00 92.50 309 SER A N 1
ATOM 2574 C CA . SER A 1 309 ? -70.113 -21.108 112.423 1.00 92.50 309 SER A CA 1
ATOM 2575 C C . SER A 1 309 ? -71.022 -22.346 112.434 1.00 92.50 309 SER A C 1
ATOM 2577 O O . SER A 1 309 ? -71.677 -22.635 113.439 1.00 92.50 309 SER A O 1
ATOM 2579 N N . LEU A 1 310 ? -71.030 -23.116 111.342 1.00 93.62 310 LEU A N 1
ATOM 2580 C CA . LEU A 1 310 ? -71.728 -24.397 111.236 1.00 93.62 310 LEU A CA 1
ATOM 2581 C C . LEU A 1 310 ? -71.121 -25.440 112.184 1.00 93.62 310 LEU A C 1
ATOM 2583 O O . LEU A 1 310 ? -71.856 -26.125 112.890 1.00 93.62 310 LEU A O 1
ATOM 2587 N N . TYR A 1 311 ? -69.792 -25.510 112.281 1.00 93.50 311 TYR A N 1
ATOM 2588 C CA . TYR A 1 311 ? -69.107 -26.391 113.227 1.00 93.50 311 TYR A CA 1
ATOM 2589 C C . TYR A 1 311 ? -69.422 -26.025 114.688 1.00 93.50 311 TYR A C 1
ATOM 2591 O O . TYR A 1 311 ? -69.762 -26.902 115.482 1.00 93.50 311 TYR A O 1
ATOM 2599 N N . HIS A 1 312 ? -69.390 -24.735 115.044 1.00 91.25 312 HIS A N 1
ATOM 2600 C CA . HIS A 1 312 ? -69.775 -24.263 116.379 1.00 91.25 312 HIS A CA 1
ATOM 2601 C C . HIS A 1 312 ? -71.230 -24.612 116.721 1.00 91.25 312 HIS A C 1
ATOM 2603 O O . HIS A 1 312 ? -71.482 -25.231 117.754 1.00 91.25 312 HIS A O 1
ATOM 2609 N N . THR A 1 313 ? -72.182 -24.297 115.838 1.00 89.38 313 THR A N 1
ATOM 2610 C CA . THR A 1 313 ? -73.603 -24.615 116.064 1.00 89.38 313 THR A CA 1
ATOM 2611 C C . THR A 1 313 ? -73.873 -26.122 116.108 1.00 89.38 313 THR A C 1
ATOM 2613 O O . THR A 1 313 ? -74.688 -26.564 116.916 1.00 89.38 313 THR A O 1
ATOM 2616 N N . GLN A 1 314 ? -73.150 -26.937 115.334 1.00 92.25 314 GLN A N 1
ATOM 2617 C CA . GLN A 1 314 ? -73.217 -28.400 115.416 1.00 92.25 314 GLN A CA 1
ATOM 2618 C C . GLN A 1 314 ? -72.667 -28.936 116.751 1.00 92.25 314 GLN A C 1
ATOM 2620 O O . GLN A 1 314 ? -73.248 -29.858 117.329 1.00 92.25 314 GLN A O 1
ATOM 2625 N N . VAL A 1 315 ? -71.580 -28.354 117.270 1.00 92.88 315 VAL A N 1
ATOM 2626 C CA . VAL A 1 315 ? -71.025 -28.689 118.592 1.00 92.88 315 VAL A CA 1
ATOM 2627 C C . VAL A 1 315 ? -71.992 -28.304 119.714 1.00 92.88 315 VAL A C 1
ATOM 2629 O O . VAL A 1 315 ? -72.211 -29.107 120.620 1.00 92.88 315 VAL A O 1
ATOM 2632 N N . ASP A 1 316 ? -72.609 -27.125 119.656 1.00 89.31 316 ASP A N 1
ATOM 2633 C CA . ASP A 1 316 ? -73.563 -26.674 120.676 1.00 89.31 316 ASP A CA 1
ATOM 2634 C C . ASP A 1 316 ? -74.884 -27.458 120.628 1.00 89.31 316 ASP A C 1
ATOM 2636 O O . ASP A 1 316 ? -75.391 -27.868 121.672 1.00 89.31 316 ASP A O 1
ATOM 2640 N N . LEU A 1 317 ? -75.378 -27.809 119.436 1.00 90.50 317 LEU A N 1
ATOM 2641 C CA . LEU A 1 317 ? -76.504 -28.736 119.278 1.00 90.50 317 LEU A CA 1
ATOM 2642 C C . LEU A 1 317 ? -76.197 -30.117 119.885 1.00 90.50 317 LEU A C 1
ATOM 2644 O O . LEU A 1 317 ? -77.066 -30.730 120.506 1.00 90.50 317 LEU A O 1
ATOM 2648 N N . GLN A 1 318 ? -74.960 -30.605 119.750 1.00 89.69 318 GLN A N 1
ATOM 2649 C CA . GLN A 1 318 ? -74.531 -31.865 120.360 1.00 89.69 318 GLN A CA 1
ATOM 2650 C C . GLN A 1 318 ? -74.380 -31.755 121.892 1.00 89.69 318 GLN A C 1
ATOM 2652 O O . GLN A 1 318 ? -74.646 -32.739 122.587 1.00 89.69 318 GLN A O 1
ATOM 2657 N N . LYS A 1 319 ? -74.020 -30.582 122.442 1.00 90.94 319 LYS A N 1
ATOM 2658 C CA . LYS A 1 319 ? -74.083 -30.322 123.895 1.00 90.94 319 LYS A CA 1
ATOM 2659 C C . LYS A 1 319 ? -75.524 -30.373 124.393 1.00 90.94 319 LYS A C 1
ATOM 2661 O O . LYS A 1 319 ? -75.799 -31.134 125.312 1.00 90.94 319 LYS A O 1
ATOM 2666 N N . GLU A 1 320 ? -76.449 -29.650 123.762 1.00 86.38 320 GLU A N 1
ATOM 2667 C CA . GLU A 1 320 ? -77.849 -29.647 124.206 1.00 86.38 320 GLU A CA 1
ATOM 2668 C C . GLU A 1 320 ? -78.520 -31.013 124.042 1.00 86.38 320 GLU A C 1
ATOM 2670 O O . GLU A 1 320 ? -79.255 -31.450 124.924 1.00 86.38 320 GLU A O 1
ATOM 2675 N N . LYS A 1 321 ? -78.182 -31.769 122.993 1.00 91.00 321 LYS A N 1
ATOM 2676 C CA . LYS A 1 321 ? -78.596 -33.173 122.864 1.00 91.00 321 LYS A CA 1
ATOM 2677 C C . LYS A 1 321 ? -78.107 -34.038 124.035 1.00 91.00 321 LYS A C 1
ATOM 2679 O O . LYS A 1 321 ? -78.855 -34.885 124.518 1.00 91.00 321 LYS A O 1
ATOM 2684 N N . ASN A 1 322 ? -76.881 -33.818 124.515 1.00 89.12 322 ASN A N 1
ATOM 2685 C CA . ASN A 1 322 ? -76.361 -34.500 125.702 1.00 89.12 322 ASN A CA 1
ATOM 2686 C C . ASN A 1 322 ? -77.038 -34.005 126.997 1.00 89.12 322 ASN A C 1
ATOM 2688 O O . ASN A 1 322 ? -77.311 -34.827 127.870 1.00 89.12 322 ASN A O 1
ATOM 2692 N N . ASN A 1 323 ? -77.347 -32.708 127.120 1.00 90.81 323 ASN A N 1
ATOM 2693 C CA . ASN A 1 323 ? -78.077 -32.143 128.263 1.00 90.81 323 ASN A CA 1
ATOM 2694 C C . ASN A 1 323 ? -79.487 -32.744 128.368 1.00 90.81 323 ASN A C 1
ATOM 2696 O O . ASN A 1 323 ? -79.883 -33.208 129.436 1.00 90.81 323 ASN A O 1
ATOM 2700 N N . VAL A 1 324 ? -80.223 -32.796 127.251 1.00 88.25 324 VAL A N 1
ATOM 2701 C CA . VAL A 1 324 ? -81.548 -33.431 127.167 1.00 88.25 324 VAL A CA 1
ATOM 2702 C C . VAL A 1 324 ? -81.456 -34.908 127.546 1.00 88.25 324 VAL A C 1
ATOM 2704 O O . VAL A 1 324 ? -82.196 -35.339 128.421 1.00 88.25 324 VAL A O 1
ATOM 2707 N N . LEU A 1 325 ? -80.491 -35.657 127.001 1.00 89.12 325 LEU A N 1
ATOM 2708 C CA . LEU A 1 325 ? -80.288 -37.069 127.346 1.00 89.12 325 LEU A CA 1
ATOM 2709 C C . LEU A 1 325 ? -79.978 -37.281 128.845 1.00 89.12 325 LEU A C 1
ATOM 2711 O O . LEU A 1 325 ? -80.441 -38.251 129.444 1.00 89.12 325 LEU A O 1
ATOM 2715 N N . GLN A 1 326 ? -79.221 -36.378 129.477 1.00 88.38 326 GLN A N 1
ATOM 2716 C CA . GLN A 1 326 ? -78.969 -36.416 130.925 1.00 88.38 326 GLN A CA 1
ATOM 2717 C C . GLN A 1 326 ? -80.230 -36.095 131.742 1.00 88.38 326 GLN A C 1
ATOM 2719 O O . GLN A 1 326 ? -80.472 -36.735 132.767 1.00 88.38 326 GLN A O 1
ATOM 2724 N N . LEU A 1 327 ? -81.053 -35.143 131.292 1.00 87.50 327 LEU A N 1
ATOM 2725 C CA . LEU A 1 327 ? -82.336 -34.813 131.918 1.00 87.50 327 LEU A CA 1
ATOM 2726 C C . LEU A 1 327 ? -83.347 -35.961 131.780 1.00 87.50 327 LEU A C 1
ATOM 2728 O O . LEU A 1 327 ? -83.997 -36.304 132.764 1.00 87.50 327 LEU A O 1
ATOM 2732 N N . GLU A 1 328 ? -83.428 -36.607 130.615 1.00 84.00 328 GLU A N 1
ATOM 2733 C CA . GLU A 1 328 ? -84.223 -37.821 130.387 1.00 84.00 328 GLU A CA 1
ATOM 2734 C C . GLU A 1 328 ? -83.794 -38.948 131.338 1.00 84.00 328 GLU A C 1
ATOM 2736 O O . GLU A 1 328 ? -84.632 -39.524 132.029 1.00 84.00 328 GLU A O 1
ATOM 2741 N N . GLN A 1 329 ? -82.489 -39.216 131.459 1.00 88.31 329 GLN A N 1
ATOM 2742 C CA . GLN A 1 329 ? -81.959 -40.219 132.394 1.00 88.31 329 GLN A CA 1
ATOM 2743 C C . GLN A 1 329 ? -82.252 -39.874 133.864 1.00 88.31 329 GLN A C 1
ATOM 2745 O O . GLN A 1 329 ? -82.581 -40.763 134.653 1.00 88.31 329 GLN A O 1
ATOM 2750 N N . LEU A 1 330 ? -82.166 -38.596 134.247 1.00 90.06 330 LEU A N 1
ATOM 2751 C CA . LEU A 1 330 ? -82.476 -38.135 135.602 1.00 90.06 330 LEU A CA 1
ATOM 2752 C C . LEU A 1 330 ? -83.976 -38.257 135.918 1.00 90.06 330 LEU A C 1
ATOM 2754 O O . LEU A 1 330 ? -84.334 -38.702 137.010 1.00 90.06 330 LEU A O 1
ATOM 2758 N N . LEU A 1 331 ? -84.845 -37.908 134.966 1.00 87.06 331 LEU A N 1
ATOM 2759 C CA . LEU A 1 331 ? -86.295 -38.075 135.076 1.00 87.06 331 LEU A CA 1
ATOM 2760 C C . LEU A 1 331 ? -86.679 -39.555 135.145 1.00 87.06 331 LEU A C 1
ATOM 2762 O O . LEU A 1 331 ? -87.430 -39.932 136.041 1.00 87.06 331 LEU A O 1
ATOM 2766 N N . GLN A 1 332 ? -86.106 -40.405 134.289 1.00 86.69 332 GLN A N 1
ATOM 2767 C CA . GLN A 1 332 ? -86.328 -41.851 134.328 1.00 86.69 332 GLN A CA 1
ATOM 2768 C C . GLN A 1 332 ? -85.881 -42.438 135.672 1.00 86.69 332 GLN A C 1
ATOM 2770 O O . GLN A 1 332 ? -86.627 -43.187 136.297 1.00 86.69 332 GLN A O 1
ATOM 2775 N N . LYS A 1 333 ? -84.709 -42.038 136.188 1.00 85.44 333 LYS A N 1
ATOM 2776 C CA . LYS A 1 333 ? -84.263 -42.452 137.525 1.00 85.44 333 LYS A CA 1
ATOM 2777 C C . LYS A 1 333 ? -85.235 -41.989 138.615 1.00 85.44 333 LYS A C 1
ATOM 2779 O O . LYS A 1 333 ? -85.548 -42.770 139.508 1.00 85.44 333 LYS A O 1
ATOM 2784 N N . LYS A 1 334 ? -85.730 -40.747 138.554 1.00 85.62 334 LYS A N 1
ATOM 2785 C CA . LYS A 1 334 ? -86.708 -40.224 139.523 1.00 85.62 334 LYS A CA 1
ATOM 2786 C C . LYS A 1 334 ? -88.054 -40.936 139.458 1.00 85.62 334 LYS A C 1
ATOM 2788 O O . LYS A 1 334 ? -88.678 -41.110 140.501 1.00 85.62 334 LYS A O 1
ATOM 2793 N N . LEU A 1 335 ? -88.476 -41.357 138.271 1.00 85.50 335 LEU A N 1
ATOM 2794 C CA . LEU A 1 335 ? -89.684 -42.145 138.063 1.00 85.50 335 LEU A CA 1
ATOM 2795 C C . LEU A 1 335 ? -89.521 -43.529 138.712 1.00 85.50 335 LEU A C 1
ATOM 2797 O O . LEU A 1 335 ? -90.305 -43.868 139.594 1.00 85.50 335 LEU A O 1
ATOM 2801 N N . ASN A 1 336 ? -88.427 -44.240 138.417 1.00 83.69 336 ASN A N 1
ATOM 2802 C CA . ASN A 1 336 ? -88.093 -45.519 139.055 1.00 83.69 336 ASN A CA 1
ATOM 2803 C C . ASN A 1 336 ? -87.981 -45.397 140.599 1.00 83.69 336 ASN A C 1
ATOM 2805 O O . ASN A 1 336 ? -88.547 -46.209 141.326 1.00 83.69 336 ASN A O 1
ATOM 2809 N N . GLU A 1 337 ? -87.321 -44.350 141.123 1.00 83.62 337 GLU A N 1
ATOM 2810 C CA . GLU A 1 337 ? -87.226 -44.067 142.574 1.00 83.62 337 GLU A CA 1
ATOM 2811 C C . GLU A 1 337 ? -88.597 -43.838 143.245 1.00 83.62 337 GLU A C 1
ATOM 2813 O O . GLU A 1 337 ? -88.717 -43.973 144.466 1.00 83.62 337 GLU A O 1
ATOM 2818 N N . MET A 1 338 ? -89.618 -43.426 142.489 1.00 82.44 338 MET A N 1
ATOM 2819 C CA . MET A 1 338 ? -90.986 -43.264 142.986 1.00 82.44 338 MET A CA 1
ATOM 2820 C C . MET A 1 338 ? -91.789 -44.560 142.843 1.00 82.44 338 MET A C 1
ATOM 2822 O O . MET A 1 338 ? -92.504 -44.918 143.777 1.00 82.44 338 MET A O 1
ATOM 2826 N N . GLU A 1 339 ? -91.626 -45.302 141.746 1.00 80.56 339 GLU A N 1
ATOM 2827 C CA . GLU A 1 339 ? -92.206 -46.641 141.577 1.00 80.56 339 GLU A CA 1
ATOM 2828 C C . GLU A 1 339 ? -91.763 -47.598 142.692 1.00 80.56 339 GLU A C 1
ATOM 2830 O O . GLU A 1 339 ? -92.608 -48.253 143.300 1.00 80.56 339 GLU A O 1
ATOM 2835 N N . GLU A 1 340 ? -90.470 -47.629 143.040 1.00 83.62 340 GLU A N 1
ATOM 2836 C CA . GLU A 1 340 ? -89.962 -48.444 144.153 1.00 83.62 340 GLU A CA 1
ATOM 2837 C C . GLU A 1 340 ? -90.580 -48.046 145.502 1.00 83.62 340 GLU A C 1
ATOM 2839 O O . GLU A 1 340 ? -90.953 -48.920 146.285 1.00 83.62 340 GLU A O 1
ATOM 2844 N N . LYS A 1 341 ? -90.770 -46.744 145.765 1.00 84.00 341 LYS A N 1
ATOM 2845 C CA . LYS A 1 341 ? -91.437 -46.268 146.991 1.00 84.00 341 LYS A CA 1
ATOM 2846 C C . LYS A 1 341 ? -92.899 -46.684 147.047 1.00 84.00 341 LYS A C 1
ATOM 2848 O O . LYS A 1 341 ? -93.337 -47.170 148.085 1.00 84.00 341 LYS A O 1
ATOM 2853 N N . TYR A 1 342 ? -93.652 -46.513 145.960 1.00 83.75 342 TYR A N 1
ATOM 2854 C CA . TYR A 1 342 ? -95.051 -46.943 145.919 1.00 83.75 342 TYR A CA 1
ATOM 2855 C C . TYR A 1 342 ? -95.167 -48.460 146.076 1.00 83.75 342 TYR A C 1
ATOM 2857 O O . TYR A 1 342 ? -95.999 -48.921 146.850 1.00 83.75 342 TYR A O 1
ATOM 2865 N N . LYS A 1 343 ? -94.273 -49.229 145.446 1.00 83.75 343 LYS A N 1
ATOM 2866 C CA . LYS A 1 343 ? -94.191 -50.688 145.584 1.00 83.75 343 LYS A CA 1
ATOM 2867 C C . LYS A 1 343 ? -93.905 -51.121 147.029 1.00 83.75 343 LYS A C 1
ATOM 2869 O O . LYS A 1 343 ? -94.599 -51.996 147.536 1.00 83.75 343 LYS A O 1
ATOM 2874 N N . PHE A 1 344 ? -92.954 -50.472 147.705 1.00 82.88 344 PHE A N 1
ATOM 2875 C CA . PHE A 1 344 ? -92.650 -50.704 149.123 1.00 82.88 344 PHE A CA 1
ATOM 2876 C C . PHE A 1 344 ? -93.834 -50.348 150.039 1.00 82.88 344 PHE A C 1
ATOM 2878 O O . PHE A 1 344 ? -94.221 -51.148 150.884 1.00 82.88 344 PHE A O 1
ATOM 2885 N N . ILE A 1 345 ? -94.475 -49.191 149.829 1.00 82.56 345 ILE A N 1
ATOM 2886 C CA . ILE A 1 345 ? -95.667 -48.777 150.590 1.00 82.56 345 ILE A CA 1
ATOM 2887 C C . ILE A 1 345 ? -96.815 -49.780 150.404 1.00 82.56 345 ILE A C 1
ATOM 2889 O O . ILE A 1 345 ? -97.458 -50.162 151.380 1.00 82.56 345 ILE A O 1
ATOM 2893 N N . THR A 1 346 ? -97.062 -50.245 149.175 1.00 81.12 346 THR A N 1
ATOM 2894 C CA . THR A 1 346 ? -98.065 -51.285 148.906 1.00 81.12 346 THR A CA 1
ATOM 2895 C C . THR A 1 346 ? -97.715 -52.598 149.603 1.00 81.12 346 THR A C 1
ATOM 2897 O O . THR A 1 346 ? -98.613 -53.231 150.153 1.00 81.12 346 THR A O 1
ATOM 2900 N N . GLN A 1 347 ? -96.436 -52.987 149.634 1.00 81.06 347 GLN A N 1
ATOM 2901 C CA . GLN A 1 347 ? -95.998 -54.205 150.312 1.00 81.06 347 GLN A CA 1
ATOM 2902 C C . GLN A 1 347 ? -96.222 -54.131 151.833 1.00 81.06 347 GLN A C 1
ATOM 2904 O O . GLN A 1 347 ? -96.893 -55.010 152.376 1.00 81.06 347 GLN A O 1
ATOM 2909 N N . ASN A 1 348 ? -95.789 -53.054 152.500 1.00 80.56 348 ASN A N 1
ATOM 2910 C CA . ASN A 1 348 ? -96.065 -52.834 153.927 1.00 80.56 348 ASN A CA 1
ATOM 2911 C C . ASN A 1 348 ? -97.571 -52.901 154.238 1.00 80.56 348 ASN A C 1
ATOM 2913 O O . ASN A 1 348 ? -97.978 -53.582 155.174 1.00 80.56 348 ASN A O 1
ATOM 2917 N N . LEU A 1 349 ? -98.409 -52.248 153.423 1.00 78.19 349 LEU A N 1
ATOM 2918 C CA . LEU A 1 349 ? -99.866 -52.263 153.605 1.00 78.19 349 LEU A CA 1
ATOM 2919 C C . LEU A 1 349 ? -100.480 -53.658 153.399 1.00 78.19 349 LEU A C 1
ATOM 2921 O O . LEU A 1 349 ? -101.495 -53.969 154.022 1.00 78.19 349 LEU A O 1
ATOM 2925 N N . THR A 1 350 ? -99.894 -54.515 152.553 1.00 75.25 350 THR A N 1
ATOM 2926 C CA . THR A 1 350 ? -100.312 -55.924 152.464 1.00 75.25 350 THR A CA 1
ATOM 2927 C C . THR A 1 350 ? -99.865 -56.748 153.668 1.00 75.25 350 THR A C 1
ATOM 2929 O O . THR A 1 350 ? -100.652 -57.564 154.147 1.00 75.25 350 THR A O 1
ATOM 2932 N N . GLU A 1 351 ? -98.664 -56.504 154.197 1.00 79.06 351 GLU A N 1
ATOM 2933 C CA . GLU A 1 351 ? -98.127 -57.201 155.372 1.00 79.06 351 GLU A CA 1
ATOM 2934 C C . GLU A 1 351 ? -98.952 -56.858 156.632 1.00 79.06 351 GLU A C 1
ATOM 2936 O O . GLU A 1 351 ? -99.501 -57.772 157.255 1.00 79.06 351 GLU A O 1
ATOM 2941 N N . GLU A 1 352 ? -99.220 -55.572 156.908 1.00 77.75 352 GLU A N 1
ATOM 2942 C CA . GLU A 1 352 ? -100.152 -55.142 157.971 1.00 77.75 352 GLU A CA 1
ATOM 2943 C C . GLU A 1 352 ? -101.551 -55.767 157.807 1.00 77.75 352 GLU A C 1
ATOM 2945 O O . GLU A 1 352 ? -102.166 -56.203 158.784 1.00 77.75 352 GLU A O 1
ATOM 2950 N N . ASN A 1 353 ? -102.073 -55.867 156.575 1.00 80.44 353 ASN A N 1
ATOM 2951 C CA . ASN A 1 353 ? -103.379 -56.493 156.338 1.00 80.44 353 ASN A CA 1
ATOM 2952 C C . ASN A 1 353 ? -103.371 -57.995 156.667 1.00 80.44 353 ASN A C 1
ATOM 2954 O O . ASN A 1 353 ? -104.387 -58.519 157.129 1.00 80.44 353 ASN A O 1
ATOM 2958 N N . THR A 1 354 ? -102.250 -58.693 156.453 1.00 77.56 354 THR A N 1
ATOM 2959 C CA . THR A 1 354 ? -102.103 -60.102 156.849 1.00 77.56 354 THR A CA 1
ATOM 2960 C C . THR A 1 354 ? -101.927 -60.280 158.355 1.00 77.56 354 THR A C 1
ATOM 2962 O O . THR A 1 354 ? -102.574 -61.160 158.925 1.00 77.56 354 THR A O 1
ATOM 2965 N N . GLU A 1 355 ? -101.159 -59.420 159.031 1.00 79.62 355 GLU A N 1
ATOM 2966 C CA . GLU A 1 355 ? -101.011 -59.464 160.494 1.00 79.62 355 GLU A CA 1
ATOM 2967 C C . GLU A 1 355 ? -102.335 -59.176 161.210 1.00 79.62 355 GLU A C 1
ATOM 2969 O O . GLU A 1 355 ? -102.732 -59.922 162.109 1.00 79.62 355 GLU A O 1
ATOM 2974 N N . LEU A 1 356 ? -103.083 -58.162 160.758 1.00 80.69 356 LEU A N 1
ATOM 2975 C CA . LEU A 1 356 ? -104.412 -57.847 161.286 1.00 80.69 356 LEU A CA 1
ATOM 2976 C C . LEU A 1 356 ? -105.388 -59.021 161.120 1.00 80.69 356 LEU A C 1
ATOM 2978 O O . LEU A 1 356 ? -106.158 -59.299 162.038 1.00 80.69 356 LEU A O 1
ATOM 2982 N N . ARG A 1 357 ? -105.335 -59.754 159.997 1.00 78.00 357 ARG A N 1
ATOM 2983 C CA . ARG A 1 357 ? -106.132 -60.982 159.795 1.00 78.00 357 ARG A CA 1
ATOM 2984 C C . ARG A 1 357 ? -105.713 -62.102 160.750 1.00 78.00 357 ARG A C 1
ATOM 2986 O O . ARG A 1 357 ? -106.588 -62.723 161.348 1.00 78.00 357 ARG A O 1
ATOM 2993 N N . HIS A 1 358 ? -104.413 -62.336 160.936 1.00 76.19 358 HIS A N 1
ATOM 2994 C CA . HIS A 1 358 ? -103.907 -63.344 161.878 1.00 76.19 358 HIS A CA 1
ATOM 2995 C C . HIS A 1 358 ? -104.294 -63.037 163.333 1.00 76.19 358 HIS A C 1
ATOM 2997 O O . HIS A 1 358 ? -104.776 -63.923 164.039 1.00 76.19 358 HIS A O 1
ATOM 3003 N N . MET A 1 359 ? -104.169 -61.778 163.761 1.00 76.19 359 MET A N 1
ATOM 3004 C CA . MET A 1 359 ? -104.614 -61.312 165.080 1.00 76.19 359 MET A CA 1
ATOM 3005 C C . MET A 1 359 ? -106.115 -61.542 165.301 1.00 76.19 359 MET A C 1
ATOM 3007 O O . MET A 1 359 ? -106.519 -61.973 166.381 1.00 76.19 359 MET A O 1
ATOM 3011 N N . LEU A 1 360 ? -106.943 -61.301 164.277 1.00 75.06 360 LEU A N 1
ATOM 3012 C CA . LEU A 1 360 ? -108.392 -61.520 164.335 1.00 75.06 360 LEU A CA 1
ATOM 3013 C C . LEU A 1 360 ? -108.752 -63.012 164.457 1.00 75.06 360 LEU A C 1
ATOM 3015 O O . LEU A 1 360 ? -109.720 -63.349 165.135 1.00 75.06 360 LEU A O 1
ATOM 3019 N N . ILE A 1 361 ? -107.974 -63.912 163.849 1.00 73.56 361 ILE A N 1
ATOM 3020 C CA . ILE A 1 361 ? -108.169 -65.367 163.975 1.00 73.56 361 ILE A CA 1
ATOM 3021 C C . ILE A 1 361 ? -107.869 -65.819 165.411 1.00 73.56 361 ILE A C 1
ATOM 3023 O O . ILE A 1 361 ? -108.760 -66.356 166.070 1.00 73.56 361 ILE A O 1
ATOM 3027 N N . LEU A 1 362 ? -106.679 -65.503 165.936 1.00 71.56 362 LEU A N 1
ATOM 3028 C CA . LEU A 1 362 ? -106.265 -65.893 167.293 1.00 71.56 362 LEU A CA 1
ATOM 3029 C C . LEU A 1 362 ? -107.255 -65.407 168.369 1.00 71.56 362 LEU A C 1
ATOM 3031 O O . LEU A 1 362 ? -107.610 -66.157 169.279 1.00 71.56 362 LEU A O 1
ATOM 3035 N N . LYS A 1 363 ? -107.771 -64.176 168.234 1.00 70.88 363 LYS A N 1
ATOM 3036 C CA . LYS A 1 363 ? -108.749 -63.603 169.179 1.00 70.88 363 LYS A CA 1
ATOM 3037 C C . LYS A 1 363 ? -110.077 -64.366 169.230 1.00 70.88 363 LYS A C 1
ATOM 3039 O O . LYS A 1 363 ? -110.733 -64.374 170.270 1.00 70.88 363 LYS A O 1
ATOM 3044 N N . ASN A 1 364 ? -110.479 -64.995 168.126 1.00 65.19 364 ASN A N 1
ATOM 3045 C CA . ASN A 1 364 ? -111.697 -65.804 168.069 1.00 65.19 364 ASN A CA 1
ATOM 3046 C C . ASN A 1 364 ? -111.500 -67.199 168.688 1.00 65.19 364 ASN A C 1
ATOM 3048 O O . ASN A 1 364 ? -112.447 -67.744 169.253 1.00 65.19 364 ASN A O 1
ATOM 3052 N N . GLU A 1 365 ? -110.287 -67.758 168.640 1.00 64.19 365 GLU A N 1
ATOM 3053 C CA . GLU A 1 365 ? -109.971 -69.053 169.260 1.00 64.19 365 GLU A CA 1
ATOM 3054 C C . GLU A 1 365 ? -109.886 -68.962 170.794 1.00 64.19 365 GLU A C 1
ATOM 3056 O O . GLU A 1 365 ? -110.408 -69.841 171.483 1.00 64.19 365 GLU A O 1
ATOM 3061 N N . GLU A 1 366 ? -109.323 -67.875 171.346 1.00 60.97 366 GLU A N 1
ATOM 3062 C CA . GLU A 1 366 ? -109.298 -67.618 172.801 1.00 60.97 366 GLU A CA 1
ATOM 3063 C C . GLU A 1 366 ? -110.719 -67.633 173.404 1.00 60.97 366 GLU A C 1
ATOM 3065 O O . GLU A 1 366 ? -110.995 -68.345 174.375 1.00 60.97 366 GLU A O 1
ATOM 3070 N N . LEU A 1 367 ? -111.655 -66.912 172.773 1.00 60.12 367 LEU A N 1
ATOM 3071 C CA . LEU A 1 367 ? -113.054 -66.803 173.209 1.00 60.12 367 LEU A CA 1
ATOM 3072 C C . LEU A 1 367 ? -113.842 -68.124 173.123 1.00 60.12 367 LEU A C 1
ATOM 3074 O O . LEU A 1 367 ? -114.920 -68.237 173.716 1.00 60.12 367 LEU A O 1
ATOM 3078 N N . PHE A 1 368 ? -113.328 -69.126 172.405 1.00 57.25 368 PHE A N 1
ATOM 3079 C CA . PHE A 1 368 ? -113.988 -70.420 172.231 1.00 57.25 368 PHE A CA 1
ATOM 3080 C C . PHE A 1 368 ? -113.720 -71.396 173.392 1.00 57.25 368 PHE A C 1
ATOM 3082 O O . PHE A 1 368 ? -114.522 -72.303 173.629 1.00 57.25 368 PHE A O 1
ATOM 3089 N N . GLN A 1 369 ? -112.625 -71.222 174.145 1.00 57.59 369 GLN A N 1
ATOM 3090 C CA . GLN A 1 369 ? -112.232 -72.178 175.192 1.00 57.59 369 GLN A CA 1
ATOM 3091 C C . GLN A 1 369 ? -112.853 -71.887 176.569 1.00 57.59 369 GLN A C 1
ATOM 3093 O O . GLN A 1 369 ? -113.279 -72.820 177.254 1.00 57.59 369 GLN A O 1
ATOM 3098 N N . GLU A 1 370 ? -112.967 -70.620 176.985 1.00 55.84 370 GLU A N 1
ATOM 3099 C CA . GLU A 1 370 ? -113.414 -70.284 178.352 1.00 55.84 370 GLU A CA 1
ATOM 3100 C C . GLU A 1 370 ? -114.903 -70.566 178.623 1.00 55.84 370 GLU A C 1
ATOM 3102 O O . GLU A 1 370 ? -115.292 -70.814 179.765 1.00 55.84 370 GLU A O 1
ATOM 3107 N N . ARG A 1 371 ? -115.753 -70.607 177.587 1.00 54.69 371 ARG A N 1
ATOM 3108 C CA . ARG A 1 371 ? -117.204 -70.846 177.737 1.00 54.69 371 ARG A CA 1
ATOM 3109 C C . ARG A 1 371 ? -117.582 -72.257 178.213 1.00 54.69 371 ARG A C 1
ATOM 3111 O O . ARG A 1 371 ? -118.733 -72.483 178.572 1.00 54.69 371 ARG A O 1
ATOM 3118 N N . ASN A 1 372 ? -116.653 -73.213 178.217 1.00 44.75 372 ASN A N 1
ATOM 3119 C CA . ASN A 1 372 ? -116.974 -74.643 178.136 1.00 44.75 372 ASN A CA 1
ATOM 3120 C C . ASN A 1 372 ? -116.968 -75.416 179.480 1.00 44.75 372 ASN A C 1
ATOM 3122 O O . ASN A 1 372 ? -116.692 -76.617 179.508 1.00 44.75 372 ASN A O 1
ATOM 3126 N N . LYS A 1 373 ? -117.231 -74.747 180.620 1.00 47.78 373 LYS A N 1
ATOM 3127 C CA . LYS A 1 373 ? -117.243 -75.384 181.964 1.00 47.78 373 LYS A CA 1
ATOM 3128 C C . LYS A 1 373 ? -118.435 -75.061 182.880 1.00 47.78 373 LYS A C 1
ATOM 3130 O O . LYS A 1 373 ? -118.434 -75.502 184.030 1.00 47.78 373 LYS A O 1
ATOM 3135 N N . GLN A 1 374 ? -119.479 -74.387 182.396 1.00 41.62 374 GLN A N 1
ATOM 3136 C CA . GLN A 1 374 ? -120.780 -74.340 183.082 1.00 41.62 374 GLN A CA 1
ATOM 3137 C C . GLN A 1 374 ? -121.928 -74.627 182.105 1.00 41.62 374 GLN A C 1
ATOM 3139 O O . GLN A 1 374 ? -121.890 -74.192 180.962 1.00 41.62 374 GLN A O 1
ATOM 3144 N N . VAL A 1 375 ? -122.951 -75.335 182.607 1.00 38.72 375 VAL A N 1
ATOM 3145 C CA . VAL A 1 375 ? -124.113 -75.894 181.879 1.00 38.72 375 VAL A CA 1
ATOM 3146 C C . VAL A 1 375 ? -123.788 -77.114 180.988 1.00 38.72 375 VAL A C 1
ATOM 3148 O O . VAL A 1 375 ? -122.728 -77.226 180.381 1.00 38.72 375 VAL A O 1
ATOM 3151 N N . LYS A 1 376 ? -124.716 -78.081 180.969 1.00 35.22 376 LYS A N 1
ATOM 3152 C CA . LYS A 1 376 ? -124.732 -79.299 180.139 1.00 35.22 376 LYS A CA 1
ATOM 3153 C C . LYS A 1 376 ? -126.068 -79.369 179.378 1.00 35.22 376 LYS A C 1
ATOM 3155 O O . LYS A 1 376 ? -127.046 -78.821 179.869 1.00 35.22 376 LYS A O 1
ATOM 3160 N N . HIS A 1 377 ? -126.079 -80.191 178.321 1.00 30.23 377 HIS A N 1
ATOM 3161 C CA . HIS A 1 377 ? -127.207 -80.628 177.469 1.00 30.23 377 HIS A CA 1
ATOM 3162 C C . HIS A 1 377 ? -127.624 -79.713 176.295 1.00 30.23 377 HIS A C 1
ATOM 3164 O O . HIS A 1 377 ? -128.078 -78.598 176.501 1.00 30.23 377 HIS A O 1
ATOM 3170 N N . GLU A 1 378 ? -127.518 -80.312 175.092 1.00 31.28 378 GLU A N 1
ATOM 3171 C CA . GLU A 1 378 ? -128.494 -80.308 173.975 1.00 31.28 378 GLU A CA 1
ATOM 3172 C C . GLU A 1 378 ? -128.758 -79.008 173.163 1.00 31.28 378 GLU A C 1
ATOM 3174 O O . GLU A 1 378 ? -128.895 -77.936 173.733 1.00 31.28 378 GLU A O 1
ATOM 3179 N N . ILE A 1 379 ? -128.916 -79.011 171.819 1.00 35.66 379 ILE A N 1
ATOM 3180 C CA . ILE A 1 379 ? -128.521 -79.941 170.720 1.00 35.66 379 ILE A CA 1
ATOM 3181 C C . ILE A 1 379 ? -128.697 -79.219 169.338 1.00 35.66 379 ILE A C 1
ATOM 3183 O O . ILE A 1 379 ? -129.435 -78.242 169.271 1.00 35.66 379 ILE A O 1
ATOM 3187 N N . SER A 1 380 ? -128.124 -79.756 168.238 1.00 29.30 380 SER A N 1
ATOM 3188 C CA . SER A 1 380 ? -128.498 -79.544 166.800 1.00 29.30 380 SER A CA 1
ATOM 3189 C C . SER A 1 380 ? -127.884 -78.411 165.922 1.00 29.30 380 SER A C 1
ATOM 3191 O O . SER A 1 380 ? -128.125 -77.237 166.160 1.00 29.30 380 SER A O 1
ATOM 3193 N N . TYR A 1 381 ? -127.199 -78.841 164.836 1.00 36.38 381 TYR A N 1
ATOM 3194 C CA . TYR A 1 381 ? -127.182 -78.434 163.391 1.00 36.38 381 TYR A CA 1
ATOM 3195 C C . TYR A 1 381 ? -127.606 -77.008 162.925 1.00 36.38 381 TYR A C 1
ATOM 3197 O O . TYR A 1 381 ? -128.545 -76.434 163.459 1.00 36.38 381 TYR A O 1
ATOM 3205 N N . HIS A 1 382 ? -127.023 -76.414 161.857 1.00 32.34 382 HIS A N 1
ATOM 3206 C CA . HIS A 1 382 ? -126.989 -76.956 160.471 1.00 32.34 382 HIS A CA 1
ATOM 3207 C C . HIS A 1 382 ? -125.947 -76.323 159.494 1.00 32.34 382 HIS A C 1
ATOM 3209 O O . HIS A 1 382 ? -125.531 -75.183 159.682 1.00 32.34 382 HIS A O 1
ATOM 3215 N N . ASP A 1 383 ? -125.596 -77.051 158.416 1.00 37.00 383 ASP A N 1
ATOM 3216 C CA . ASP A 1 383 ? -124.676 -76.683 157.304 1.00 37.00 383 ASP A CA 1
ATOM 3217 C C . ASP A 1 383 ? -125.273 -75.854 156.137 1.00 37.00 383 ASP A C 1
ATOM 3219 O O . ASP A 1 383 ? -126.484 -75.902 155.914 1.00 37.00 383 ASP A O 1
ATOM 3223 N N . SER A 1 384 ? -124.409 -75.214 155.315 1.00 42.69 384 SER A N 1
ATOM 3224 C CA . SER A 1 384 ? -124.344 -75.230 153.810 1.00 42.69 384 SER A CA 1
ATOM 3225 C C . SER A 1 384 ? -123.495 -74.050 153.248 1.00 42.69 384 SER A C 1
ATOM 3227 O O . SER A 1 384 ? -123.629 -72.934 153.731 1.00 42.69 384 SER A O 1
ATOM 3229 N N . PHE A 1 385 ? -122.436 -74.272 152.440 1.00 41.28 385 PHE A N 1
ATOM 3230 C CA . PHE A 1 385 ? -122.350 -74.307 150.947 1.00 41.28 385 PHE A CA 1
ATOM 3231 C C . PHE A 1 385 ? -122.630 -72.949 150.231 1.00 41.28 385 PHE A C 1
ATOM 3233 O O . PHE A 1 385 ? -123.402 -72.149 150.739 1.00 41.28 385 PHE A O 1
ATOM 3240 N N . ILE A 1 386 ? -122.052 -72.588 149.066 1.00 45.16 386 ILE A N 1
ATOM 3241 C CA . ILE A 1 386 ? -121.339 -73.362 148.014 1.00 45.16 386 ILE A CA 1
ATOM 3242 C C . ILE A 1 386 ? -120.162 -72.564 147.347 1.00 45.16 386 ILE A C 1
ATOM 3244 O O . ILE A 1 386 ? -119.550 -71.723 147.997 1.00 45.16 386 ILE A O 1
ATOM 3248 N N . GLU A 1 387 ? -119.810 -72.873 146.090 1.00 42.81 387 GLU A N 1
ATOM 3249 C CA . GLU A 1 387 ? -118.669 -72.414 145.252 1.00 42.81 387 GLU A CA 1
ATOM 3250 C C . GLU A 1 387 ? -119.098 -71.299 144.228 1.00 42.81 387 GLU A C 1
ATOM 3252 O O . GLU A 1 387 ? -120.142 -70.696 144.461 1.00 42.81 387 GLU A O 1
ATOM 3257 N N . ASN A 1 388 ? -118.490 -70.917 143.073 1.00 39.94 388 ASN A N 1
ATOM 3258 C CA . ASN A 1 388 ? -117.269 -71.180 142.240 1.00 39.94 388 ASN A CA 1
ATOM 3259 C C . ASN A 1 388 ? -117.191 -70.044 141.138 1.00 39.94 388 ASN A C 1
ATOM 3261 O O . ASN A 1 388 ? -118.138 -69.262 141.081 1.00 39.94 388 ASN A O 1
ATOM 3265 N N . GLU A 1 389 ? -116.255 -69.816 140.184 1.00 43.00 389 GLU A N 1
ATOM 3266 C CA . GLU A 1 389 ? -114.870 -70.221 139.800 1.00 43.00 389 GLU A CA 1
ATOM 3267 C C . GLU A 1 389 ? -114.326 -69.207 138.715 1.00 43.00 389 GLU A C 1
ATOM 3269 O O . GLU A 1 389 ? -115.135 -68.520 138.100 1.00 43.00 389 GLU A O 1
ATOM 3274 N N . ASN A 1 390 ? -113.010 -69.196 138.386 1.00 38.75 390 ASN A N 1
ATOM 3275 C CA . ASN A 1 390 ? -112.386 -68.940 137.041 1.00 38.75 390 ASN A CA 1
ATOM 3276 C C . ASN A 1 390 ? -112.536 -67.597 136.240 1.00 38.75 390 ASN A C 1
ATOM 3278 O O . ASN A 1 390 ? -113.515 -66.882 136.372 1.00 38.75 390 ASN A O 1
ATOM 3282 N N . GLN A 1 391 ? -111.653 -67.201 135.284 1.00 44.56 391 GLN A N 1
ATOM 3283 C CA . GLN A 1 391 ? -110.189 -67.384 135.038 1.00 44.56 391 GLN A CA 1
ATOM 3284 C C . GLN A 1 391 ? -109.688 -66.504 133.837 1.00 44.56 391 GLN A C 1
ATOM 3286 O O . GLN A 1 391 ? -110.457 -66.334 132.907 1.00 44.56 391 GLN A O 1
ATOM 3291 N N . ASN A 1 392 ? -108.397 -66.076 133.818 1.00 44.00 392 ASN A N 1
ATOM 3292 C CA . ASN A 1 392 ? -107.412 -65.950 132.679 1.00 44.00 392 ASN A CA 1
ATOM 3293 C C . ASN A 1 392 ? -107.818 -65.379 131.268 1.00 44.00 392 ASN A C 1
ATOM 3295 O O . ASN A 1 392 ? -108.951 -65.508 130.846 1.00 44.00 392 ASN A O 1
ATOM 3299 N N . LYS A 1 393 ? -106.974 -64.822 130.365 1.00 44.47 393 LYS A N 1
ATOM 3300 C CA . LYS A 1 393 ? -105.505 -64.585 130.139 1.00 44.47 393 LYS A CA 1
ATOM 3301 C C . LYS A 1 393 ? -105.369 -63.466 129.038 1.00 44.47 393 LYS A C 1
ATOM 3303 O O . LYS A 1 393 ? -106.397 -62.882 128.726 1.00 44.47 393 LYS A O 1
ATOM 3308 N N . LYS A 1 394 ? -104.263 -63.057 128.368 1.00 39.06 394 LYS A N 1
ATOM 3309 C CA . LYS A 1 394 ? -102.824 -63.423 128.163 1.00 39.06 394 LYS A CA 1
ATOM 3310 C C . LYS A 1 394 ? -102.047 -62.123 127.732 1.00 39.06 394 LYS A C 1
ATOM 3312 O O . LYS A 1 394 ? -102.698 -61.129 127.451 1.00 39.06 394 LYS A O 1
ATOM 3317 N N . GLU A 1 395 ? -100.714 -61.984 127.853 1.00 43.84 395 GLU A N 1
ATOM 3318 C CA . GLU A 1 395 ? -99.646 -62.094 126.800 1.00 43.84 395 GLU A CA 1
ATOM 3319 C C . GLU A 1 395 ? -99.981 -61.625 125.361 1.00 43.84 395 GLU A C 1
ATOM 3321 O O . GLU A 1 395 ? -101.057 -61.962 124.882 1.00 43.84 395 GLU A O 1
ATOM 3326 N N . LYS A 1 396 ? -99.109 -61.001 124.538 1.00 51.81 396 LYS A N 1
ATOM 3327 C CA . LYS A 1 396 ? -97.677 -60.547 124.546 1.00 51.81 396 LYS A CA 1
ATOM 3328 C C . LYS A 1 396 ? -97.535 -59.498 123.393 1.00 51.81 396 LYS A C 1
ATOM 3330 O O . LYS A 1 396 ? -98.473 -59.388 122.609 1.00 51.81 396 LYS A O 1
ATOM 3335 N N . SER A 1 397 ? -96.458 -58.730 123.184 1.00 40.28 397 SER A N 1
ATOM 3336 C CA . SER A 1 397 ? -95.071 -58.729 123.694 1.00 40.28 397 SER A CA 1
ATOM 3337 C C . SER A 1 397 ? -94.545 -57.295 123.840 1.00 40.28 397 SER A C 1
ATOM 3339 O O . SER A 1 397 ? -95.233 -56.380 123.344 1.00 40.28 397 SER A O 1
#